Protein AF-A0A7Y2MSS5-F1 (afdb_monomer)

Radius of gyration: 19.68 Å; Cα contacts (8 Å, |Δi|>4): 894; chains: 1; bounding box: 60×48×48 Å

Sequence (369 aa):
PKYGGGDYNYGVVEWKIPSDATVAIIGDIGTGTDVAAAVLLSALSFNPDVILHVGDVYYSGTRQEFKNYFVGLIQAVYKDQGVKVPMYTLPGNHEYFTGAIPYFECLDSNDLIFEDSQKQQASFFKLETEDGGWQFLGMDTSYHGHYMGGPQSKLDQALKDLHLNPDNAFNPVVPPDMVYVRPDEVDWHHYHLNQHKGRTILFGHHQLYSANQKVGIPQKMKDGKPDPLDYNRPGVNTRLWQAFGAYFHKVAAWYWGHEHNLCIYEDNFRPEGWPEASDAPDGQFKTLVKGRCVGHSAIPVAEAEEPYKINNPIPFVRDDLKLDLYNGWYNRGFEILKLNGSGNPSEVAYYQVKGADPTPIKIYQETIQ

Structure (mmCIF, N/CA/C/O backbone):
data_AF-A0A7Y2MSS5-F1
#
_entry.id   AF-A0A7Y2MSS5-F1
#
loop_
_atom_site.group_PDB
_atom_site.id
_atom_site.type_symbol
_atom_site.label_atom_id
_atom_site.label_alt_id
_atom_site.label_comp_id
_atom_site.label_asym_id
_atom_site.label_entity_id
_atom_site.label_seq_id
_atom_site.pdbx_PDB_ins_code
_atom_site.Cartn_x
_atom_site.Cartn_y
_atom_site.Cartn_z
_atom_site.occupancy
_atom_site.B_iso_or_equiv
_atom_site.auth_seq_id
_atom_site.auth_comp_id
_atom_site.auth_asym_id
_atom_site.auth_atom_id
_atom_site.pdbx_PDB_model_num
ATOM 1 N N . PRO A 1 1 ? 10.684 16.271 9.448 1.00 71.12 1 PRO A N 1
ATOM 2 C CA . PRO A 1 1 ? 10.082 16.611 8.131 1.00 71.12 1 PRO A CA 1
ATOM 3 C C . PRO A 1 1 ? 9.940 18.133 7.899 1.00 71.12 1 PRO A C 1
ATOM 5 O O . PRO A 1 1 ? 9.497 18.863 8.786 1.00 71.12 1 PRO A O 1
ATOM 8 N N . LYS A 1 2 ? 10.300 18.627 6.704 1.00 74.69 2 LYS A N 1
ATOM 9 C CA . LYS A 1 2 ? 10.288 20.068 6.371 1.00 74.69 2 LYS A CA 1
ATOM 10 C C . LYS A 1 2 ? 8.868 20.645 6.403 1.00 74.69 2 LYS A C 1
ATOM 12 O O . LYS A 1 2 ? 8.663 21.732 6.935 1.00 74.69 2 LYS A O 1
ATOM 17 N N . TYR A 1 3 ? 7.897 19.905 5.866 1.00 73.19 3 TYR A N 1
ATOM 18 C CA . TYR A 1 3 ? 6.498 20.342 5.759 1.00 73.19 3 TYR A CA 1
ATOM 19 C C . TYR A 1 3 ? 5.711 20.261 7.076 1.00 73.19 3 TYR A C 1
ATOM 21 O O . TYR A 1 3 ? 4.705 20.943 7.218 1.00 73.19 3 TYR A O 1
ATOM 29 N N . GLY A 1 4 ? 6.224 19.529 8.070 1.00 80.81 4 GLY A N 1
ATOM 30 C CA . GLY A 1 4 ? 5.731 19.558 9.453 1.00 80.81 4 GLY A CA 1
ATOM 31 C C . GLY A 1 4 ? 6.396 20.629 10.323 1.00 80.81 4 GLY A C 1
ATOM 32 O O . GLY A 1 4 ? 6.397 20.509 11.541 1.00 80.81 4 GLY A O 1
ATOM 33 N N . GLY A 1 5 ? 7.077 21.621 9.733 1.00 87.19 5 GLY A N 1
ATOM 34 C CA . GLY A 1 5 ? 7.812 22.641 10.494 1.00 87.19 5 GLY A CA 1
ATOM 35 C C . GLY A 1 5 ? 8.981 22.087 11.320 1.00 87.19 5 GLY A C 1
ATOM 36 O O . GLY A 1 5 ? 9.402 22.715 12.286 1.00 87.19 5 GLY A O 1
ATOM 37 N N . GLY A 1 6 ? 9.499 20.908 10.958 1.00 89.25 6 GLY A N 1
ATOM 38 C CA . GLY A 1 6 ? 10.510 20.182 11.728 1.00 89.25 6 GLY A CA 1
ATOM 39 C C . GLY A 1 6 ? 9.949 19.264 12.819 1.00 89.25 6 GLY A C 1
ATOM 40 O O . GLY A 1 6 ? 10.729 18.536 13.427 1.00 89.25 6 GLY A O 1
ATOM 41 N N . ASP A 1 7 ? 8.632 19.237 13.041 1.00 94.06 7 ASP A N 1
ATOM 42 C CA . ASP A 1 7 ? 8.001 18.347 14.018 1.00 94.06 7 ASP A CA 1
ATOM 43 C C . ASP A 1 7 ? 7.898 16.913 13.477 1.00 94.06 7 ASP A C 1
ATOM 45 O O . ASP A 1 7 ? 7.280 16.661 12.443 1.00 94.06 7 ASP A O 1
ATOM 49 N N . TYR A 1 8 ? 8.509 15.956 14.175 1.00 95.31 8 TYR A N 1
ATOM 50 C CA . TYR A 1 8 ? 8.428 14.533 13.831 1.00 95.31 8 TYR A CA 1
ATOM 51 C C . TYR A 1 8 ? 7.119 13.875 14.280 1.00 95.31 8 TYR A C 1
ATOM 53 O O . TYR A 1 8 ? 6.833 12.759 13.848 1.00 95.31 8 TYR A O 1
ATOM 61 N N . ASN A 1 9 ? 6.303 14.557 15.085 1.00 96.19 9 ASN A N 1
ATOM 62 C CA . ASN A 1 9 ? 4.940 14.127 15.382 1.00 96.19 9 ASN A CA 1
ATOM 63 C C . ASN A 1 9 ? 3.952 14.514 14.274 1.00 96.19 9 ASN A C 1
ATOM 65 O O . ASN A 1 9 ? 2.871 13.941 14.216 1.00 96.19 9 ASN A O 1
ATOM 69 N N . TYR A 1 10 ? 4.314 15.422 13.358 1.00 95.94 10 TYR A N 1
ATOM 70 C CA . TYR A 1 10 ? 3.486 15.701 12.185 1.00 95.94 10 TYR A CA 1
ATOM 71 C C . TYR A 1 10 ? 3.357 14.437 11.322 1.00 95.94 10 TYR A C 1
ATOM 73 O O . TYR A 1 10 ? 4.369 13.876 10.897 1.00 95.94 10 TYR A O 1
ATOM 81 N N . GLY A 1 11 ? 2.122 13.987 11.091 1.00 95.56 11 GLY A N 1
ATOM 82 C CA . GLY A 1 11 ? 1.825 12.716 10.416 1.00 95.56 11 GLY A CA 1
ATOM 83 C C . GLY A 1 11 ? 1.740 11.502 11.353 1.00 95.56 11 GLY A C 1
ATOM 84 O O . GLY A 1 11 ? 1.427 10.405 10.899 1.00 95.56 11 GLY A O 1
ATOM 85 N N . VAL A 1 12 ? 1.979 11.661 12.657 1.00 98.31 12 VAL A N 1
ATOM 86 C CA . VAL A 1 12 ? 1.646 10.628 13.647 1.00 98.31 12 VAL A CA 1
ATOM 87 C C . VAL A 1 12 ? 0.182 10.793 14.028 1.00 98.31 12 VAL A C 1
ATOM 89 O O . VAL A 1 12 ? -0.224 11.854 14.495 1.00 98.31 12 VAL A O 1
ATOM 92 N N . VAL A 1 13 ? -0.607 9.744 13.833 1.00 98.56 13 VAL A N 1
ATOM 93 C CA . VAL A 1 13 ? -2.001 9.720 14.277 1.00 98.56 13 VAL A CA 1
ATOM 94 C C . VAL A 1 13 ? -2.027 9.485 15.787 1.00 98.56 13 VAL A C 1
ATOM 96 O O . VAL A 1 13 ? -1.298 8.635 16.306 1.00 98.56 13 VAL A O 1
ATOM 99 N N . GLU A 1 14 ? -2.835 10.268 16.501 1.00 98.38 14 GLU A N 1
ATOM 100 C CA . GLU A 1 14 ? -2.912 10.216 17.965 1.00 98.38 14 GLU A CA 1
ATOM 101 C C . GLU A 1 14 ? -3.629 8.950 18.448 1.00 98.38 14 GLU A C 1
ATOM 103 O O . GLU A 1 14 ? -3.189 8.309 19.407 1.00 98.38 14 GLU A O 1
ATOM 108 N N . TRP A 1 15 ? -4.705 8.573 17.757 1.00 98.56 15 TRP A N 1
ATOM 109 C CA . TRP A 1 15 ? -5.456 7.354 18.016 1.00 98.56 15 TRP A CA 1
ATOM 110 C C . TRP A 1 15 ? -4.578 6.108 17.849 1.00 98.56 15 TRP A C 1
ATOM 112 O O . TRP A 1 15 ? -3.803 5.981 16.895 1.00 98.56 15 TRP A O 1
ATOM 122 N N . LYS A 1 16 ? -4.715 5.171 18.790 1.00 98.38 16 LYS A N 1
ATOM 123 C CA . LYS A 1 16 ? -4.016 3.885 18.783 1.00 98.38 16 LYS A CA 1
ATOM 124 C C . LYS A 1 16 ? -4.956 2.787 18.315 1.00 98.38 16 LYS A C 1
ATOM 126 O O . LYS A 1 16 ? -6.105 2.729 18.737 1.00 98.38 16 LYS A O 1
ATOM 131 N N . ILE A 1 17 ? -4.433 1.906 17.472 1.00 98.06 17 ILE A N 1
ATOM 132 C CA . ILE A 1 17 ? -5.155 0.724 17.000 1.00 98.06 17 ILE A CA 1
ATOM 133 C C . ILE A 1 17 ? -5.218 -0.303 18.150 1.00 98.06 17 ILE A C 1
ATOM 135 O O . ILE A 1 17 ? -4.201 -0.478 18.832 1.00 98.06 17 ILE A O 1
ATOM 139 N N . PRO A 1 18 ? -6.337 -1.022 18.362 1.00 98.50 18 PRO A N 1
ATOM 140 C CA . PRO A 1 18 ? -6.382 -2.127 19.317 1.00 98.50 18 PRO A CA 1
ATOM 141 C C . PRO A 1 18 ? -5.242 -3.130 19.104 1.00 98.50 18 PRO A C 1
ATOM 143 O O . PRO A 1 18 ? -4.830 -3.418 17.978 1.00 98.50 18 PRO A O 1
ATOM 146 N N . SER A 1 19 ? -4.710 -3.678 20.192 1.00 98.25 19 SER A N 1
ATOM 147 C CA . SER A 1 19 ? -3.548 -4.582 20.122 1.00 98.25 19 SER A CA 1
ATOM 148 C C . SER A 1 19 ? -3.843 -5.898 19.377 1.00 98.25 19 SER A C 1
ATOM 150 O O . SER A 1 19 ? -2.940 -6.519 18.814 1.00 98.25 19 SER A O 1
ATOM 152 N N . ASP A 1 20 ? -5.109 -6.309 19.343 1.00 97.88 20 ASP A N 1
ATOM 153 C CA . ASP A 1 20 ? -5.662 -7.480 18.653 1.00 97.88 20 ASP A CA 1
ATOM 154 C C . ASP A 1 20 ? -6.546 -7.103 17.448 1.00 97.88 20 ASP A C 1
ATOM 156 O O . ASP A 1 20 ? -7.421 -7.868 17.038 1.00 97.88 20 ASP A O 1
ATOM 160 N N . ALA A 1 21 ? -6.320 -5.918 16.874 1.00 98.62 21 ALA A N 1
ATOM 161 C CA . ALA A 1 21 ? -7.165 -5.385 15.816 1.00 98.62 21 ALA A CA 1
ATOM 162 C C . ALA A 1 21 ? -7.261 -6.277 14.572 1.00 98.62 21 ALA A C 1
ATOM 164 O O . ALA A 1 21 ? -6.292 -6.897 14.116 1.00 98.62 21 ALA A O 1
ATOM 165 N N . THR A 1 22 ? -8.438 -6.231 13.954 1.00 98.88 22 THR A N 1
ATOM 166 C CA . THR A 1 22 ? -8.667 -6.646 12.574 1.00 98.88 22 THR A CA 1
ATOM 167 C C . THR A 1 22 ? -8.479 -5.440 11.655 1.00 98.88 22 THR A C 1
ATOM 169 O O . THR A 1 22 ? -9.254 -4.488 11.675 1.00 98.88 22 THR A O 1
ATOM 172 N N . VAL A 1 23 ? -7.446 -5.483 10.823 1.00 98.88 23 VAL A N 1
ATOM 173 C CA . VAL A 1 23 ? -7.101 -4.453 9.842 1.00 98.88 23 VAL A CA 1
ATOM 174 C C . VAL A 1 23 ? -7.523 -4.934 8.458 1.00 98.88 23 VAL A C 1
ATOM 176 O O . VAL A 1 23 ? -7.053 -5.972 7.992 1.00 98.88 23 VAL A O 1
ATOM 179 N N . ALA A 1 24 ? -8.384 -4.178 7.784 1.00 98.94 24 ALA A N 1
ATOM 180 C CA . ALA A 1 24 ? -8.685 -4.410 6.374 1.00 98.94 24 ALA A CA 1
ATOM 181 C C . ALA A 1 24 ? -7.743 -3.578 5.493 1.00 98.94 24 ALA A C 1
ATOM 183 O O . ALA A 1 24 ? -7.527 -2.396 5.760 1.00 98.94 24 ALA A O 1
ATOM 184 N N . ILE A 1 25 ? -7.187 -4.182 4.445 1.00 98.88 25 ILE A N 1
ATOM 185 C CA . ILE A 1 25 ? -6.351 -3.495 3.454 1.00 98.88 25 ILE A CA 1
ATOM 186 C C . ILE A 1 25 ? -7.088 -3.529 2.118 1.00 98.88 25 ILE A C 1
ATOM 188 O O . ILE A 1 25 ? -7.626 -4.561 1.720 1.00 98.88 25 ILE A O 1
ATOM 192 N N . ILE A 1 26 ? -7.151 -2.375 1.462 1.00 98.38 26 ILE A N 1
ATOM 193 C CA . ILE A 1 26 ? -7.777 -2.193 0.152 1.00 98.38 26 ILE A CA 1
ATOM 194 C C . ILE A 1 26 ? -6.871 -1.327 -0.724 1.00 98.38 26 ILE A C 1
ATOM 196 O O . ILE A 1 26 ? -6.189 -0.429 -0.230 1.00 98.38 26 ILE A O 1
ATOM 200 N N . GLY A 1 27 ? -6.870 -1.557 -2.031 1.00 95.50 27 GLY A N 1
ATOM 201 C CA . GLY A 1 27 ? -6.058 -0.795 -2.978 1.00 95.50 27 GLY A CA 1
ATOM 202 C C . GLY A 1 27 ? -6.808 -0.540 -4.268 1.00 95.50 27 GLY A C 1
ATOM 203 O O . GLY A 1 27 ? -7.504 -1.431 -4.752 1.00 95.50 27 GLY A O 1
ATOM 204 N N . ASP A 1 28 ? -6.684 0.668 -4.816 1.00 95.81 28 ASP A N 1
ATOM 205 C CA . ASP A 1 28 ? -7.232 1.000 -6.130 1.00 95.81 28 ASP A CA 1
ATOM 206 C C . ASP A 1 28 ? -8.770 0.858 -6.163 1.00 95.81 28 ASP A C 1
ATOM 208 O O . ASP A 1 28 ? -9.378 0.398 -7.137 1.00 95.81 28 ASP A O 1
ATOM 212 N N . ILE A 1 29 ? -9.426 1.196 -5.042 1.00 96.75 29 ILE A N 1
ATOM 213 C CA . ILE A 1 29 ? -10.869 0.984 -4.851 1.00 96.75 29 ILE A CA 1
ATOM 214 C C . ILE A 1 29 ? -11.719 2.107 -5.458 1.00 96.75 29 ILE A C 1
ATOM 216 O O . ILE A 1 29 ? -12.901 1.898 -5.743 1.00 96.75 29 ILE A O 1
ATOM 220 N N . GLY A 1 30 ? -11.149 3.304 -5.644 1.00 95.94 30 GLY A N 1
ATOM 221 C CA . GLY A 1 30 ? -11.873 4.552 -5.904 1.00 95.94 30 GLY A CA 1
ATOM 222 C C . GLY A 1 30 ? -12.423 4.694 -7.326 1.00 95.94 30 GLY A C 1
ATOM 223 O O . GLY A 1 30 ? -12.192 5.703 -7.979 1.00 95.94 30 GLY A O 1
ATOM 224 N N . THR A 1 31 ? -13.161 3.692 -7.805 1.00 95.56 31 THR A N 1
ATOM 225 C CA . THR A 1 31 ? -13.783 3.635 -9.141 1.00 95.56 31 THR A CA 1
ATOM 226 C C . THR A 1 31 ? -15.278 3.962 -9.130 1.00 95.56 31 THR A C 1
ATOM 228 O O . THR A 1 31 ? -15.861 4.202 -10.185 1.00 95.56 31 THR A O 1
ATOM 231 N N . GLY A 1 32 ? -15.924 3.940 -7.956 1.00 94.69 32 GLY A N 1
ATOM 232 C CA . GLY A 1 32 ? -17.359 4.211 -7.815 1.00 94.69 32 GLY A CA 1
ATOM 233 C C . GLY A 1 32 ? -18.273 3.114 -8.368 1.00 94.69 32 GLY A C 1
ATOM 234 O O . GLY A 1 32 ? -19.457 3.360 -8.594 1.00 94.69 32 GLY A O 1
ATOM 235 N N . THR A 1 33 ? -17.729 1.924 -8.626 1.00 96.25 33 THR A N 1
ATOM 236 C CA . THR A 1 33 ? -18.457 0.794 -9.216 1.00 96.25 33 THR A CA 1
ATOM 237 C C . THR A 1 33 ? -19.195 -0.041 -8.167 1.00 96.25 33 THR A C 1
ATOM 239 O O . THR A 1 33 ? -18.909 0.014 -6.970 1.00 96.25 33 THR A O 1
ATOM 242 N N . ASP A 1 34 ? -20.138 -0.864 -8.622 1.00 96.62 34 ASP A N 1
ATOM 243 C CA . ASP A 1 34 ? -20.795 -1.885 -7.801 1.00 96.62 34 ASP A CA 1
ATOM 244 C C . ASP A 1 34 ? -19.811 -2.954 -7.296 1.00 96.62 34 ASP A C 1
ATOM 246 O O . ASP A 1 34 ? -19.942 -3.419 -6.168 1.00 96.62 34 ASP A O 1
ATOM 250 N N . VAL A 1 35 ? -18.783 -3.289 -8.081 1.00 96.88 35 VAL A N 1
ATOM 251 C CA . VAL A 1 35 ? -17.679 -4.167 -7.660 1.00 96.88 35 VAL A CA 1
ATOM 252 C C . VAL A 1 35 ? -16.877 -3.545 -6.514 1.00 96.88 35 VAL A C 1
ATOM 254 O O . VAL A 1 35 ? -16.602 -4.233 -5.535 1.00 96.88 35 VAL A O 1
ATOM 257 N N . ALA A 1 36 ? -16.555 -2.247 -6.584 1.00 98.00 36 ALA A N 1
ATOM 258 C CA . ALA A 1 36 ? -15.891 -1.542 -5.483 1.00 98.00 36 ALA A CA 1
ATOM 259 C C . ALA A 1 36 ? -16.736 -1.579 -4.198 1.00 98.00 36 ALA A C 1
ATOM 261 O O . ALA A 1 36 ? -16.220 -1.855 -3.114 1.00 98.00 36 ALA A O 1
ATOM 262 N N . ALA A 1 37 ? -18.050 -1.363 -4.322 1.00 98.38 37 ALA A N 1
ATOM 263 C CA . ALA A 1 37 ? -18.974 -1.491 -3.200 1.00 98.38 37 ALA A CA 1
ATOM 264 C C . ALA A 1 37 ? -19.029 -2.931 -2.662 1.00 98.38 37 ALA A C 1
ATOM 266 O O . ALA A 1 37 ? -19.015 -3.119 -1.448 1.00 98.38 37 ALA A O 1
ATOM 267 N N . ALA A 1 38 ? -19.038 -3.943 -3.534 1.00 98.56 38 ALA A N 1
ATOM 268 C CA . ALA A 1 38 ? -19.030 -5.349 -3.138 1.00 98.56 38 ALA A CA 1
ATOM 269 C C . ALA A 1 38 ? -17.749 -5.733 -2.385 1.00 98.56 38 ALA A C 1
ATOM 271 O O . ALA A 1 38 ? -17.838 -6.405 -1.361 1.00 98.56 38 ALA A O 1
ATOM 272 N N . VAL A 1 39 ? -16.577 -5.266 -2.832 1.00 98.75 39 VAL A N 1
ATOM 273 C CA . VAL A 1 39 ? -15.308 -5.454 -2.110 1.00 98.75 39 VAL A CA 1
ATOM 274 C C . VAL A 1 39 ? -15.356 -4.799 -0.735 1.00 98.75 39 VAL A C 1
ATOM 276 O O . VAL A 1 39 ? -15.031 -5.456 0.253 1.00 98.75 39 VAL A O 1
ATOM 279 N N . LEU A 1 40 ? -15.814 -3.546 -0.639 1.00 98.75 40 LEU A N 1
ATOM 280 C CA . LEU A 1 40 ? -15.914 -2.858 0.649 1.00 98.75 40 LEU A CA 1
ATOM 281 C C . LEU A 1 40 ? -16.898 -3.561 1.598 1.00 98.75 40 LEU A C 1
ATOM 283 O O . LEU A 1 40 ? -16.570 -3.783 2.760 1.00 98.75 40 LEU A O 1
ATOM 287 N N . LEU A 1 41 ? -18.073 -3.969 1.110 1.00 98.75 41 LEU A N 1
ATOM 288 C CA . LEU A 1 41 ? -19.046 -4.758 1.876 1.00 98.75 41 LEU A CA 1
ATOM 289 C C . LEU A 1 41 ? -18.444 -6.082 2.364 1.00 98.75 41 LEU A C 1
ATOM 291 O O . LEU A 1 41 ? -18.631 -6.471 3.516 1.00 98.75 41 LEU A O 1
ATOM 295 N N . SER A 1 42 ? -17.690 -6.756 1.496 1.00 98.81 42 SER A N 1
ATOM 296 C CA . SER A 1 42 ? -17.010 -8.006 1.817 1.00 98.81 42 SER A CA 1
ATOM 297 C C . SER A 1 42 ? -15.960 -7.818 2.913 1.00 98.81 42 SER A C 1
ATOM 299 O O . SER A 1 42 ? -15.965 -8.560 3.894 1.00 98.81 42 SER A O 1
ATOM 301 N N . ALA A 1 43 ? -15.127 -6.778 2.816 1.00 98.81 43 ALA A N 1
ATOM 302 C CA . ALA A 1 43 ? -14.146 -6.425 3.839 1.00 98.81 43 ALA A CA 1
ATOM 303 C C . ALA A 1 43 ? -14.810 -6.081 5.181 1.00 98.81 43 ALA A C 1
ATOM 305 O O . ALA A 1 43 ? -14.390 -6.573 6.229 1.00 98.81 43 ALA A O 1
ATOM 306 N N . LEU A 1 44 ? -15.900 -5.307 5.154 1.00 98.81 44 LEU A N 1
ATOM 307 C CA . LEU A 1 44 ? -16.661 -4.938 6.350 1.00 98.81 44 LEU A CA 1
ATOM 308 C C . LEU A 1 44 ? -17.310 -6.141 7.048 1.00 98.81 44 LEU A C 1
ATOM 310 O O . LEU A 1 44 ? -17.486 -6.100 8.263 1.00 98.81 44 LEU A O 1
ATOM 314 N N . SER A 1 45 ? -17.594 -7.236 6.331 1.00 98.56 45 SER A N 1
ATOM 315 C CA . SER A 1 45 ? -18.141 -8.463 6.935 1.00 98.56 45 SER A CA 1
ATOM 316 C C . SER A 1 45 ? -17.207 -9.119 7.966 1.00 98.56 45 SER A C 1
ATOM 318 O O . SER A 1 45 ? -17.654 -9.927 8.782 1.00 98.56 45 SER A O 1
ATOM 320 N N . PHE A 1 46 ? -15.923 -8.742 7.973 1.00 98.75 46 PHE A N 1
ATOM 321 C CA . PHE A 1 46 ? -14.935 -9.181 8.960 1.00 98.75 46 PHE A CA 1
ATOM 322 C C . PHE A 1 46 ? -14.861 -8.281 10.200 1.00 98.75 46 PHE A C 1
ATOM 324 O O . PHE A 1 46 ? -14.060 -8.570 11.085 1.00 98.75 46 PHE A O 1
ATOM 331 N N . ASN A 1 47 ? -15.702 -7.243 10.290 1.00 98.56 47 ASN A N 1
ATOM 332 C CA . ASN A 1 47 ? -15.722 -6.249 11.368 1.00 98.56 47 ASN A CA 1
ATOM 333 C C . ASN A 1 47 ? -14.341 -5.610 11.626 1.00 98.56 47 ASN A C 1
ATOM 335 O O . ASN A 1 47 ? -13.825 -5.726 12.737 1.00 98.56 47 ASN A O 1
ATOM 339 N N . PRO A 1 48 ? -13.709 -4.980 10.617 1.00 98.81 48 PRO A N 1
ATOM 340 C CA . PRO A 1 48 ? -12.407 -4.352 10.805 1.00 98.81 48 PRO A CA 1
ATOM 341 C C . PRO A 1 48 ? -12.481 -3.178 11.791 1.00 98.81 48 PRO A C 1
ATOM 343 O O . PRO A 1 48 ? -13.418 -2.382 11.749 1.00 98.81 48 PRO A O 1
ATOM 346 N N . ASP A 1 49 ? -11.452 -3.039 12.624 1.00 98.81 49 ASP A N 1
ATOM 347 C CA . ASP A 1 49 ? -11.244 -1.895 13.519 1.00 98.81 49 ASP A CA 1
ATOM 348 C C . ASP A 1 49 ? -10.695 -0.678 12.764 1.00 98.81 49 ASP A C 1
ATOM 350 O O . ASP A 1 49 ? -10.877 0.465 13.180 1.00 98.81 49 ASP A O 1
ATOM 354 N N . VAL A 1 50 ? -10.007 -0.919 11.646 1.00 98.88 50 VAL A N 1
ATOM 355 C CA . VAL A 1 50 ? -9.414 0.110 10.788 1.00 98.88 50 VAL A CA 1
ATOM 356 C C . VAL A 1 50 ? -9.284 -0.402 9.354 1.00 98.88 50 VAL A C 1
ATOM 358 O O . VAL A 1 50 ? -9.020 -1.586 9.124 1.00 98.88 50 VAL A O 1
ATOM 361 N N . ILE A 1 51 ? -9.449 0.498 8.382 1.00 98.88 51 ILE A N 1
ATOM 362 C CA . ILE A 1 51 ? -9.168 0.234 6.967 1.00 98.88 51 ILE A CA 1
ATOM 363 C C . ILE A 1 51 ? -7.944 1.040 6.520 1.00 98.88 51 ILE A C 1
ATOM 365 O O . ILE A 1 51 ? -7.851 2.242 6.770 1.00 98.88 51 ILE A O 1
ATOM 369 N N . LEU A 1 52 ? -7.013 0.381 5.831 1.00 98.81 52 LEU A N 1
ATOM 370 C CA . LEU A 1 52 ? -5.844 0.997 5.209 1.00 98.81 52 LEU A CA 1
ATOM 371 C C . LEU A 1 52 ? -5.988 0.942 3.688 1.00 98.81 52 LEU A C 1
ATOM 373 O O . LEU A 1 52 ? -6.063 -0.136 3.101 1.00 98.81 52 LEU A O 1
ATOM 377 N N . HIS A 1 53 ? -6.024 2.111 3.056 1.00 98.62 53 HIS A N 1
ATOM 378 C CA . HIS A 1 53 ? -6.143 2.265 1.612 1.00 98.62 53 HIS A CA 1
ATOM 379 C C . HIS A 1 53 ? -4.793 2.634 0.981 1.00 98.62 53 HIS A C 1
ATOM 381 O O . HIS A 1 53 ? -4.193 3.650 1.343 1.00 98.62 53 HIS A O 1
ATOM 387 N N . VAL A 1 54 ? -4.319 1.836 0.017 1.00 98.06 54 VAL A N 1
ATOM 388 C CA . VAL A 1 54 ? -3.014 2.034 -0.651 1.00 98.06 54 VAL A CA 1
ATOM 389 C C . VAL A 1 54 ? -3.070 2.904 -1.917 1.00 98.06 54 VAL A C 1
ATOM 391 O O . VAL A 1 54 ? -2.153 2.859 -2.733 1.00 98.06 54 VAL A O 1
ATOM 394 N N . GLY A 1 55 ? -4.099 3.742 -2.057 1.00 96.00 55 GLY A N 1
ATOM 395 C CA . GLY A 1 55 ? -4.183 4.792 -3.079 1.00 96.00 55 GLY A CA 1
ATOM 396 C C . GLY A 1 55 ? -4.968 4.426 -4.337 1.00 96.00 55 GLY A C 1
ATOM 397 O O . GLY A 1 55 ? -5.487 3.321 -4.455 1.00 96.00 55 GLY A O 1
ATOM 398 N N . ASP A 1 56 ? -5.037 5.401 -5.246 1.00 96.19 56 ASP A N 1
ATOM 399 C CA . ASP A 1 56 ? -5.787 5.429 -6.507 1.00 96.19 56 ASP A CA 1
ATOM 400 C C . ASP A 1 56 ? -7.316 5.562 -6.403 1.00 96.19 56 ASP A C 1
ATOM 402 O O . ASP A 1 56 ? -8.110 4.621 -6.513 1.00 96.19 56 ASP A O 1
ATOM 406 N N . VAL A 1 57 ? -7.738 6.823 -6.321 1.00 93.69 57 VAL A N 1
ATOM 407 C CA . VAL A 1 57 ? -9.055 7.311 -6.724 1.00 93.69 57 VAL A CA 1
ATOM 408 C C . VAL A 1 57 ? -9.036 7.624 -8.224 1.00 93.69 57 VAL A C 1
ATOM 410 O O . VAL A 1 57 ? -8.573 8.668 -8.692 1.00 93.69 57 VAL A O 1
ATOM 413 N N . TYR A 1 58 ? -9.546 6.666 -8.987 1.00 84.19 58 TYR A N 1
ATOM 414 C CA . TYR A 1 58 ? -9.479 6.602 -10.443 1.00 84.19 58 TYR A CA 1
ATOM 415 C C . TYR A 1 58 ? -10.506 7.537 -11.118 1.00 84.19 58 TYR A C 1
ATOM 417 O O . TYR A 1 58 ? -11.637 7.656 -10.651 1.00 84.19 58 TYR A O 1
ATOM 425 N N . TYR A 1 59 ? -10.203 8.200 -12.245 1.00 81.50 59 TYR A N 1
ATOM 426 C CA . TYR A 1 59 ? -9.000 8.135 -13.094 1.00 81.50 59 TYR A CA 1
ATOM 427 C C . TYR A 1 59 ? -8.044 9.316 -12.940 1.00 81.50 59 TYR A C 1
ATOM 429 O O . TYR A 1 59 ? -6.988 9.330 -13.559 1.00 81.50 59 TYR A O 1
ATOM 437 N N . SER A 1 60 ? -8.372 10.390 -12.241 1.00 83.69 60 SER A N 1
ATOM 438 C CA . SER A 1 60 ? -7.434 11.520 -12.126 1.00 83.69 60 SER A CA 1
ATOM 439 C C . SER A 1 60 ? -7.495 12.187 -10.762 1.00 83.69 60 SER A C 1
ATOM 441 O O . SER A 1 60 ? -7.047 13.323 -10.613 1.00 83.69 60 SER A O 1
ATOM 443 N N . GLY A 1 61 ? -8.070 11.500 -9.770 1.00 85.50 61 GLY A N 1
ATOM 444 C CA . GLY A 1 61 ? -8.232 12.007 -8.417 1.00 85.50 61 GLY A CA 1
ATOM 445 C C . GLY A 1 61 ? -8.952 13.350 -8.359 1.00 85.50 61 GLY A C 1
ATOM 446 O O . GLY A 1 61 ? -8.638 14.178 -7.511 1.00 85.50 61 GLY A O 1
ATOM 447 N N . THR A 1 62 ? -9.880 13.619 -9.278 1.00 88.44 62 THR A N 1
ATOM 448 C CA . THR A 1 62 ? -10.625 14.881 -9.317 1.00 88.44 62 THR A CA 1
ATOM 449 C C . THR A 1 62 ? -11.571 15.013 -8.123 1.00 88.44 62 THR A C 1
ATOM 451 O O . THR A 1 62 ? -11.975 14.030 -7.506 1.00 88.44 62 THR A O 1
ATOM 454 N N . ARG A 1 63 ? -12.028 16.239 -7.831 1.00 92.12 63 ARG A N 1
ATOM 455 C CA . ARG A 1 63 ? -13.043 16.483 -6.783 1.00 92.12 63 ARG A CA 1
ATOM 456 C C . ARG A 1 63 ? -14.306 15.650 -6.975 1.00 92.12 63 ARG A C 1
ATOM 458 O O . ARG A 1 63 ? -14.891 15.195 -6.000 1.00 92.12 63 ARG A O 1
ATOM 465 N N . GLN A 1 64 ? -14.734 15.466 -8.222 1.00 92.94 64 GLN A N 1
ATOM 466 C CA . GLN A 1 64 ? -15.917 14.672 -8.536 1.00 92.94 64 GLN A CA 1
ATOM 467 C C . GLN A 1 64 ? -15.689 13.187 -8.231 1.00 92.94 64 GLN A C 1
ATOM 469 O O . GLN A 1 64 ? -16.579 12.540 -7.685 1.00 92.94 64 GLN A O 1
ATOM 474 N N . GLU A 1 65 ? -14.507 12.665 -8.563 1.00 94.81 65 GLU A N 1
ATOM 475 C CA . GLU A 1 65 ? -14.127 11.274 -8.295 1.00 94.81 65 GLU A CA 1
ATOM 476 C C . GLU A 1 65 ? -13.998 11.036 -6.787 1.00 94.81 65 GLU A C 1
ATOM 478 O O . GLU A 1 65 ? -14.634 10.128 -6.263 1.00 94.81 65 GLU A O 1
ATOM 483 N N . PHE A 1 66 ? -13.328 11.917 -6.041 1.00 96.25 66 PHE A N 1
ATOM 484 C CA . PHE A 1 66 ? -13.306 11.828 -4.576 1.00 96.25 66 PHE A CA 1
ATOM 485 C C . PHE A 1 66 ? -14.708 11.866 -3.971 1.00 96.25 66 PHE A C 1
ATOM 487 O O . PHE A 1 66 ? -15.059 11.005 -3.166 1.00 96.25 66 PHE A O 1
ATOM 494 N N . LYS A 1 67 ? -15.534 12.828 -4.391 1.00 95.62 67 LYS A N 1
ATOM 495 C CA . LYS A 1 67 ? -16.884 13.001 -3.852 1.00 95.62 67 LYS A CA 1
ATOM 496 C C . LYS A 1 67 ? -17.787 11.802 -4.131 1.00 95.62 67 LYS A C 1
ATOM 498 O O . LYS A 1 67 ? -18.558 11.426 -3.257 1.00 95.62 67 LYS A O 1
ATOM 503 N N . ASN A 1 68 ? -17.734 11.225 -5.328 1.00 94.94 68 ASN A N 1
ATOM 504 C CA . ASN A 1 68 ? -18.700 10.203 -5.734 1.00 94.94 68 ASN A CA 1
ATOM 505 C C . ASN A 1 68 ? -18.153 8.781 -5.672 1.00 94.94 68 ASN A C 1
ATOM 507 O O . ASN A 1 68 ? -18.893 7.870 -5.318 1.00 94.94 68 ASN A O 1
ATOM 511 N N . TYR A 1 69 ? -16.901 8.579 -6.077 1.00 96.88 69 TYR A N 1
ATOM 512 C CA . TYR A 1 69 ? -16.324 7.251 -6.288 1.00 96.88 69 TYR A CA 1
ATOM 513 C C . TYR A 1 69 ? -15.620 6.725 -5.048 1.00 96.88 69 TYR A C 1
ATOM 515 O O . TYR A 1 69 ? -15.606 5.516 -4.834 1.00 96.88 69 TYR A O 1
ATOM 523 N N . PHE A 1 70 ? -15.066 7.627 -4.237 1.00 97.56 70 PHE A N 1
ATOM 524 C CA . PHE A 1 70 ? -14.374 7.276 -3.006 1.00 97.56 70 PHE A CA 1
ATOM 525 C C . PHE A 1 70 ? -15.224 7.599 -1.773 1.00 97.56 70 PHE A C 1
ATOM 527 O O . PHE A 1 70 ? -15.918 6.720 -1.267 1.00 97.56 70 PHE A O 1
ATOM 534 N N . VAL A 1 71 ? -15.263 8.862 -1.336 1.00 97.19 71 VAL A N 1
ATOM 535 C CA . VAL A 1 71 ? -15.970 9.288 -0.115 1.00 97.19 71 VAL A CA 1
ATOM 536 C C . VAL A 1 71 ? -17.458 8.955 -0.189 1.00 97.19 71 VAL A C 1
ATOM 538 O O . VAL A 1 71 ? -17.999 8.347 0.729 1.00 97.19 71 VAL A O 1
ATOM 541 N N . GLY A 1 72 ? -18.124 9.295 -1.296 1.00 96.56 72 GLY A N 1
ATOM 542 C CA . GLY A 1 72 ? -19.555 9.041 -1.461 1.00 96.56 72 GLY A CA 1
ATOM 543 C C . GLY A 1 72 ? -19.915 7.556 -1.423 1.00 96.56 72 GLY A C 1
ATOM 544 O O . GLY A 1 72 ? -20.903 7.188 -0.787 1.00 96.56 72 GLY A O 1
ATOM 545 N N . LEU A 1 73 ? -19.103 6.699 -2.052 1.00 97.44 73 LEU A N 1
ATOM 546 C CA . LEU A 1 73 ? -19.286 5.247 -2.012 1.00 97.44 73 LEU A CA 1
ATOM 547 C C . LEU A 1 73 ? -19.079 4.711 -0.592 1.00 97.44 73 LEU A C 1
ATOM 549 O O . LEU A 1 73 ? -19.939 3.987 -0.090 1.00 97.44 73 LEU A O 1
ATOM 553 N N . ILE A 1 74 ? -17.988 5.106 0.072 1.00 97.69 74 ILE A N 1
ATOM 554 C CA . ILE A 1 74 ? -17.677 4.688 1.447 1.00 97.69 74 ILE A CA 1
ATOM 555 C C . ILE A 1 74 ? -18.807 5.095 2.392 1.00 97.69 74 ILE A C 1
ATOM 557 O O . ILE A 1 74 ? -19.334 4.254 3.114 1.00 97.69 74 ILE A O 1
ATOM 561 N N . GLN A 1 75 ? -19.244 6.356 2.350 1.00 97.19 75 GLN A N 1
ATOM 562 C CA . GLN A 1 75 ? -20.323 6.854 3.202 1.00 97.19 75 GLN A CA 1
ATOM 563 C C . GLN A 1 75 ? -21.654 6.150 2.933 1.00 97.19 75 GLN A C 1
ATOM 565 O O . GLN A 1 75 ? -22.394 5.864 3.877 1.00 97.19 75 GLN A O 1
ATOM 570 N N . ALA A 1 76 ? -21.973 5.855 1.669 1.00 97.62 76 ALA A N 1
ATOM 571 C CA . ALA A 1 76 ? -23.180 5.114 1.321 1.00 97.62 76 ALA A CA 1
ATOM 572 C C . ALA A 1 76 ? -23.153 3.697 1.911 1.00 97.62 76 ALA A C 1
ATOM 574 O O . ALA A 1 76 ? -24.116 3.300 2.568 1.00 97.62 76 ALA A O 1
ATOM 575 N N . VAL A 1 77 ? -22.039 2.977 1.742 1.00 98.06 77 VAL A N 1
ATOM 576 C CA . VAL A 1 77 ? -21.853 1.629 2.295 1.00 98.06 77 VAL A CA 1
ATOM 577 C C . VAL A 1 77 ? -21.861 1.656 3.825 1.00 98.06 77 VAL A C 1
ATOM 579 O O . VAL A 1 77 ? -22.574 0.876 4.446 1.00 98.06 77 VAL A O 1
ATOM 582 N N . TYR A 1 78 ? -21.142 2.585 4.458 1.00 97.88 78 TYR A N 1
ATOM 583 C CA . TYR A 1 78 ? -21.096 2.698 5.919 1.00 97.88 78 TYR A CA 1
ATOM 584 C C . TYR A 1 78 ? -22.469 2.985 6.517 1.00 97.88 78 TYR A C 1
ATOM 586 O O . TYR A 1 78 ? -22.845 2.390 7.525 1.00 97.88 78 TYR A O 1
ATOM 594 N N . LYS A 1 79 ? -23.236 3.878 5.884 1.00 97.62 79 LYS A N 1
ATOM 595 C CA . LYS A 1 79 ? -24.598 4.200 6.308 1.00 97.62 79 LYS A CA 1
ATOM 596 C C . LYS A 1 79 ? -25.530 2.998 6.183 1.00 97.62 79 LYS A C 1
ATOM 598 O O . LYS A 1 79 ? -26.333 2.782 7.085 1.00 97.62 79 LYS A O 1
ATOM 603 N N . ASP A 1 80 ? -25.441 2.258 5.081 1.00 97.56 80 ASP A N 1
ATOM 604 C CA . ASP A 1 80 ? -26.245 1.057 4.841 1.00 97.56 80 ASP A CA 1
ATOM 605 C C . ASP A 1 80 ? -25.930 -0.051 5.858 1.00 97.56 80 ASP A C 1
ATOM 607 O O . ASP A 1 80 ? -26.838 -0.634 6.446 1.00 97.56 80 ASP A O 1
ATOM 611 N N . GLN A 1 81 ? -24.644 -0.267 6.145 1.00 97.81 81 GLN A N 1
ATOM 612 C CA . GLN A 1 81 ? -24.181 -1.284 7.093 1.00 97.81 81 GLN A CA 1
ATOM 613 C C . GLN A 1 81 ? -24.242 -0.837 8.564 1.00 97.81 81 GLN A C 1
ATOM 615 O O . GLN A 1 81 ? -24.084 -1.655 9.468 1.00 97.81 81 GLN A O 1
ATOM 620 N N . GLY A 1 82 ? -24.468 0.452 8.832 1.00 97.50 82 GLY A N 1
ATOM 621 C CA . GLY A 1 82 ? -24.498 1.006 10.188 1.00 97.50 82 GLY A CA 1
ATOM 622 C C . GLY A 1 82 ? -23.148 0.951 10.912 1.00 97.50 82 GLY A C 1
ATOM 623 O O . GLY A 1 82 ? -23.124 0.850 12.139 1.00 97.50 82 GLY A O 1
ATOM 624 N N . VAL A 1 83 ? -22.036 1.010 10.174 1.00 97.31 83 VAL A N 1
ATOM 625 C CA . VAL A 1 83 ? -20.672 0.865 10.712 1.00 97.31 83 VAL A CA 1
ATOM 626 C C . VAL A 1 83 ? -19.936 2.199 10.807 1.00 97.31 83 VAL A C 1
ATOM 628 O O . VAL A 1 83 ? -20.262 3.173 10.125 1.00 97.31 83 VAL A O 1
ATOM 631 N N . LYS A 1 84 ? -18.913 2.231 11.663 1.00 95.88 84 LYS A N 1
ATOM 632 C CA . LYS A 1 84 ? -17.987 3.354 11.821 1.00 95.88 84 LYS A CA 1
ATOM 633 C C . LYS A 1 84 ? -16.569 2.814 11.932 1.00 95.88 84 LYS A C 1
ATOM 635 O O . LYS A 1 84 ? -16.143 2.452 13.023 1.00 95.88 84 LYS A O 1
ATOM 640 N N . VAL A 1 85 ? -15.877 2.723 10.801 1.00 98.44 85 VAL A N 1
ATOM 641 C CA . VAL A 1 85 ? -14.509 2.193 10.735 1.00 98.44 85 VAL A CA 1
ATOM 642 C C . VAL A 1 85 ? -13.588 3.280 10.187 1.00 98.44 85 VAL A C 1
ATOM 644 O O . VAL A 1 85 ? -13.792 3.685 9.035 1.00 98.44 85 VAL A O 1
ATOM 647 N N . PRO A 1 86 ? -12.633 3.808 10.977 1.00 98.44 86 PRO A N 1
ATOM 648 C CA . PRO A 1 86 ? -11.713 4.825 10.489 1.00 98.44 86 PRO A CA 1
ATOM 649 C C . PRO A 1 86 ? -10.907 4.289 9.304 1.00 98.44 86 PRO A C 1
ATOM 651 O O . PRO A 1 86 ? -10.486 3.127 9.295 1.00 98.44 86 PRO A O 1
ATOM 654 N N . MET A 1 87 ? -10.699 5.140 8.303 1.00 98.44 87 MET A N 1
ATOM 655 C CA . MET A 1 87 ? -9.934 4.808 7.108 1.00 98.44 87 MET A CA 1
ATOM 656 C C . MET A 1 87 ? -8.744 5.752 6.953 1.00 98.44 87 MET A C 1
ATOM 658 O O . MET A 1 87 ? -8.911 6.969 6.919 1.00 98.44 87 MET A O 1
ATOM 662 N N . TYR A 1 88 ? -7.554 5.176 6.802 1.00 98.62 88 TYR A N 1
ATOM 663 C CA . TYR A 1 88 ? -6.324 5.905 6.491 1.00 98.62 88 TYR A CA 1
ATOM 664 C C . TYR A 1 88 ? -5.934 5.613 5.055 1.00 98.62 88 TYR A C 1
ATOM 666 O O . TYR A 1 88 ? -5.980 4.464 4.613 1.00 98.62 88 TYR A O 1
ATOM 674 N N . THR A 1 89 ? -5.571 6.649 4.311 1.00 98.00 89 THR A N 1
ATOM 675 C CA . THR A 1 89 ? -5.396 6.553 2.862 1.00 98.00 89 THR A CA 1
ATOM 676 C C . THR A 1 89 ? -4.062 7.137 2.446 1.00 98.00 89 THR A C 1
ATOM 678 O O . THR A 1 89 ? -3.652 8.175 2.953 1.00 98.00 89 THR A O 1
ATOM 681 N N . LEU A 1 90 ? -3.389 6.473 1.511 1.00 98.31 90 LEU A N 1
ATOM 682 C CA . LEU A 1 90 ? -2.261 7.031 0.768 1.00 98.31 90 LEU A CA 1
ATOM 683 C C . LEU A 1 90 ? -2.750 7.634 -0.551 1.00 98.31 90 LEU A C 1
ATOM 685 O O . LEU A 1 90 ? -3.786 7.201 -1.058 1.00 98.31 90 LEU A O 1
ATOM 689 N N . PRO A 1 91 ? -2.041 8.618 -1.127 1.00 96.50 91 PRO A N 1
ATOM 690 C CA . PRO A 1 91 ? -2.285 9.021 -2.501 1.00 96.50 91 PRO A CA 1
ATOM 691 C C . PRO A 1 91 ? -1.641 8.013 -3.461 1.00 96.50 91 PRO A C 1
ATOM 693 O O . PRO A 1 91 ? -0.497 7.584 -3.267 1.00 96.50 91 PRO A O 1
ATOM 696 N N . GLY A 1 92 ? -2.346 7.676 -4.531 1.00 95.50 92 GLY A N 1
ATOM 697 C CA . GLY A 1 92 ? -1.777 7.034 -5.704 1.00 95.50 92 GLY A CA 1
ATOM 698 C C . GLY A 1 92 ? -1.273 8.051 -6.728 1.00 95.50 92 GLY A C 1
ATOM 699 O O . GLY A 1 92 ? -1.214 9.260 -6.461 1.00 95.50 92 GLY A O 1
ATOM 700 N N . ASN A 1 93 ? -0.825 7.584 -7.895 1.00 91.19 93 ASN A N 1
ATOM 701 C CA . ASN A 1 93 ? -0.388 8.508 -8.948 1.00 91.19 93 ASN A CA 1
ATOM 702 C C . ASN A 1 93 ? -1.558 9.338 -9.488 1.00 91.19 93 ASN A C 1
ATOM 704 O O . ASN A 1 93 ? -1.350 10.483 -9.896 1.00 91.19 93 ASN A O 1
ATOM 708 N N . HIS A 1 94 ? -2.771 8.783 -9.466 1.00 90.50 94 HIS A N 1
ATOM 709 C CA . HIS A 1 94 ? -3.957 9.431 -10.005 1.00 90.50 94 HIS A CA 1
ATOM 710 C C . HIS A 1 94 ? -4.339 10.699 -9.226 1.00 90.50 94 HIS A C 1
ATOM 712 O O . HIS A 1 94 ? -4.666 11.712 -9.842 1.00 90.50 94 HIS A O 1
ATOM 718 N N . GLU A 1 95 ? -4.195 10.715 -7.899 1.00 91.19 95 GLU A N 1
ATOM 719 C CA . GLU A 1 95 ? -4.413 11.896 -7.050 1.00 91.19 95 GLU A CA 1
ATOM 720 C C . GLU A 1 95 ? -3.569 13.097 -7.475 1.00 91.19 95 GLU A C 1
ATOM 722 O O . GLU A 1 95 ? -4.034 14.241 -7.491 1.00 91.19 95 GLU A O 1
ATOM 727 N N . TYR A 1 96 ? -2.316 12.852 -7.849 1.00 87.69 96 TYR A N 1
ATOM 728 C CA . TYR A 1 96 ? -1.389 13.916 -8.206 1.00 87.69 96 TYR A CA 1
ATOM 729 C C . TYR A 1 96 ? -1.630 14.506 -9.598 1.00 87.69 96 TYR A C 1
ATOM 731 O O . TYR A 1 96 ? -1.124 15.594 -9.877 1.00 87.69 96 TYR A O 1
ATOM 739 N N . PHE A 1 97 ? -2.472 13.899 -10.441 1.00 81.31 97 PHE A N 1
ATOM 740 C CA . PHE A 1 97 ? -2.896 14.525 -11.703 1.00 81.31 97 PHE A CA 1
ATOM 741 C C . PHE A 1 97 ? -3.709 15.805 -11.475 1.00 81.31 97 PHE A C 1
ATOM 743 O O . PHE A 1 97 ? -3.751 16.672 -12.348 1.00 81.31 97 PHE A O 1
ATOM 750 N N . THR A 1 98 ? -4.274 15.972 -10.274 1.00 78.62 98 THR A N 1
ATOM 751 C CA . THR A 1 98 ? -4.884 17.225 -9.807 1.00 78.62 98 THR A CA 1
ATOM 752 C C . THR A 1 98 ? -4.082 17.928 -8.708 1.00 78.62 98 THR A C 1
ATOM 754 O O . THR A 1 98 ? -4.616 18.732 -7.942 1.00 78.62 98 THR A O 1
ATOM 757 N N . GLY A 1 99 ? -2.784 17.622 -8.613 1.00 77.31 99 GLY A N 1
ATOM 758 C CA . GLY A 1 99 ? -1.891 18.114 -7.563 1.00 77.31 99 GLY A CA 1
ATOM 759 C C . GLY A 1 99 ? -2.264 17.640 -6.159 1.00 77.31 99 GLY A C 1
ATOM 760 O O . GLY A 1 99 ? -1.915 18.314 -5.193 1.00 77.31 99 GLY A O 1
ATOM 761 N N . ALA A 1 100 ? -2.998 16.526 -6.044 1.00 87.88 100 ALA A N 1
ATOM 762 C CA . ALA A 1 100 ? -3.513 15.964 -4.796 1.00 87.88 100 ALA A CA 1
ATOM 763 C C . ALA A 1 100 ? -4.424 16.913 -3.991 1.00 87.88 100 ALA A C 1
ATOM 765 O O . ALA A 1 100 ? -4.701 16.653 -2.822 1.00 87.88 100 ALA A O 1
ATOM 766 N N . ILE A 1 101 ? -4.942 17.992 -4.596 1.00 87.31 101 ILE A N 1
ATOM 767 C CA . ILE A 1 101 ? -5.849 18.922 -3.902 1.00 87.31 101 ILE A CA 1
ATOM 768 C C . ILE A 1 101 ? -7.085 18.185 -3.360 1.00 87.31 101 ILE A C 1
ATOM 770 O O . ILE A 1 101 ? -7.356 18.310 -2.166 1.00 87.31 101 ILE A O 1
ATOM 774 N N . PRO A 1 102 ? -7.821 17.390 -4.163 1.00 92.69 102 PRO A N 1
ATOM 775 C CA . PRO A 1 102 ? -9.025 16.718 -3.670 1.00 92.69 102 PRO A CA 1
ATOM 776 C C . PRO A 1 102 ? -8.718 15.650 -2.617 1.00 92.69 102 PRO A C 1
ATOM 778 O O . PRO A 1 102 ? -9.522 15.421 -1.718 1.00 92.69 102 PRO A O 1
ATOM 781 N N . TYR A 1 103 ? -7.530 15.047 -2.696 1.00 95.31 103 TYR A N 1
ATOM 782 C CA . TYR A 1 103 ? -7.020 14.134 -1.682 1.00 95.31 103 TYR A CA 1
ATOM 783 C C . TYR A 1 103 ? -6.842 14.836 -0.328 1.00 95.31 103 TYR A C 1
ATOM 785 O O . TYR A 1 103 ? -7.363 14.363 0.679 1.00 95.31 103 TYR A O 1
ATOM 793 N N . PHE A 1 104 ? -6.176 15.995 -0.285 1.00 94.81 104 PHE A N 1
ATOM 794 C CA . PHE A 1 104 ? -6.002 16.732 0.973 1.00 94.81 104 PHE A CA 1
ATOM 795 C C . PHE A 1 104 ? -7.325 17.280 1.517 1.00 94.81 104 PHE A C 1
ATOM 797 O O . PHE A 1 104 ? -7.548 17.238 2.722 1.00 94.81 104 PHE A O 1
ATOM 804 N N . GLU A 1 105 ? -8.243 17.707 0.648 1.00 95.25 105 GLU A N 1
ATOM 805 C CA . GLU A 1 105 ? -9.597 18.084 1.071 1.00 95.25 105 GLU A CA 1
ATOM 806 C C . GLU A 1 105 ? -10.371 16.913 1.677 1.00 95.25 105 GLU A C 1
ATOM 808 O O . GLU A 1 105 ? -11.119 17.106 2.633 1.00 95.25 105 GLU A O 1
ATOM 813 N N . CYS A 1 106 ? -10.178 15.700 1.154 1.00 96.50 106 CYS A N 1
ATOM 814 C CA . CYS A 1 106 ? -10.730 14.491 1.751 1.00 96.50 106 CYS A CA 1
ATOM 815 C C . CYS A 1 106 ? -10.165 14.265 3.161 1.00 96.50 106 CYS A C 1
ATOM 817 O O . CYS A 1 106 ? -10.950 14.038 4.081 1.00 96.50 106 CYS A O 1
ATOM 819 N N . LEU A 1 107 ? -8.853 14.416 3.372 1.00 96.12 107 LEU A N 1
ATOM 820 C CA . LEU A 1 107 ? -8.264 14.315 4.715 1.00 96.12 107 LEU A CA 1
ATOM 821 C C . LEU A 1 107 ? -8.803 15.389 5.678 1.00 96.12 107 LEU A C 1
ATOM 823 O O . LEU A 1 107 ? -9.077 15.095 6.839 1.00 96.12 107 LEU A O 1
ATOM 827 N N . ASP A 1 108 ? -8.995 16.621 5.199 1.00 95.38 108 ASP A N 1
ATOM 828 C CA . ASP A 1 108 ? -9.488 17.741 6.012 1.00 95.38 108 ASP A CA 1
ATOM 829 C C . ASP A 1 108 ? -11.000 17.704 6.283 1.00 95.38 108 ASP A C 1
ATOM 831 O O . ASP A 1 108 ? -11.474 18.362 7.212 1.00 95.38 108 ASP A O 1
ATOM 835 N N . SER A 1 109 ? -11.765 16.941 5.497 1.00 94.75 109 SER A N 1
ATOM 836 C CA . SER A 1 109 ? -13.224 16.823 5.639 1.00 94.75 109 SER A CA 1
ATOM 837 C C . SER A 1 109 ? -13.667 16.083 6.903 1.00 94.75 109 SER A C 1
ATOM 839 O O . SER A 1 109 ? -14.802 16.253 7.344 1.00 94.75 109 SER A O 1
ATOM 841 N N . ASN A 1 110 ? -12.780 15.259 7.472 1.00 91.19 110 ASN A N 1
ATOM 842 C CA . ASN A 1 110 ? -13.077 14.262 8.501 1.00 91.19 110 ASN A CA 1
ATOM 843 C C . ASN A 1 110 ? -14.099 13.180 8.076 1.00 91.19 110 ASN A C 1
ATOM 845 O O . ASN A 1 110 ? -14.573 12.432 8.926 1.00 91.19 110 ASN A O 1
ATOM 849 N N . ASP A 1 111 ? -14.415 13.036 6.783 1.00 95.50 111 ASP A N 1
ATOM 850 C CA . ASP A 1 111 ? -15.405 12.060 6.294 1.00 95.50 111 ASP A CA 1
ATOM 851 C C . ASP A 1 111 ? -14.971 10.589 6.470 1.00 95.50 111 ASP A C 1
ATOM 853 O O . ASP A 1 111 ? -15.802 9.683 6.372 1.00 95.50 111 ASP A O 1
ATOM 857 N N . LEU A 1 112 ? -13.679 10.348 6.722 1.00 96.62 112 LEU A N 1
ATOM 858 C CA . LEU A 1 112 ? -13.075 9.022 6.897 1.00 96.62 112 LEU A CA 1
ATOM 859 C C . LEU A 1 112 ? -12.793 8.654 8.364 1.00 96.62 112 LEU A C 1
ATOM 861 O O . LEU A 1 112 ? -12.262 7.575 8.628 1.00 96.62 112 LEU A O 1
ATOM 865 N N . ILE A 1 113 ? -13.121 9.533 9.314 1.00 97.25 113 ILE A N 1
ATOM 866 C CA . ILE A 1 113 ? -12.817 9.371 10.743 1.00 97.25 113 ILE A CA 1
ATOM 867 C C . ILE A 1 113 ? -14.044 9.689 11.609 1.00 97.25 113 ILE A C 1
ATOM 869 O O . ILE A 1 113 ? -15.040 10.228 11.130 1.00 97.25 113 ILE A O 1
ATOM 873 N N . PHE A 1 114 ? -13.984 9.360 12.901 1.00 96.94 114 PHE A N 1
ATOM 874 C CA . PHE A 1 114 ? -15.117 9.485 13.830 1.00 96.94 114 PHE A CA 1
ATOM 875 C C . PHE A 1 114 ? -14.796 10.228 15.134 1.00 96.94 114 PHE A C 1
ATOM 877 O O . PHE A 1 114 ? -15.709 10.484 15.921 1.00 96.94 114 PHE A O 1
ATOM 884 N N . GLU A 1 115 ? -13.536 10.599 15.353 1.00 96.50 115 GLU A N 1
ATOM 885 C CA . GLU A 1 115 ? -13.061 11.418 16.472 1.00 96.50 115 GLU A CA 1
ATOM 886 C C . GLU A 1 115 ? -11.774 12.160 16.081 1.00 96.50 115 GLU A C 1
ATOM 888 O O . GLU A 1 115 ? -11.049 11.727 15.186 1.00 96.50 115 GLU A O 1
ATOM 893 N N . ASP A 1 116 ? -11.474 13.276 16.749 1.00 96.81 116 ASP A N 1
ATOM 894 C CA . ASP A 1 116 ? -10.358 14.156 16.367 1.00 96.81 116 ASP A CA 1
ATOM 895 C C . ASP A 1 116 ? -8.983 13.471 16.463 1.00 96.81 116 ASP A C 1
ATOM 897 O O . ASP A 1 116 ? -8.091 13.756 15.662 1.00 96.81 116 ASP A O 1
ATOM 901 N N . SER A 1 117 ? -8.814 12.529 17.397 1.00 97.81 117 SER A N 1
ATOM 902 C CA . SER A 1 117 ? -7.566 11.771 17.580 1.00 97.81 117 SER A CA 1
ATOM 903 C C . SER A 1 117 ? -7.233 10.867 16.383 1.00 97.81 117 SER A C 1
ATOM 905 O O . SER A 1 117 ? -6.076 10.495 16.195 1.00 97.81 117 SER A O 1
ATOM 907 N N . GLN A 1 118 ? -8.214 10.541 15.535 1.00 98.31 118 GLN A N 1
ATOM 908 C CA . GLN A 1 118 ? -8.031 9.727 14.328 1.00 98.31 118 GLN A CA 1
ATOM 909 C C . GLN A 1 118 ? -7.528 10.538 13.125 1.00 98.31 118 GLN A C 1
ATOM 911 O O . GLN A 1 118 ? -7.355 9.993 12.037 1.00 98.31 118 GLN A O 1
ATOM 916 N N . LYS A 1 119 ? -7.299 11.848 13.272 1.00 97.44 119 LYS A N 1
ATOM 917 C CA . LYS A 1 119 ? -6.952 12.707 12.139 1.00 97.44 119 LYS A CA 1
ATOM 918 C C . LYS A 1 119 ? -5.623 12.314 11.482 1.00 97.44 119 LYS A C 1
ATOM 920 O O . LYS A 1 119 ? -4.559 12.369 12.097 1.00 97.44 119 LYS A O 1
ATOM 925 N N . GLN A 1 120 ? -5.675 12.045 10.177 1.00 97.19 120 GLN A N 1
ATOM 926 C CA . GLN A 1 120 ? -4.501 11.974 9.310 1.00 97.19 120 GLN A CA 1
ATOM 927 C C 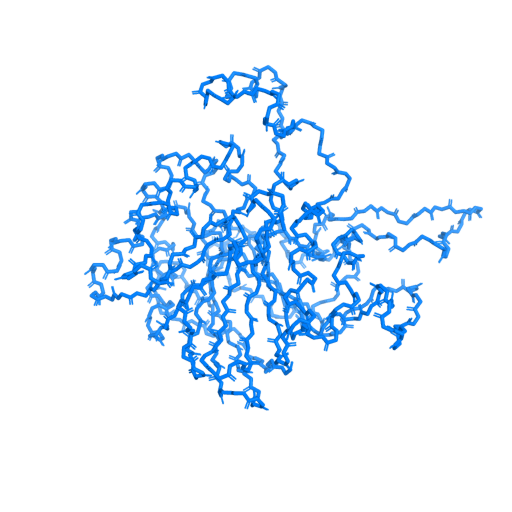. GLN A 1 120 ? -4.123 13.382 8.825 1.00 97.19 120 GLN A C 1
ATOM 929 O O . GLN A 1 120 ? -4.934 14.085 8.231 1.00 97.19 120 GLN A O 1
ATOM 934 N N . GLN A 1 121 ? -2.884 13.809 9.077 1.00 94.62 121 GLN A N 1
ATOM 935 C CA . GLN A 1 121 ? -2.447 15.191 8.815 1.00 94.62 121 GLN A CA 1
ATOM 936 C C . GLN A 1 121 ? -1.700 15.391 7.490 1.00 94.62 121 GLN A C 1
ATOM 938 O O . GLN A 1 121 ? -1.506 16.531 7.067 1.00 94.62 121 GLN A O 1
ATOM 943 N N . ALA A 1 122 ? -1.211 14.310 6.883 1.00 95.56 122 ALA A N 1
ATOM 944 C CA . ALA A 1 122 ? -0.288 14.356 5.756 1.00 95.56 122 ALA A CA 1
ATOM 945 C C . ALA A 1 122 ? -0.561 13.224 4.751 1.00 95.56 122 ALA A C 1
ATOM 947 O O . ALA A 1 122 ? -1.354 12.317 5.003 1.00 95.56 122 ALA A O 1
ATOM 948 N N . SER A 1 123 ? 0.113 13.269 3.596 1.00 96.25 123 SER A N 1
ATOM 949 C CA . SER A 1 123 ? 0.083 12.195 2.588 1.00 96.25 123 SER A CA 1
ATOM 950 C C . SER A 1 123 ? 0.796 10.910 3.025 1.00 96.25 123 SER A C 1
ATOM 952 O O . SER A 1 123 ? 0.654 9.876 2.383 1.00 96.25 123 SER A O 1
ATOM 954 N N . PHE A 1 124 ? 1.532 10.983 4.128 1.00 97.88 124 PHE A N 1
ATOM 955 C CA . PHE A 1 124 ? 2.159 9.878 4.838 1.00 97.88 124 PHE A CA 1
ATOM 956 C C . PHE A 1 124 ? 1.613 9.845 6.265 1.00 97.88 124 PHE A C 1
ATOM 958 O O . PHE A 1 124 ? 1.122 10.858 6.773 1.00 97.88 124 PHE A O 1
ATOM 965 N N . PHE A 1 125 ? 1.699 8.695 6.925 1.00 98.56 125 PHE A N 1
ATOM 966 C CA . PHE A 1 125 ? 1.208 8.572 8.292 1.00 98.56 125 PHE A CA 1
ATOM 967 C C . PHE A 1 125 ? 1.923 7.484 9.089 1.00 98.56 125 PHE A C 1
ATOM 969 O O . PHE A 1 125 ? 2.524 6.566 8.527 1.00 98.56 125 PHE A O 1
ATOM 976 N N . LYS A 1 126 ? 1.807 7.575 10.416 1.00 98.75 126 LYS A N 1
ATOM 977 C CA . LYS A 1 126 ? 2.126 6.501 11.357 1.00 98.75 126 LYS A CA 1
ATOM 978 C C . LYS A 1 126 ? 0.900 6.174 12.194 1.00 98.75 126 LYS A C 1
ATOM 980 O O . LYS A 1 126 ? 0.358 7.061 12.851 1.00 98.75 126 LYS A O 1
ATOM 985 N N . LEU A 1 127 ? 0.556 4.891 12.229 1.00 98.75 127 LEU A N 1
ATOM 986 C CA . LEU A 1 127 ? -0.323 4.296 13.234 1.00 98.75 127 LEU A CA 1
ATOM 987 C C . LEU A 1 127 ? 0.500 3.379 14.134 1.00 98.75 127 LEU A C 1
ATOM 989 O O . LEU A 1 127 ? 1.540 2.856 13.729 1.00 98.75 127 LEU A O 1
ATOM 993 N N . GLU A 1 128 ? 0.030 3.164 15.353 1.00 98.44 128 GLU A N 1
ATOM 994 C CA . GLU A 1 128 ? 0.668 2.267 16.314 1.00 98.44 128 GLU A CA 1
ATOM 995 C C . GLU A 1 128 ? -0.404 1.565 17.144 1.00 98.44 128 GLU A C 1
ATOM 997 O O . GLU A 1 128 ? -1.451 2.156 17.425 1.00 98.44 128 GLU A O 1
ATOM 1002 N N . THR A 1 129 ? -0.149 0.316 17.529 1.00 98.62 129 THR A N 1
ATOM 1003 C CA . THR A 1 129 ? -1.036 -0.403 18.445 1.00 98.62 129 THR A CA 1
ATOM 1004 C C . THR A 1 129 ? -0.920 0.127 19.871 1.00 98.62 129 THR A C 1
ATOM 1006 O O . THR A 1 129 ? 0.111 0.682 20.258 1.00 98.62 129 THR A O 1
ATOM 1009 N N . GLU A 1 130 ? -1.965 -0.050 20.678 1.00 98.50 130 GLU A N 1
ATOM 1010 C CA . GLU A 1 130 ? -1.993 0.377 22.088 1.00 98.50 130 GLU A CA 1
AT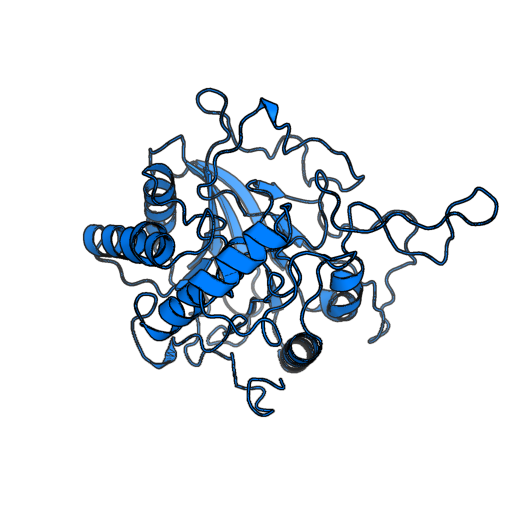OM 1011 C C . GLU A 1 130 ? -0.810 -0.171 22.904 1.00 98.50 130 GLU A C 1
ATOM 1013 O O . GLU A 1 130 ? -0.259 0.524 23.758 1.00 98.50 130 GLU A O 1
ATOM 1018 N N . ASP A 1 131 ? -0.391 -1.404 22.621 1.00 97.81 131 ASP A N 1
ATOM 1019 C CA . ASP A 1 131 ? 0.735 -2.073 23.274 1.00 97.81 131 ASP A CA 1
ATOM 1020 C C . ASP A 1 131 ? 2.111 -1.772 22.647 1.00 97.81 131 ASP A C 1
ATOM 1022 O O . ASP A 1 131 ? 3.132 -2.287 23.115 1.00 97.81 131 ASP A O 1
ATOM 1026 N N . GLY A 1 132 ? 2.159 -0.963 21.582 1.00 97.31 132 GLY A N 1
ATOM 1027 C CA . GLY A 1 132 ? 3.379 -0.649 20.837 1.00 97.31 132 GLY A CA 1
ATOM 1028 C C . GLY A 1 132 ? 4.039 -1.858 20.162 1.00 97.31 132 GLY A C 1
ATOM 1029 O O . GLY A 1 132 ? 5.222 -1.792 19.821 1.00 97.31 132 GLY A O 1
ATOM 1030 N N . GLY A 1 133 ? 3.317 -2.972 19.999 1.00 96.69 133 GLY A N 1
ATOM 1031 C CA . GLY A 1 133 ? 3.798 -4.178 19.328 1.00 96.69 133 GLY A CA 1
ATOM 1032 C C . GLY A 1 133 ? 3.941 -4.016 17.817 1.00 96.69 133 GLY A C 1
ATOM 1033 O O . GLY A 1 133 ? 4.867 -4.584 17.229 1.00 96.69 133 GLY A O 1
ATOM 1034 N N . TRP A 1 134 ? 3.066 -3.210 17.212 1.00 98.06 134 TRP A N 1
ATOM 1035 C CA . TRP A 1 134 ? 3.066 -2.922 15.783 1.00 98.06 134 TRP A CA 1
ATOM 1036 C C . TRP A 1 134 ? 3.037 -1.422 15.508 1.00 98.06 134 TRP A C 1
ATOM 1038 O O . TRP A 1 134 ? 2.308 -0.670 16.157 1.00 98.06 134 TRP A O 1
ATOM 1048 N N . GLN A 1 135 ? 3.780 -1.003 14.486 1.00 98.31 135 GLN A N 1
ATOM 1049 C CA . GLN A 1 135 ? 3.577 0.268 13.801 1.00 98.31 135 GLN A CA 1
ATOM 1050 C C . GLN A 1 135 ? 3.247 0.041 12.325 1.00 98.31 135 GLN A C 1
ATOM 1052 O O . GLN A 1 135 ? 3.777 -0.868 11.681 1.00 98.31 135 GLN A O 1
ATOM 1057 N N . PHE A 1 136 ? 2.418 0.920 11.777 1.00 98.81 136 PHE A N 1
ATOM 1058 C CA . PHE A 1 136 ? 2.066 0.962 10.363 1.00 98.81 136 PHE A CA 1
ATOM 1059 C C . PHE A 1 136 ? 2.577 2.287 9.816 1.00 98.81 136 PHE A C 1
ATOM 1061 O O . PHE A 1 136 ? 2.191 3.339 10.326 1.00 98.81 136 PHE A O 1
ATOM 1068 N N . LEU A 1 137 ? 3.457 2.244 8.817 1.00 98.88 137 LEU A N 1
ATOM 1069 C CA . LEU A 1 137 ? 4.005 3.443 8.184 1.00 98.88 137 LEU A CA 1
ATOM 1070 C C . LEU A 1 137 ? 3.516 3.527 6.743 1.00 98.88 137 LEU A C 1
ATOM 1072 O O . LEU A 1 137 ? 3.904 2.716 5.901 1.00 98.88 137 LEU A O 1
ATOM 1076 N N . GLY A 1 138 ? 2.670 4.514 6.474 1.00 98.62 138 GLY A N 1
ATOM 1077 C CA . GLY A 1 138 ? 2.219 4.852 5.133 1.00 98.62 138 GLY A CA 1
ATOM 1078 C C . GLY A 1 138 ? 3.159 5.858 4.476 1.00 98.62 138 GLY A C 1
ATOM 1079 O O . GLY A 1 138 ? 3.428 6.905 5.059 1.00 98.62 138 GLY A O 1
ATOM 1080 N N . MET A 1 139 ? 3.650 5.546 3.276 1.00 97.81 139 MET A N 1
ATOM 1081 C CA . MET A 1 139 ? 4.608 6.349 2.511 1.00 97.81 139 MET A CA 1
ATOM 1082 C C . MET A 1 139 ? 3.974 6.960 1.265 1.00 97.81 139 MET A C 1
ATOM 1084 O O . MET A 1 139 ? 3.367 6.266 0.446 1.00 97.81 139 MET A O 1
ATOM 1088 N N . ASP A 1 140 ? 4.233 8.245 1.051 1.00 97.19 140 ASP A N 1
ATOM 1089 C CA . ASP A 1 140 ? 3.852 8.961 -0.159 1.00 97.19 140 ASP A CA 1
ATOM 1090 C C . ASP A 1 140 ? 4.867 8.683 -1.277 1.00 97.19 140 ASP A C 1
ATOM 1092 O O . ASP A 1 140 ? 5.758 9.469 -1.610 1.00 97.19 140 ASP A O 1
ATOM 1096 N N . THR A 1 141 ? 4.736 7.497 -1.865 1.00 96.75 141 THR A N 1
ATOM 1097 C CA . THR A 1 141 ? 5.507 7.105 -3.053 1.00 96.75 141 THR A CA 1
ATOM 1098 C C . THR A 1 141 ? 5.050 7.837 -4.318 1.00 96.75 141 THR A C 1
ATOM 1100 O O . THR A 1 141 ? 5.746 7.819 -5.327 1.00 96.75 141 THR A O 1
ATOM 1103 N N . SER A 1 142 ? 3.885 8.482 -4.293 1.00 93.50 142 SER A N 1
ATOM 1104 C CA . SER A 1 142 ? 3.221 8.985 -5.498 1.00 93.50 142 SER A CA 1
ATOM 1105 C C . SER A 1 142 ? 3.595 10.423 -5.836 1.00 93.50 142 SER A C 1
ATOM 1107 O O . SER A 1 142 ? 3.561 10.804 -7.008 1.00 93.50 142 SER A O 1
ATOM 1109 N N . TYR A 1 143 ? 4.087 11.192 -4.859 1.00 90.12 143 TYR A N 1
ATOM 1110 C CA . TYR A 1 143 ? 4.585 12.549 -5.086 1.00 90.12 143 TYR A CA 1
ATOM 1111 C C . TYR A 1 143 ? 5.641 12.645 -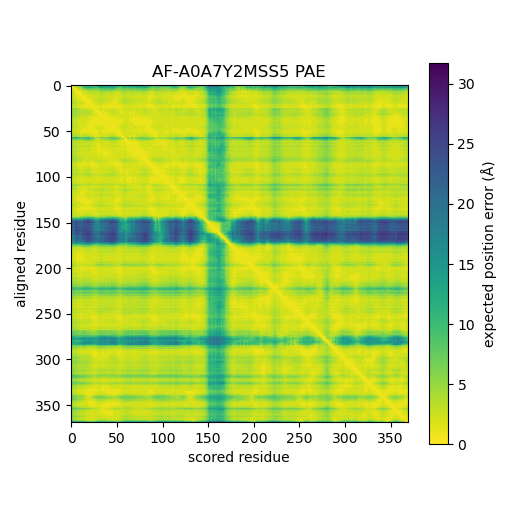6.201 1.00 90.12 143 TYR A C 1
ATOM 1113 O O . TYR A 1 143 ? 5.670 13.638 -6.915 1.00 90.12 143 TYR A O 1
ATOM 1121 N N . HIS A 1 144 ? 6.479 11.623 -6.401 1.00 87.94 144 HIS A N 1
ATOM 1122 C CA . HIS A 1 144 ? 7.394 11.545 -7.555 1.00 87.94 144 HIS A CA 1
ATOM 1123 C C . HIS A 1 144 ? 7.079 10.378 -8.506 1.00 87.94 144 HIS A C 1
ATOM 1125 O O . HIS A 1 144 ? 7.851 10.120 -9.427 1.00 87.94 144 HIS A O 1
ATOM 1131 N N . GLY A 1 145 ? 5.991 9.645 -8.261 1.00 82.69 145 GLY A N 1
ATOM 1132 C CA . GLY A 1 145 ? 5.542 8.524 -9.091 1.00 82.69 145 GLY A CA 1
ATOM 1133 C C . GLY A 1 145 ? 4.442 8.882 -10.087 1.00 82.69 145 GLY A C 1
ATOM 1134 O O . GLY A 1 145 ? 4.120 8.088 -10.962 1.00 82.69 145 GLY A O 1
ATOM 1135 N N . HIS A 1 146 ? 3.887 10.091 -10.014 1.00 76.25 146 HIS A N 1
ATOM 1136 C CA . HIS A 1 146 ? 2.861 10.530 -10.949 1.00 76.25 146 HIS A CA 1
ATOM 1137 C C . HIS A 1 146 ? 3.460 11.045 -12.260 1.00 76.25 146 HIS A C 1
ATOM 1139 O O . HIS A 1 146 ? 4.245 11.994 -12.300 1.00 76.25 146 HIS A O 1
ATOM 1145 N N . TYR A 1 147 ? 3.052 10.422 -13.359 1.00 71.06 147 TYR A N 1
ATOM 1146 C CA . TYR A 1 147 ? 3.426 10.829 -14.704 1.00 71.06 147 TYR A CA 1
ATOM 1147 C C . TYR A 1 147 ? 2.207 10.769 -15.617 1.00 71.06 147 TYR A C 1
ATOM 1149 O O . TYR A 1 147 ? 1.494 9.767 -15.640 1.00 71.06 147 TYR A O 1
ATOM 1157 N N . MET A 1 148 ? 1.991 11.826 -16.402 1.00 63.28 148 MET A N 1
ATOM 1158 C CA . MET A 1 148 ? 1.015 11.805 -17.489 1.00 63.28 148 MET A CA 1
ATOM 1159 C C . MET A 1 148 ? 1.744 11.792 -18.827 1.00 63.28 148 MET A C 1
ATOM 1161 O O . MET A 1 148 ? 2.388 12.766 -19.218 1.00 63.28 148 MET A O 1
ATOM 1165 N N . GLY A 1 149 ? 1.596 10.693 -19.566 1.00 51.19 149 GLY A N 1
ATOM 1166 C CA . GLY A 1 149 ? 2.008 10.626 -20.962 1.00 51.19 149 GLY A CA 1
ATOM 1167 C C . GLY A 1 149 ? 1.085 11.488 -21.817 1.00 51.19 149 GLY A C 1
ATOM 1168 O O . GLY A 1 149 ? -0.014 11.068 -22.166 1.00 51.19 149 GLY A O 1
ATOM 1169 N N . GLY A 1 150 ? 1.506 12.704 -22.161 1.00 55.25 150 GLY A N 1
ATOM 1170 C CA . GLY A 1 150 ? 0.710 13.591 -23.005 1.00 55.25 150 GLY A CA 1
ATOM 1171 C C . GLY A 1 150 ? 1.473 14.826 -23.485 1.00 55.25 150 GLY A C 1
ATOM 1172 O O . GLY A 1 150 ? 2.552 15.132 -22.978 1.00 55.25 150 GLY A O 1
ATOM 1173 N N . PRO A 1 151 ? 0.944 15.561 -24.481 1.00 56.50 151 PRO A N 1
ATOM 1174 C CA . PRO A 1 151 ? 1.543 16.819 -24.914 1.00 56.50 151 PRO A CA 1
ATOM 1175 C C . PRO A 1 151 ? 1.583 17.819 -23.750 1.00 56.50 151 PRO A C 1
ATOM 1177 O O . PRO A 1 151 ? 0.537 18.087 -23.156 1.00 56.50 151 PRO A O 1
ATOM 1180 N N . GLN A 1 152 ? 2.748 18.425 -23.478 1.00 61.75 152 GLN A N 1
ATOM 1181 C CA . GLN A 1 152 ? 2.938 19.439 -22.422 1.00 61.75 152 GLN A CA 1
ATOM 1182 C C . GLN A 1 152 ? 1.830 20.506 -22.430 1.00 61.75 152 GLN A C 1
ATOM 1184 O O . GLN A 1 152 ? 1.316 20.865 -21.384 1.00 61.75 152 GLN A O 1
ATOM 1189 N N . SER A 1 153 ? 1.365 20.939 -23.606 1.00 63.69 153 SER A N 1
ATOM 1190 C CA . SER A 1 153 ? 0.298 21.941 -23.736 1.00 63.69 153 SER A CA 1
ATOM 1191 C C . SER A 1 153 ? -1.064 21.513 -23.175 1.00 63.69 153 SER A C 1
ATOM 1193 O O . SER A 1 153 ? -1.836 22.363 -22.733 1.00 63.69 153 SER A O 1
ATOM 1195 N N . LYS A 1 154 ? -1.388 20.214 -23.191 1.00 60.56 154 LYS A N 1
ATOM 1196 C CA . LYS A 1 154 ? -2.616 19.672 -22.585 1.00 60.56 154 LYS A CA 1
ATOM 1197 C C . LYS A 1 154 ? -2.496 19.614 -21.069 1.00 60.56 154 LYS A C 1
ATOM 1199 O O . LYS A 1 154 ? -3.465 19.917 -20.382 1.00 60.56 154 LYS A O 1
ATOM 1204 N N . LEU A 1 155 ? -1.307 19.288 -20.572 1.00 59.91 155 LEU A N 1
ATOM 1205 C CA . LEU A 1 155 ? -1.012 19.333 -19.151 1.00 59.91 155 LEU A CA 1
ATOM 1206 C C . LEU A 1 155 ? -1.005 20.774 -18.630 1.00 59.91 155 LEU A C 1
ATOM 1208 O O . LEU A 1 155 ? -1.633 21.043 -17.618 1.00 59.91 155 LEU A O 1
ATOM 1212 N N . ASP A 1 156 ? -0.371 21.711 -19.332 1.00 61.91 156 ASP A N 1
ATOM 1213 C CA . ASP A 1 156 ? -0.368 23.130 -18.963 1.00 61.91 156 ASP A CA 1
ATOM 1214 C C . ASP A 1 156 ? -1.795 23.683 -18.893 1.00 61.91 156 ASP A C 1
ATOM 1216 O O . ASP A 1 156 ? -2.101 24.514 -18.041 1.00 61.91 156 ASP A O 1
ATOM 1220 N N . GLN A 1 157 ? -2.681 23.226 -19.786 1.00 64.19 157 GLN A N 1
ATOM 1221 C CA . GLN A 1 157 ? -4.100 23.562 -19.729 1.00 64.19 157 GLN A CA 1
ATOM 1222 C C . GLN A 1 157 ? -4.777 22.937 -18.503 1.00 64.19 157 GLN A C 1
ATOM 1224 O O . GLN A 1 157 ? -5.460 23.654 -17.784 1.00 64.19 157 GLN A O 1
ATOM 1229 N N . ALA A 1 158 ? -4.540 21.653 -18.218 1.00 57.44 158 ALA A N 1
ATOM 1230 C CA . ALA A 1 158 ? -5.072 21.001 -17.022 1.00 57.44 158 ALA A CA 1
ATOM 1231 C C . ALA A 1 158 ? -4.588 21.690 -15.733 1.00 57.44 158 ALA A C 1
ATOM 1233 O O . ALA A 1 158 ? -5.396 22.012 -14.873 1.00 57.44 158 ALA A O 1
ATOM 1234 N N . LEU A 1 159 ? -3.295 22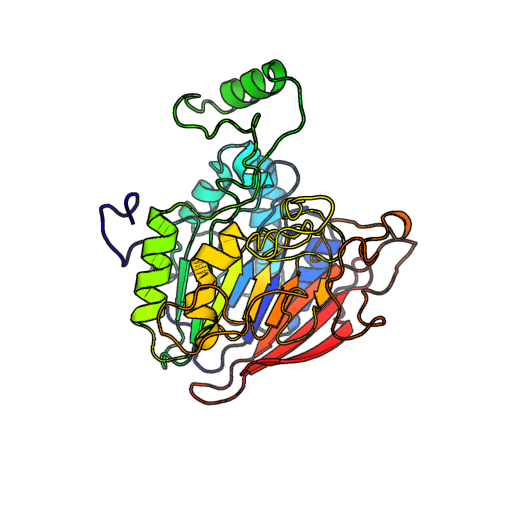.007 -15.619 1.00 57.12 159 LEU A N 1
ATOM 1235 C CA . LEU A 1 159 ? -2.712 22.719 -14.476 1.00 57.12 159 LEU A CA 1
ATOM 1236 C C . LEU A 1 159 ? -3.284 24.138 -14.318 1.00 57.12 159 LEU A C 1
ATOM 1238 O O . LEU A 1 159 ? -3.510 24.576 -13.189 1.00 57.12 159 LEU A O 1
ATOM 1242 N N . LYS A 1 160 ? -3.568 24.837 -15.428 1.00 61.62 160 LYS A N 1
ATOM 1243 C CA . LYS A 1 160 ? -4.287 26.126 -15.420 1.00 61.62 160 LYS A CA 1
ATOM 1244 C C . LYS A 1 160 ? -5.726 25.974 -14.939 1.00 61.62 160 LYS A C 1
ATOM 1246 O O . LYS A 1 160 ? -6.150 26.755 -14.095 1.00 61.62 160 LYS A O 1
ATOM 1251 N N . ASP A 1 161 ? -6.450 24.971 -15.431 1.00 56.94 161 ASP A N 1
ATOM 1252 C CA . ASP A 1 161 ? -7.828 24.686 -15.011 1.00 56.94 161 ASP A CA 1
ATOM 1253 C C . ASP A 1 161 ? -7.878 24.295 -13.519 1.00 56.94 161 ASP A C 1
ATOM 1255 O O . ASP A 1 161 ? -8.809 24.652 -12.795 1.00 56.94 161 ASP A O 1
ATOM 1259 N N . LEU A 1 162 ? -6.824 23.638 -13.030 1.00 51.00 162 LEU A N 1
ATOM 1260 C CA . LEU A 1 162 ? -6.628 23.245 -11.633 1.00 51.00 162 LEU A CA 1
ATOM 1261 C C . LEU A 1 162 ? -6.041 24.355 -10.744 1.00 51.00 162 LEU A C 1
ATOM 1263 O O . LEU A 1 162 ? -5.952 24.167 -9.533 1.00 51.00 162 LEU A O 1
ATOM 1267 N N . HIS A 1 163 ? -5.683 25.512 -11.313 1.00 51.78 163 HIS A N 1
ATOM 1268 C CA . HIS A 1 163 ? -5.156 26.689 -10.606 1.00 51.78 163 HIS A CA 1
ATOM 1269 C C . HIS A 1 163 ? -3.904 26.420 -9.744 1.00 51.78 163 HIS A C 1
ATOM 1271 O O . HIS A 1 163 ? -3.656 27.113 -8.755 1.00 51.78 163 HIS A O 1
ATOM 1277 N N . LEU A 1 164 ? -3.088 25.433 -10.118 1.00 53.09 164 LEU A N 1
ATOM 1278 C CA . LEU A 1 164 ? -1.827 25.143 -9.439 1.00 53.09 164 LEU A CA 1
ATOM 1279 C C . LEU A 1 164 ? -0.723 26.056 -9.971 1.00 53.09 164 LEU A C 1
ATOM 1281 O O . LEU A 1 164 ? -0.579 26.219 -11.182 1.00 53.09 164 LEU A O 1
ATOM 1285 N N . ASN A 1 165 ? 0.081 26.634 -9.072 1.00 51.00 165 ASN A N 1
ATOM 1286 C CA . ASN A 1 165 ? 1.288 27.345 -9.486 1.00 51.00 165 ASN A CA 1
ATOM 1287 C C . ASN A 1 165 ? 2.252 26.336 -10.149 1.00 51.00 165 ASN A C 1
ATOM 1289 O O . ASN A 1 165 ? 2.696 25.416 -9.455 1.00 51.00 165 ASN A O 1
ATOM 1293 N N . PRO A 1 166 ? 2.606 26.505 -11.437 1.00 48.09 166 PRO A N 1
ATOM 1294 C CA . PRO A 1 166 ? 3.523 25.610 -12.143 1.00 48.09 166 PRO A CA 1
ATOM 1295 C C . PRO A 1 166 ? 4.898 25.479 -11.476 1.00 48.09 166 PRO A C 1
ATOM 1297 O O . PRO A 1 166 ? 5.541 24.450 -11.632 1.00 48.09 166 PRO A O 1
ATOM 1300 N N . ASP A 1 167 ? 5.326 26.484 -10.705 1.00 51.75 167 ASP A N 1
ATOM 1301 C CA . ASP A 1 167 ? 6.605 26.464 -9.981 1.00 51.75 167 ASP A CA 1
ATOM 1302 C C . ASP A 1 167 ? 6.565 25.591 -8.708 1.00 51.75 167 ASP A C 1
ATOM 1304 O O . ASP A 1 167 ? 7.609 25.183 -8.200 1.00 51.75 167 ASP A O 1
ATOM 1308 N N . ASN A 1 168 ? 5.365 25.303 -8.184 1.00 49.41 168 ASN A N 1
ATOM 1309 C CA . ASN A 1 168 ? 5.143 24.457 -7.001 1.00 49.41 168 ASN A CA 1
ATOM 1310 C C . ASN A 1 168 ? 4.646 23.050 -7.362 1.00 49.41 168 ASN A C 1
ATOM 1312 O O . ASN A 1 168 ? 4.760 22.130 -6.550 1.00 49.41 168 ASN A O 1
ATOM 1316 N N . ALA A 1 169 ? 4.053 22.888 -8.545 1.00 49.53 169 ALA A N 1
ATOM 1317 C CA . ALA A 1 169 ? 3.640 21.596 -9.059 1.00 49.53 169 ALA A CA 1
ATOM 1318 C C . ALA A 1 169 ? 4.881 20.849 -9.559 1.00 49.53 169 ALA A C 1
ATOM 1320 O O . ALA A 1 169 ? 5.626 21.355 -10.398 1.00 49.53 169 ALA A O 1
ATOM 1321 N N . PHE A 1 170 ? 5.117 19.641 -9.045 1.00 54.75 170 PHE A N 1
ATOM 1322 C CA . PHE A 1 170 ? 6.094 18.736 -9.642 1.00 54.75 170 PHE A CA 1
ATOM 1323 C C . PHE A 1 170 ? 5.801 18.630 -11.144 1.00 54.75 170 PHE A C 1
ATOM 1325 O O . PHE A 1 170 ? 4.650 18.425 -11.520 1.00 54.75 170 PHE A O 1
ATOM 1332 N N . ASN A 1 171 ? 6.814 18.833 -11.993 1.00 54.22 171 ASN A N 1
ATOM 1333 C CA . ASN A 1 171 ? 6.638 18.777 -13.441 1.00 54.22 171 ASN A CA 1
ATOM 1334 C C . ASN A 1 171 ? 6.424 17.307 -13.857 1.00 54.22 171 ASN A C 1
ATOM 1336 O O . ASN A 1 171 ? 7.404 16.570 -13.980 1.00 54.22 171 ASN A O 1
ATOM 1340 N N . PRO A 1 172 ? 5.182 16.871 -14.129 1.00 54.06 172 PRO A N 1
ATOM 1341 C CA . PRO A 1 172 ? 4.847 15.481 -14.405 1.00 54.06 172 PRO A CA 1
ATOM 1342 C C . PRO A 1 172 ? 5.198 15.059 -15.838 1.00 54.06 172 PRO A C 1
ATOM 1344 O O . PRO A 1 172 ? 4.706 14.037 -16.306 1.00 54.06 172 PRO A O 1
ATOM 1347 N N . VAL A 1 173 ? 6.007 15.840 -16.567 1.00 55.56 173 VAL A N 1
ATOM 1348 C CA . VAL A 1 173 ? 6.400 15.553 -17.960 1.00 55.56 173 VAL A CA 1
ATOM 1349 C C . VAL A 1 173 ? 7.766 14.886 -18.065 1.00 55.56 173 VAL A C 1
ATOM 1351 O O . VAL A 1 173 ? 8.032 14.188 -19.044 1.00 55.56 173 VAL A O 1
ATOM 1354 N N . VAL A 1 174 ? 8.625 15.038 -17.056 1.00 66.81 174 VAL A N 1
ATOM 1355 C CA . VAL A 1 174 ? 9.904 14.322 -16.988 1.00 66.81 174 VAL A CA 1
ATOM 1356 C C . VAL A 1 174 ? 9.894 13.478 -15.720 1.00 66.81 174 VAL A C 1
ATOM 1358 O O . VAL A 1 174 ? 10.258 13.981 -14.656 1.00 66.81 174 VAL A O 1
ATOM 1361 N N . PRO A 1 175 ? 9.444 12.215 -15.804 1.00 72.62 175 PRO A N 1
ATOM 1362 C CA . PRO A 1 175 ? 9.415 11.360 -14.635 1.00 72.62 175 PRO A CA 1
ATOM 1363 C C . PRO A 1 175 ? 10.852 11.086 -14.183 1.00 72.62 175 PRO A C 1
ATOM 1365 O O . PRO A 1 175 ? 11.770 11.052 -15.018 1.00 72.62 175 PRO A O 1
ATOM 1368 N N . PRO A 1 176 ? 11.080 10.869 -12.877 1.00 85.06 176 PRO A N 1
ATOM 1369 C CA . PRO A 1 176 ? 12.343 10.303 -12.456 1.00 85.06 176 PRO A CA 1
ATOM 1370 C C . PRO A 1 176 ? 12.502 8.916 -13.093 1.00 85.06 176 PRO A C 1
ATOM 1372 O O . PRO A 1 176 ? 11.539 8.220 -13.402 1.00 85.06 176 PRO A O 1
ATOM 1375 N N . ASP A 1 177 ? 13.746 8.496 -13.260 1.00 88.81 177 ASP A N 1
ATOM 1376 C CA . ASP A 1 177 ? 14.127 7.152 -13.693 1.00 88.81 177 ASP A CA 1
ATOM 1377 C C . ASP A 1 177 ? 13.568 6.043 -12.790 1.00 88.81 177 ASP A C 1
ATOM 1379 O O . ASP A 1 177 ? 13.365 4.926 -13.263 1.00 88.81 177 ASP A O 1
ATOM 1383 N N . MET A 1 178 ? 13.321 6.352 -11.512 1.00 93.81 178 MET A N 1
ATOM 1384 C CA . MET A 1 178 ? 12.660 5.487 -10.534 1.00 93.81 178 MET A CA 1
ATOM 1385 C C . MET A 1 178 ? 11.883 6.321 -9.517 1.00 93.81 178 MET A C 1
ATOM 1387 O O . MET A 1 178 ? 12.345 7.389 -9.100 1.00 93.81 178 MET A O 1
ATOM 1391 N N . VAL A 1 179 ? 10.749 5.790 -9.060 1.00 94.25 179 VAL A N 1
ATOM 1392 C CA . VAL A 1 179 ? 9.955 6.373 -7.970 1.00 94.25 179 VAL A CA 1
ATOM 1393 C C . VAL A 1 179 ? 10.796 6.479 -6.697 1.00 94.25 179 VAL A C 1
ATOM 1395 O O . VAL A 1 179 ? 11.555 5.567 -6.371 1.00 94.25 179 VAL A O 1
ATOM 1398 N N . TYR A 1 180 ? 10.665 7.581 -5.960 1.00 94.81 180 TYR A N 1
ATOM 1399 C CA . TYR A 1 180 ? 11.338 7.766 -4.676 1.00 94.81 180 TYR A CA 1
ATOM 1400 C C . TYR A 1 180 ? 10.502 8.623 -3.723 1.00 94.81 180 TYR A C 1
ATOM 1402 O O . TYR A 1 180 ? 9.812 9.557 -4.134 1.00 94.81 180 TYR A O 1
ATOM 1410 N N . VAL A 1 181 ? 10.612 8.324 -2.430 1.00 95.31 181 VAL A N 1
ATOM 1411 C CA . VAL A 1 181 ? 10.006 9.114 -1.351 1.00 95.31 181 VAL A CA 1
ATOM 1412 C C . VAL A 1 181 ? 10.826 10.391 -1.137 1.00 95.31 181 VAL A C 1
ATOM 1414 O O . VAL A 1 181 ? 12.053 10.376 -1.275 1.00 95.31 181 VAL A O 1
ATOM 1417 N N . ARG A 1 182 ? 10.168 11.516 -0.822 1.00 93.44 182 ARG A N 1
ATOM 1418 C CA . ARG A 1 182 ? 10.863 12.793 -0.579 1.00 93.44 182 ARG A CA 1
ATOM 1419 C C . ARG A 1 182 ? 11.925 12.632 0.521 1.00 93.44 182 ARG A C 1
ATOM 1421 O O . ARG A 1 182 ? 11.636 12.000 1.535 1.00 93.44 182 ARG A O 1
ATOM 1428 N N . PRO A 1 183 ? 13.122 13.235 0.391 1.00 93.56 183 PRO A N 1
ATOM 1429 C CA . PRO A 1 183 ? 14.181 13.074 1.390 1.00 93.56 183 PRO A CA 1
ATOM 1430 C C . PRO A 1 183 ? 13.779 13.447 2.826 1.00 93.56 183 PRO A C 1
ATOM 1432 O O . PRO A 1 183 ? 14.204 12.783 3.764 1.00 93.56 183 PRO A O 1
ATOM 1435 N N . ASP A 1 184 ? 12.945 14.474 3.012 1.00 93.44 184 ASP A N 1
ATOM 1436 C CA . ASP A 1 184 ? 12.486 14.897 4.341 1.00 93.44 184 ASP A CA 1
ATOM 1437 C C . ASP A 1 184 ? 11.423 13.969 4.951 1.00 93.44 184 ASP A C 1
ATOM 1439 O O . ASP A 1 184 ? 11.237 13.961 6.169 1.00 93.44 184 ASP A O 1
ATOM 1443 N N . GLU A 1 185 ? 10.737 13.192 4.115 1.00 96.44 185 GLU A N 1
ATOM 1444 C CA . GLU A 1 185 ? 9.837 12.123 4.540 1.00 96.44 185 GLU A CA 1
ATOM 1445 C C . GLU A 1 185 ? 10.608 10.823 4.809 1.00 96.44 185 GLU A C 1
ATOM 1447 O O . GLU A 1 185 ? 10.328 10.150 5.795 1.00 96.44 185 GLU A O 1
ATOM 1452 N N . VAL A 1 186 ? 11.633 10.495 4.012 1.00 97.31 186 VAL A N 1
ATOM 1453 C CA . VAL A 1 186 ? 12.555 9.381 4.312 1.00 97.31 186 VAL A CA 1
ATOM 1454 C C . VAL A 1 186 ? 13.178 9.564 5.698 1.00 97.31 186 VAL A C 1
ATOM 1456 O O . VAL A 1 186 ? 13.152 8.641 6.507 1.00 97.31 186 VAL A O 1
ATOM 1459 N N . ASP A 1 187 ? 13.668 10.768 5.997 1.00 96.94 187 ASP A N 1
ATOM 1460 C CA . ASP A 1 187 ? 14.191 11.152 7.314 1.00 96.94 187 ASP A CA 1
ATOM 1461 C C . ASP A 1 187 ? 13.153 10.957 8.439 1.00 96.94 187 ASP A C 1
ATOM 1463 O O . ASP A 1 187 ? 13.455 10.404 9.499 1.00 96.94 187 ASP A O 1
ATOM 1467 N N . TRP A 1 188 ? 11.892 11.315 8.184 1.00 98.19 188 TRP A N 1
ATOM 1468 C CA . TRP A 1 188 ? 10.793 11.094 9.124 1.00 98.19 188 TRP A CA 1
ATOM 1469 C C . TRP A 1 188 ? 10.508 9.606 9.373 1.00 98.19 188 TRP A C 1
ATOM 1471 O O . TRP A 1 188 ? 10.385 9.187 10.527 1.00 98.19 188 TRP A O 1
ATOM 1481 N N . HIS A 1 189 ? 10.467 8.781 8.323 1.00 98.44 189 HIS A N 1
ATOM 1482 C CA . HIS A 1 189 ? 10.289 7.332 8.469 1.00 98.44 189 HIS A CA 1
ATOM 1483 C C . HIS A 1 189 ? 11.469 6.699 9.202 1.00 98.44 189 HIS A C 1
ATOM 1485 O O . HIS A 1 189 ? 11.270 5.864 10.082 1.00 98.44 189 HIS A O 1
ATOM 1491 N N . HIS A 1 190 ? 12.699 7.121 8.896 1.00 97.62 190 HIS A N 1
ATOM 1492 C CA . HIS A 1 190 ? 13.908 6.667 9.590 1.00 97.62 190 HIS A CA 1
ATOM 1493 C C . HIS A 1 190 ? 13.848 6.989 11.078 1.00 97.62 190 HIS A C 1
ATOM 1495 O O . HIS A 1 190 ? 14.182 6.134 11.898 1.00 97.62 190 HIS A O 1
ATOM 1501 N N . TYR A 1 191 ? 13.390 8.185 11.449 1.00 97.88 191 TYR A N 1
ATOM 1502 C CA . TYR A 1 191 ? 13.184 8.545 12.848 1.00 97.88 191 TYR A CA 1
ATOM 1503 C C . TYR A 1 191 ? 12.242 7.555 13.549 1.00 97.88 191 TYR A C 1
ATOM 1505 O O . TYR A 1 191 ? 12.625 6.968 14.563 1.00 97.88 191 TYR A O 1
ATOM 1513 N N . HIS A 1 192 ? 11.058 7.283 12.989 1.00 98.31 192 HIS A N 1
ATOM 1514 C CA . HIS A 1 192 ? 10.082 6.379 13.616 1.00 98.31 192 HIS A CA 1
ATOM 1515 C C . HIS A 1 192 ? 10.516 4.911 13.613 1.00 98.31 192 HIS A C 1
ATOM 1517 O O . HIS A 1 192 ? 10.360 4.229 14.626 1.00 98.31 192 HIS A O 1
ATOM 1523 N N . LEU A 1 193 ? 11.156 4.439 12.540 1.00 98.00 193 LEU A N 1
ATOM 1524 C CA . LEU A 1 193 ? 11.793 3.118 12.484 1.00 98.00 193 LEU A CA 1
ATOM 1525 C C . LEU A 1 193 ? 12.884 2.965 13.552 1.00 98.00 193 LEU A C 1
ATOM 1527 O O . LEU A 1 193 ? 13.071 1.877 14.098 1.00 98.00 193 LEU A O 1
ATOM 1531 N N . ASN A 1 194 ? 13.612 4.035 13.876 1.00 97.25 194 ASN A N 1
ATOM 1532 C CA . ASN A 1 194 ? 14.620 4.022 14.933 1.00 97.25 194 ASN A CA 1
ATOM 1533 C C . ASN A 1 194 ? 14.016 4.013 16.341 1.00 97.25 194 ASN A C 1
ATOM 1535 O O . ASN A 1 194 ? 14.552 3.316 17.202 1.00 97.25 194 ASN A O 1
ATOM 1539 N N . GLN A 1 195 ? 12.921 4.743 16.574 1.00 97.06 195 GLN A N 1
ATOM 1540 C CA . GLN A 1 195 ? 12.282 4.824 17.894 1.00 97.06 195 GLN A CA 1
ATOM 1541 C C . GLN A 1 195 ? 11.440 3.591 18.248 1.00 97.06 195 GLN A C 1
ATOM 1543 O O . GLN A 1 195 ? 11.349 3.224 19.422 1.00 97.06 195 GLN A O 1
ATOM 1548 N N . HIS A 1 196 ? 10.801 2.962 17.262 1.00 97.50 196 HIS A N 1
ATOM 1549 C CA . HIS A 1 196 ? 9.881 1.860 17.514 1.00 97.50 196 HIS A CA 1
ATOM 1550 C C . HIS A 1 196 ? 10.627 0.566 17.877 1.00 97.50 196 HIS A C 1
ATOM 1552 O O . HIS A 1 196 ? 11.641 0.209 17.270 1.00 97.50 196 HIS A O 1
ATOM 1558 N N . LYS A 1 197 ? 10.113 -0.130 18.895 1.00 95.19 197 LYS A N 1
ATOM 1559 C CA . LYS A 1 197 ? 10.700 -1.366 19.442 1.00 95.19 197 LYS A CA 1
ATOM 1560 C C . LYS A 1 197 ? 10.017 -2.633 18.927 1.00 95.19 197 LYS A C 1
ATOM 1562 O O . LYS A 1 197 ? 10.613 -3.703 19.018 1.00 95.19 197 LYS A O 1
ATOM 1567 N N . GLY A 1 198 ? 8.777 -2.505 18.459 1.00 95.06 198 GLY A N 1
ATOM 1568 C CA . GLY A 1 198 ? 8.002 -3.581 17.863 1.00 95.06 198 GLY A CA 1
ATOM 1569 C C . GLY A 1 198 ? 8.316 -3.761 16.380 1.00 95.06 198 GLY A C 1
ATOM 1570 O O . GLY A 1 198 ? 9.421 -3.473 15.910 1.00 95.06 198 GLY A O 1
ATOM 1571 N N . ARG A 1 199 ? 7.327 -4.252 15.638 1.00 95.31 199 ARG A N 1
ATOM 1572 C CA . ARG A 1 199 ? 7.449 -4.572 14.214 1.00 95.31 199 ARG A CA 1
ATOM 1573 C C . ARG A 1 199 ? 6.736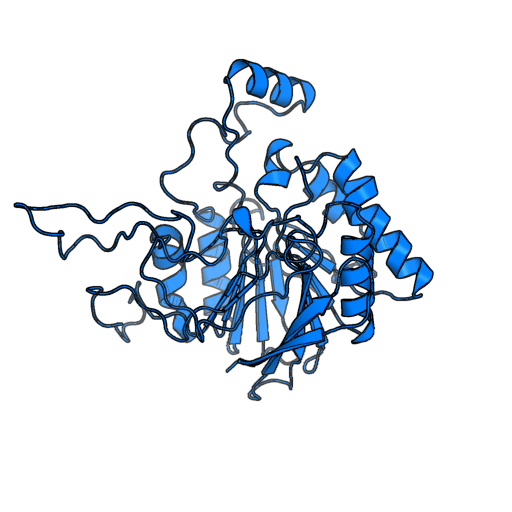 -3.548 13.356 1.00 95.31 199 ARG A C 1
ATOM 1575 O O . ARG A 1 199 ? 5.721 -2.979 13.738 1.00 95.31 199 ARG A O 1
ATOM 1582 N N . THR A 1 200 ? 7.274 -3.336 12.166 1.00 98.12 200 THR A N 1
ATOM 1583 C CA . THR A 1 200 ? 6.754 -2.350 11.220 1.00 98.12 200 THR A CA 1
ATOM 1584 C C . THR A 1 200 ? 6.091 -3.059 10.053 1.00 98.12 200 THR A C 1
ATOM 1586 O O . THR A 1 200 ? 6.681 -3.973 9.476 1.00 98.12 200 THR A O 1
ATOM 1589 N N . ILE A 1 201 ? 4.910 -2.597 9.660 1.00 98.62 201 ILE A N 1
ATOM 1590 C CA . ILE A 1 201 ? 4.348 -2.865 8.339 1.00 98.62 201 ILE A CA 1
ATOM 1591 C C . ILE A 1 201 ? 4.427 -1.575 7.528 1.00 98.62 201 ILE A C 1
ATOM 1593 O O . ILE A 1 201 ? 3.985 -0.514 7.972 1.00 98.62 201 ILE A O 1
ATOM 1597 N N . LEU A 1 202 ? 5.040 -1.669 6.355 1.00 98.81 202 LEU A N 1
ATOM 1598 C CA . LEU A 1 202 ? 5.170 -0.564 5.420 1.00 98.81 202 LEU A CA 1
ATOM 1599 C C . LEU A 1 202 ? 4.022 -0.583 4.409 1.00 98.81 202 LEU A C 1
ATOM 1601 O O . LEU A 1 202 ? 3.633 -1.642 3.920 1.00 98.81 202 LEU A O 1
ATOM 1605 N N . PHE A 1 203 ? 3.531 0.599 4.055 1.00 98.81 203 PHE A N 1
ATOM 1606 C CA . PHE A 1 203 ? 2.562 0.799 2.984 1.00 98.81 203 PHE A CA 1
ATOM 1607 C C . PHE A 1 203 ? 3.094 1.850 2.020 1.00 98.81 203 PHE A C 1
ATOM 1609 O O . PHE A 1 203 ? 3.639 2.868 2.438 1.00 98.81 203 PHE A O 1
ATOM 1616 N N . GLY A 1 204 ? 2.935 1.608 0.728 1.00 98.19 204 GLY A N 1
ATOM 1617 C CA . GLY A 1 204 ? 3.144 2.591 -0.330 1.00 98.19 204 GLY A CA 1
ATOM 1618 C C . GLY A 1 204 ? 2.088 2.397 -1.407 1.00 98.19 204 GLY A C 1
ATOM 1619 O O . GLY A 1 204 ? 1.327 1.441 -1.349 1.00 98.19 204 GLY A O 1
ATOM 1620 N N . HIS A 1 205 ? 2.052 3.270 -2.404 1.00 98.44 205 HIS A N 1
ATOM 1621 C CA . HIS A 1 205 ? 1.251 3.005 -3.597 1.00 98.44 205 HIS A CA 1
ATOM 1622 C C . HIS A 1 205 ? 2.086 2.284 -4.664 1.00 98.44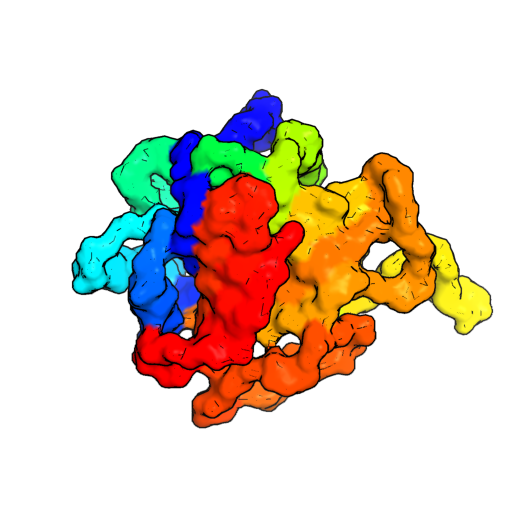 205 HIS A C 1
ATOM 1624 O O . HIS A 1 205 ? 1.688 1.237 -5.161 1.00 98.44 205 HIS A O 1
ATOM 1630 N N . HIS A 1 206 ? 3.287 2.795 -4.951 1.00 98.06 206 HIS A N 1
ATOM 1631 C CA . HIS A 1 206 ? 4.189 2.234 -5.955 1.00 98.06 206 HIS A CA 1
ATOM 1632 C C . HIS A 1 206 ? 5.043 1.090 -5.403 1.00 98.06 206 HIS A C 1
ATOM 1634 O O . HIS A 1 206 ? 5.323 0.991 -4.206 1.00 98.06 206 HIS A O 1
ATOM 1640 N N . GLN A 1 207 ? 5.511 0.253 -6.319 1.00 97.69 207 GLN A N 1
ATOM 1641 C CA . GLN A 1 207 ? 6.168 -1.007 -6.020 1.00 97.69 207 GLN A CA 1
ATOM 1642 C C . GLN A 1 207 ? 7.627 -0.828 -5.592 1.00 97.69 207 GLN A C 1
ATOM 1644 O O . GLN A 1 207 ? 8.397 -0.079 -6.203 1.00 97.69 207 GLN A O 1
ATOM 1649 N N . LEU A 1 208 ? 8.053 -1.624 -4.607 1.00 97.62 208 LEU A N 1
ATOM 1650 C CA . LEU A 1 208 ? 9.477 -1.864 -4.363 1.00 97.62 208 LEU A CA 1
ATOM 1651 C C . LEU A 1 208 ? 10.080 -2.740 -5.476 1.00 97.62 208 LEU A C 1
ATOM 1653 O O . LEU A 1 208 ? 11.220 -2.533 -5.896 1.00 97.62 208 LEU A O 1
ATOM 1657 N N . TYR A 1 209 ? 9.312 -3.713 -5.962 1.00 98.00 209 TYR A N 1
ATOM 1658 C CA . TYR A 1 209 ? 9.668 -4.584 -7.077 1.00 98.00 209 TYR A CA 1
ATOM 1659 C C . TYR A 1 209 ? 8.416 -5.131 -7.773 1.00 98.00 209 TYR A C 1
ATOM 1661 O O . TYR A 1 209 ? 7.364 -5.232 -7.150 1.00 98.00 209 TYR A O 1
ATOM 1669 N N . SER A 1 210 ? 8.532 -5.492 -9.053 1.00 98.12 210 SER A N 1
ATOM 1670 C CA . SER A 1 210 ? 7.441 -6.095 -9.828 1.00 98.12 210 SER A CA 1
ATOM 1671 C C . SER A 1 210 ? 7.934 -7.163 -10.804 1.00 98.12 210 SER A C 1
ATOM 1673 O O . SER A 1 210 ? 8.883 -6.949 -11.566 1.00 98.12 210 SER A O 1
ATOM 1675 N N . ALA A 1 211 ? 7.249 -8.310 -10.831 1.00 97.81 211 ALA A N 1
ATOM 1676 C CA . ALA A 1 211 ? 7.497 -9.356 -11.824 1.00 97.81 211 ALA A CA 1
ATOM 1677 C C . ALA A 1 211 ? 7.086 -8.928 -13.241 1.00 97.81 211 ALA A C 1
ATOM 1679 O O . ALA A 1 211 ? 7.691 -9.383 -14.211 1.00 97.81 211 ALA A O 1
ATOM 1680 N N . ASN A 1 212 ? 6.094 -8.047 -13.378 1.00 97.75 212 ASN A N 1
ATOM 1681 C CA . ASN A 1 212 ? 5.511 -7.681 -14.667 1.00 97.75 212 ASN A CA 1
ATOM 1682 C C . ASN A 1 212 ? 5.990 -6.313 -15.171 1.00 97.75 212 ASN A C 1
ATOM 1684 O O . ASN A 1 212 ? 6.429 -6.194 -16.318 1.00 97.75 212 ASN A O 1
ATOM 1688 N N . GLN A 1 213 ? 5.932 -5.292 -14.315 1.00 96.31 213 GLN A N 1
ATOM 1689 C CA . GLN A 1 213 ? 6.233 -3.909 -14.662 1.00 96.31 213 GLN A CA 1
ATOM 1690 C C . GLN A 1 213 ? 7.717 -3.577 -14.489 1.00 96.31 213 GLN A C 1
ATOM 1692 O O . GLN A 1 213 ? 8.419 -4.097 -13.621 1.00 96.31 213 GLN A O 1
ATOM 1697 N N . LYS A 1 214 ? 8.214 -2.656 -15.315 1.00 95.50 214 LYS A N 1
ATOM 1698 C CA . LYS A 1 214 ? 9.553 -2.088 -15.153 1.00 95.50 214 LYS A CA 1
ATOM 1699 C C . LYS A 1 214 ? 9.494 -0.935 -14.150 1.00 95.50 214 LYS A C 1
ATOM 1701 O O . LYS A 1 214 ? 9.085 0.163 -14.509 1.00 95.50 214 LYS A O 1
ATOM 1706 N N . VAL A 1 215 ? 9.948 -1.184 -12.926 1.00 95.94 215 VAL A N 1
ATOM 1707 C CA . VAL A 1 215 ? 9.951 -0.208 -11.815 1.00 95.94 215 VAL A CA 1
ATOM 1708 C C . VAL A 1 215 ? 11.353 0.307 -11.466 1.00 95.94 215 VAL A C 1
ATOM 1710 O O . VAL A 1 215 ? 11.516 1.202 -10.639 1.00 95.94 215 VAL A O 1
ATOM 1713 N N . GLY A 1 216 ? 12.374 -0.266 -12.103 1.00 96.00 216 GLY A N 1
ATOM 1714 C CA . GLY A 1 216 ? 13.780 0.078 -11.962 1.00 96.00 216 GLY A CA 1
ATOM 1715 C C . GLY A 1 216 ? 14.464 0.367 -13.295 1.00 96.00 216 GLY A C 1
ATOM 1716 O O . GLY A 1 216 ? 13.883 0.256 -14.382 1.00 96.00 216 GLY A O 1
ATOM 1717 N N . ILE A 1 217 ? 15.758 0.678 -13.229 1.00 95.94 217 ILE A N 1
ATOM 1718 C CA . ILE A 1 217 ? 16.612 0.794 -14.417 1.00 95.94 217 ILE A CA 1
ATOM 1719 C C . ILE A 1 217 ? 17.455 -0.476 -14.630 1.00 95.94 217 ILE A C 1
ATOM 1721 O O . ILE A 1 217 ? 17.721 -1.208 -13.679 1.00 95.94 217 ILE A O 1
ATOM 1725 N N . PRO A 1 218 ? 17.866 -0.798 -15.871 1.00 95.06 218 PRO A N 1
ATOM 1726 C CA . PRO A 1 218 ? 18.737 -1.945 -16.120 1.00 95.06 218 PRO A CA 1
ATOM 1727 C C . PRO A 1 218 ? 20.121 -1.785 -15.482 1.00 95.06 218 PRO A C 1
ATOM 1729 O O . PRO A 1 218 ? 20.663 -0.681 -15.448 1.00 95.06 218 PRO A O 1
ATOM 1732 N N . GLN A 1 219 ? 20.710 -2.906 -15.056 1.00 95.06 219 GLN A N 1
ATOM 1733 C CA . GLN A 1 219 ? 22.121 -2.979 -14.678 1.00 95.06 219 GLN A CA 1
ATOM 1734 C C . GLN A 1 219 ? 23.000 -2.508 -15.842 1.00 95.06 219 GLN A C 1
ATOM 1736 O O . GLN A 1 219 ? 22.801 -2.923 -16.988 1.00 95.06 219 GLN A O 1
ATOM 1741 N N . LYS A 1 220 ? 23.989 -1.659 -15.563 1.00 95.75 220 LYS A N 1
ATOM 1742 C CA . LYS A 1 220 ? 24.980 -1.249 -16.560 1.00 95.75 220 LYS A CA 1
ATOM 1743 C C . LYS A 1 220 ? 25.810 -2.432 -17.036 1.00 95.75 220 LYS A C 1
ATOM 1745 O O . LYS A 1 220 ? 26.098 -3.364 -16.291 1.00 95.75 220 LYS A O 1
ATOM 1750 N N . MET A 1 221 ? 26.257 -2.338 -18.283 1.00 95.31 221 MET A N 1
ATOM 1751 C CA . MET A 1 221 ? 27.222 -3.264 -18.864 1.00 95.31 221 MET A CA 1
ATOM 1752 C C . MET A 1 221 ? 28.614 -2.628 -18.844 1.00 95.31 221 MET A C 1
ATOM 1754 O O . MET A 1 221 ? 28.785 -1.492 -19.287 1.00 95.31 221 MET A O 1
ATOM 1758 N N . LYS A 1 222 ?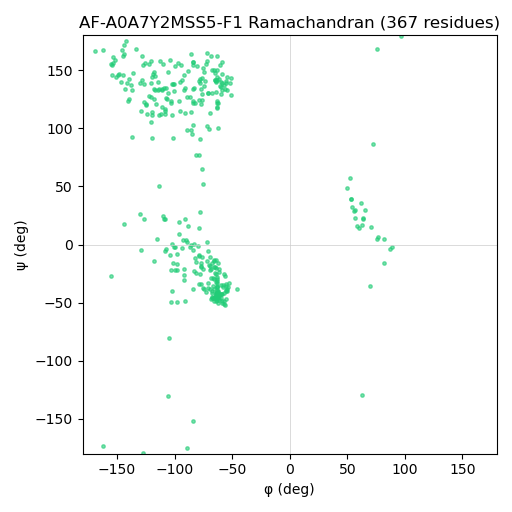 29.611 -3.377 -18.375 1.00 94.56 222 LYS A N 1
ATOM 1759 C CA . LYS A 1 222 ? 31.032 -3.023 -18.381 1.00 94.56 222 LYS A CA 1
ATOM 1760 C C . LYS A 1 222 ? 31.807 -4.130 -19.096 1.00 94.56 222 LYS A C 1
ATOM 1762 O O . LYS A 1 222 ? 31.713 -5.296 -18.723 1.00 94.56 222 LYS A O 1
ATOM 1767 N N . ASP A 1 223 ? 32.513 -3.780 -20.171 1.00 94.25 223 ASP A N 1
ATOM 1768 C CA . ASP A 1 223 ? 33.288 -4.721 -21.000 1.00 94.25 223 ASP A CA 1
ATOM 1769 C C . ASP A 1 223 ? 32.472 -5.931 -21.509 1.00 94.25 223 ASP A C 1
ATOM 1771 O O . ASP A 1 223 ? 32.940 -7.070 -21.542 1.00 94.25 223 ASP A O 1
ATOM 1775 N N . GLY A 1 224 ? 31.211 -5.688 -21.886 1.00 93.69 224 GLY A N 1
ATOM 1776 C CA . GLY A 1 224 ? 30.300 -6.718 -22.401 1.00 93.69 224 GLY A CA 1
ATOM 1777 C C . GLY A 1 224 ? 29.705 -7.650 -21.339 1.00 93.69 224 GLY A C 1
ATOM 1778 O O . GLY A 1 224 ? 29.008 -8.596 -21.697 1.00 93.69 224 GLY A O 1
ATOM 1779 N N . LYS A 1 225 ? 29.941 -7.390 -20.047 1.00 92.62 225 LYS A N 1
ATOM 1780 C CA . LYS A 1 225 ? 29.369 -8.139 -18.916 1.00 92.62 225 LYS A CA 1
ATOM 1781 C C . LYS A 1 225 ? 28.577 -7.208 -17.991 1.00 92.62 225 LYS A C 1
ATOM 1783 O O . LYS A 1 225 ? 28.863 -6.013 -17.981 1.00 92.62 225 LYS A O 1
ATOM 1788 N N . PRO A 1 226 ? 27.601 -7.709 -17.217 1.00 92.12 226 PRO A N 1
ATOM 1789 C CA . PRO A 1 226 ? 26.927 -6.887 -16.217 1.00 92.12 226 PRO A CA 1
ATOM 1790 C C . PRO A 1 226 ? 27.929 -6.341 -15.190 1.00 92.12 226 PRO A C 1
ATOM 1792 O O . PRO A 1 226 ? 28.780 -7.088 -14.706 1.00 92.12 226 PRO A O 1
ATOM 1795 N N . ASP A 1 227 ? 27.862 -5.042 -14.887 1.00 94.25 227 ASP A N 1
ATOM 1796 C CA . ASP A 1 227 ? 28.745 -4.392 -13.916 1.00 94.25 227 ASP A CA 1
ATOM 1797 C C . ASP A 1 227 ? 28.409 -4.895 -12.502 1.00 94.25 227 ASP A C 1
ATOM 1799 O O . ASP A 1 227 ? 27.320 -4.598 -11.999 1.00 94.25 227 ASP A O 1
ATOM 1803 N N . PRO A 1 228 ? 29.307 -5.639 -11.828 1.00 87.69 228 PRO A N 1
ATOM 1804 C CA . PRO A 1 228 ? 29.025 -6.197 -10.507 1.00 87.69 228 PRO A CA 1
ATOM 1805 C C . PRO A 1 228 ? 28.856 -5.126 -9.418 1.00 87.69 228 PRO A C 1
ATOM 1807 O O . PRO A 1 228 ? 28.387 -5.448 -8.331 1.00 87.69 228 PRO A O 1
ATOM 1810 N N . LEU A 1 229 ? 29.230 -3.869 -9.687 1.00 89.38 229 LEU A N 1
ATOM 1811 C CA . LEU A 1 229 ? 29.042 -2.740 -8.771 1.00 89.38 229 LEU A CA 1
ATOM 1812 C C . LEU A 1 229 ? 27.734 -1.975 -9.020 1.00 89.38 229 LEU A C 1
ATOM 1814 O O . LEU A 1 229 ? 27.433 -1.028 -8.293 1.00 89.38 229 LEU A O 1
ATOM 1818 N N . ASP A 1 230 ? 26.962 -2.365 -10.038 1.00 91.75 230 ASP A N 1
ATOM 1819 C CA . ASP A 1 230 ? 25.650 -1.800 -10.325 1.00 91.75 230 ASP A CA 1
ATOM 1820 C C . ASP A 1 230 ? 24.530 -2.743 -9.857 1.00 91.75 230 ASP A C 1
ATOM 1822 O O . ASP A 1 230 ? 24.292 -3.828 -10.400 1.00 91.75 230 ASP A O 1
ATOM 1826 N N . TYR A 1 231 ? 23.811 -2.309 -8.827 1.00 91.50 231 TYR A N 1
ATOM 1827 C CA . TYR A 1 231 ? 22.738 -3.084 -8.208 1.00 91.50 231 TYR A CA 1
ATOM 1828 C C . TYR A 1 231 ? 21.379 -2.891 -8.888 1.00 91.50 231 TYR A C 1
ATOM 1830 O O . TYR A 1 231 ? 20.409 -3.545 -8.514 1.00 91.50 231 TYR A O 1
ATOM 1838 N N . ASN A 1 232 ? 21.286 -2.041 -9.911 1.00 94.94 232 ASN A N 1
ATOM 1839 C CA . ASN A 1 232 ? 20.033 -1.789 -10.613 1.00 94.94 232 ASN A CA 1
ATOM 1840 C C . ASN A 1 232 ? 19.491 -3.033 -11.325 1.00 94.94 232 ASN A C 1
ATOM 1842 O O . ASN A 1 232 ? 20.247 -3.829 -11.887 1.00 94.94 232 ASN A O 1
ATOM 1846 N N . ARG A 1 233 ? 18.167 -3.212 -11.303 1.00 95.44 233 ARG A N 1
ATOM 1847 C CA . ARG A 1 233 ? 17.446 -4.252 -12.050 1.00 95.44 233 ARG A CA 1
ATOM 1848 C C . ARG A 1 233 ? 16.156 -3.647 -12.613 1.00 95.44 233 ARG A C 1
ATOM 1850 O O . ARG A 1 233 ? 15.515 -2.881 -11.900 1.00 95.44 233 ARG A O 1
ATOM 1857 N N . PRO A 1 234 ? 15.717 -4.011 -13.833 1.00 96.12 234 PRO A N 1
ATOM 1858 C CA . PRO A 1 234 ? 14.506 -3.432 -14.423 1.00 96.12 234 PRO A CA 1
ATOM 1859 C C . PRO A 1 234 ? 13.244 -3.624 -13.569 1.00 96.12 234 PRO A C 1
ATOM 1861 O O . PRO A 1 234 ? 12.403 -2.734 -13.520 1.00 96.12 234 PRO A O 1
ATOM 1864 N N . GLY A 1 235 ? 13.127 -4.753 -12.867 1.00 97.12 235 GLY A N 1
ATOM 1865 C CA . GLY A 1 235 ? 11.990 -5.048 -11.993 1.00 97.12 235 GLY A CA 1
ATOM 1866 C C . GLY A 1 235 ? 12.139 -4.586 -10.545 1.00 97.12 235 GLY A C 1
ATOM 1867 O O . GLY A 1 235 ? 11.270 -4.899 -9.746 1.00 97.12 235 GLY A O 1
ATOM 1868 N N . VAL A 1 236 ? 13.218 -3.890 -10.168 1.00 97.25 236 VAL A N 1
ATOM 1869 C CA . VAL A 1 236 ? 13.485 -3.516 -8.767 1.00 97.25 236 VAL A CA 1
ATOM 1870 C C . VAL A 1 236 ? 13.721 -2.022 -8.664 1.00 97.25 236 VAL A C 1
ATOM 1872 O O . VAL A 1 236 ? 14.657 -1.492 -9.263 1.00 97.25 236 VAL A O 1
ATOM 1875 N N . ASN A 1 237 ? 12.923 -1.352 -7.842 1.00 97.12 237 ASN A N 1
ATOM 1876 C CA . ASN A 1 237 ? 13.139 0.041 -7.513 1.00 97.12 237 ASN A CA 1
ATOM 1877 C C . ASN A 1 237 ? 14.271 0.155 -6.482 1.00 97.12 237 ASN A C 1
ATOM 1879 O O . ASN A 1 237 ? 14.072 0.104 -5.264 1.00 97.12 237 ASN A O 1
ATOM 1883 N N . THR A 1 238 ? 15.494 0.308 -6.979 1.00 95.19 238 THR A N 1
ATOM 1884 C CA . THR A 1 238 ? 16.686 0.396 -6.132 1.00 95.19 238 THR A CA 1
ATOM 1885 C C . THR A 1 238 ? 16.747 1.675 -5.312 1.00 95.19 238 THR A C 1
ATOM 1887 O O . THR A 1 238 ? 17.404 1.664 -4.276 1.00 95.19 238 THR A O 1
ATOM 1890 N N . ARG A 1 239 ? 16.038 2.748 -5.692 1.00 94.69 239 ARG A N 1
ATOM 1891 C CA . ARG A 1 239 ? 15.958 3.968 -4.870 1.00 94.69 239 ARG A CA 1
ATOM 1892 C C . ARG A 1 239 ? 15.170 3.735 -3.595 1.00 94.69 239 ARG A C 1
ATOM 1894 O O . ARG A 1 239 ? 15.642 4.096 -2.520 1.00 94.69 239 ARG A O 1
ATOM 1901 N N . LEU A 1 240 ? 14.001 3.104 -3.701 1.00 96.44 240 LEU A N 1
ATOM 1902 C CA . LEU A 1 240 ? 13.222 2.715 -2.526 1.00 96.44 240 LEU A CA 1
ATOM 1903 C C . LEU A 1 240 ? 13.989 1.698 -1.677 1.00 96.44 240 LEU A C 1
ATOM 1905 O O . LEU A 1 240 ? 14.041 1.834 -0.454 1.00 96.44 240 LEU A O 1
ATOM 1909 N N . TRP A 1 241 ? 14.665 0.737 -2.315 1.00 95.19 241 TRP A N 1
ATOM 1910 C CA . TRP A 1 241 ? 15.496 -0.218 -1.585 1.00 95.19 241 TRP A CA 1
ATOM 1911 C C . TRP A 1 241 ? 16.642 0.467 -0.835 1.00 95.19 241 TRP A C 1
ATOM 1913 O O . TRP A 1 241 ? 16.842 0.195 0.339 1.00 95.19 241 TRP A O 1
ATOM 1923 N N . GLN A 1 242 ? 17.372 1.392 -1.458 1.00 93.00 242 GLN A N 1
ATOM 1924 C CA . GLN A 1 242 ? 18.441 2.143 -0.790 1.00 93.00 242 GLN A CA 1
ATOM 1925 C C . GLN A 1 242 ? 17.914 3.011 0.356 1.00 93.00 242 GLN A C 1
ATOM 1927 O O . GLN A 1 242 ? 18.580 3.137 1.382 1.00 93.00 242 GLN A O 1
ATOM 1932 N N . ALA A 1 243 ? 16.720 3.588 0.198 1.00 95.06 243 ALA A N 1
ATOM 1933 C CA . ALA A 1 243 ? 16.108 4.420 1.224 1.00 95.06 243 ALA A CA 1
ATOM 1934 C C . ALA A 1 243 ? 15.717 3.615 2.473 1.00 95.06 243 ALA A C 1
ATOM 1936 O O . ALA A 1 243 ? 15.923 4.099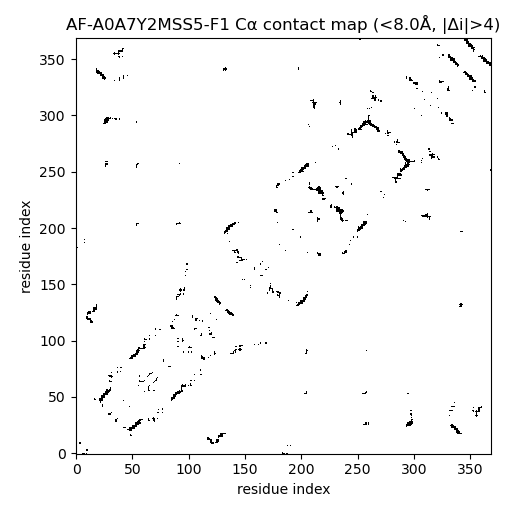 3.580 1.00 95.06 243 ALA A O 1
ATOM 1937 N N . PHE A 1 244 ? 15.187 2.398 2.331 1.00 95.69 244 PHE A N 1
ATOM 1938 C CA . PHE A 1 244 ? 14.586 1.663 3.457 1.00 95.69 244 PHE A CA 1
ATOM 1939 C C . PHE A 1 244 ? 15.270 0.339 3.805 1.00 95.69 244 PHE A C 1
ATOM 1941 O O . PHE A 1 244 ? 15.058 -0.194 4.893 1.00 95.69 244 PHE A O 1
ATOM 1948 N N . GLY A 1 245 ? 16.130 -0.181 2.936 1.00 93.62 245 GLY A N 1
ATOM 1949 C CA . GLY A 1 245 ? 16.695 -1.522 3.047 1.00 93.62 245 GLY A CA 1
ATOM 1950 C C . GLY A 1 245 ? 17.550 -1.737 4.293 1.00 93.62 245 GLY A C 1
ATOM 1951 O O . GLY A 1 245 ? 17.555 -2.838 4.833 1.00 93.62 245 GLY A O 1
ATOM 1952 N N . ALA A 1 246 ? 18.182 -0.696 4.847 1.00 92.88 246 ALA A N 1
ATOM 1953 C CA . ALA A 1 246 ? 18.878 -0.795 6.137 1.00 92.88 246 ALA A CA 1
ATOM 1954 C C . ALA A 1 246 ? 17.939 -1.159 7.307 1.00 92.88 246 ALA A C 1
ATOM 1956 O O . ALA A 1 246 ? 18.375 -1.757 8.296 1.00 92.88 246 ALA A O 1
ATOM 1957 N N . TYR A 1 247 ? 16.641 -0.874 7.169 1.00 94.50 247 TYR A N 1
ATOM 1958 C CA . TYR A 1 247 ? 15.604 -1.084 8.176 1.00 94.50 247 TYR A CA 1
ATOM 1959 C C . TYR A 1 247 ? 14.759 -2.337 7.956 1.00 94.50 247 TYR A C 1
ATOM 1961 O O . TYR A 1 247 ? 13.925 -2.629 8.804 1.00 94.50 247 TYR A O 1
ATOM 1969 N N . PHE A 1 248 ? 14.974 -3.119 6.891 1.00 94.19 248 PHE A N 1
ATOM 1970 C CA . PHE A 1 248 ? 14.124 -4.288 6.617 1.00 94.19 248 PHE A CA 1
ATOM 1971 C C . PHE A 1 248 ? 14.149 -5.358 7.718 1.00 94.19 248 PHE A C 1
ATOM 1973 O O . PHE A 1 248 ? 13.171 -6.069 7.893 1.00 94.19 248 PHE A O 1
ATOM 1980 N N . HIS A 1 249 ? 15.181 -5.382 8.564 1.00 91.81 249 HIS A N 1
ATOM 1981 C CA . HIS A 1 249 ? 15.209 -6.194 9.789 1.00 91.81 249 HIS A CA 1
ATOM 1982 C C . HIS A 1 249 ? 14.146 -5.806 10.845 1.00 91.81 249 HIS A C 1
ATOM 1984 O O . HIS A 1 249 ? 13.933 -6.552 11.795 1.00 91.81 249 HIS A O 1
ATOM 1990 N N . LYS A 1 250 ? 13.500 -4.641 10.706 1.00 94.06 250 LYS A N 1
ATOM 1991 C CA . LYS A 1 250 ? 12.373 -4.162 11.529 1.00 94.06 250 LYS A CA 1
ATOM 1992 C C . LYS A 1 250 ? 11.035 -4.198 10.783 1.00 94.06 250 LYS A C 1
ATOM 1994 O O . LYS A 1 250 ? 10.011 -3.828 11.361 1.00 94.06 250 LYS A O 1
ATOM 1999 N N . VAL A 1 251 ? 11.048 -4.568 9.500 1.00 96.75 251 VAL A N 1
ATOM 2000 C CA . VAL A 1 251 ? 9.885 -4.532 8.609 1.00 96.75 251 VAL A CA 1
ATOM 2001 C C . VAL A 1 251 ? 9.424 -5.954 8.343 1.00 96.75 251 VAL A C 1
ATOM 2003 O O . VAL A 1 251 ? 10.103 -6.725 7.671 1.00 96.75 251 VAL A O 1
ATOM 2006 N N . ALA A 1 252 ? 8.244 -6.280 8.851 1.00 97.19 252 ALA A N 1
ATOM 2007 C CA . ALA A 1 252 ? 7.659 -7.604 8.710 1.00 97.19 252 ALA A CA 1
ATOM 2008 C C . ALA A 1 252 ? 7.022 -7.813 7.326 1.00 97.19 252 ALA A C 1
ATOM 2010 O O . ALA A 1 252 ? 7.058 -8.912 6.773 1.00 97.19 252 ALA A O 1
ATOM 2011 N N . ALA A 1 253 ? 6.452 -6.748 6.756 1.00 98.38 253 ALA A N 1
ATOM 2012 C CA . ALA A 1 253 ? 5.883 -6.745 5.415 1.00 98.38 253 ALA A CA 1
ATOM 2013 C C . ALA A 1 253 ? 5.858 -5.333 4.813 1.00 98.38 253 ALA A C 1
ATOM 2015 O O . ALA A 1 253 ? 5.805 -4.340 5.543 1.00 98.38 253 ALA A O 1
ATOM 2016 N N . TRP A 1 254 ? 5.858 -5.254 3.482 1.00 98.62 254 TRP A N 1
ATOM 2017 C CA . TRP A 1 254 ? 5.545 -4.045 2.722 1.00 98.62 254 TRP A CA 1
ATOM 2018 C C . TRP A 1 254 ? 4.414 -4.341 1.728 1.00 98.62 254 TRP A C 1
ATOM 2020 O O . TRP A 1 254 ? 4.567 -5.197 0.855 1.00 98.62 254 TRP A O 1
ATOM 2030 N N . TYR A 1 255 ? 3.299 -3.624 1.866 1.00 98.81 255 TYR A N 1
ATOM 2031 C CA . TYR A 1 255 ? 2.143 -3.662 0.971 1.00 98.81 255 TYR A CA 1
ATOM 2032 C C . TYR A 1 255 ? 2.118 -2.464 0.013 1.00 98.81 255 TYR A C 1
ATOM 2034 O O . TYR A 1 255 ? 2.386 -1.332 0.424 1.00 98.81 255 TYR A O 1
ATOM 2042 N N . TRP A 1 256 ? 1.784 -2.698 -1.256 1.00 98.75 256 TRP A N 1
ATOM 2043 C CA . TRP A 1 256 ? 1.603 -1.636 -2.254 1.00 98.75 256 TRP A CA 1
ATOM 2044 C C . TRP A 1 256 ? 0.485 -1.924 -3.258 1.00 98.75 256 TRP A C 1
ATOM 2046 O O . TRP A 1 256 ? 0.036 -3.059 -3.357 1.00 98.75 256 TRP A O 1
ATOM 2056 N N . GLY A 1 257 ? 0.029 -0.909 -3.993 1.00 97.94 257 GLY A N 1
ATOM 2057 C CA . GLY A 1 257 ? -1.035 -1.006 -5.003 1.00 97.94 257 GLY A CA 1
ATOM 2058 C C . GLY A 1 257 ? -0.498 -0.936 -6.436 1.00 97.94 257 GLY A C 1
ATOM 2059 O O . GLY A 1 257 ? 0.464 -1.636 -6.770 1.00 97.94 257 GLY A O 1
ATOM 2060 N N . HIS A 1 258 ? -1.104 -0.074 -7.260 1.00 97.12 258 HIS A N 1
ATOM 2061 C CA . HIS A 1 258 ? -0.643 0.393 -8.581 1.00 97.12 258 HIS A CA 1
ATOM 2062 C C . HIS A 1 258 ? -0.668 -0.631 -9.729 1.00 97.12 258 HIS A C 1
ATOM 2064 O O . HIS A 1 258 ? -0.939 -0.286 -10.875 1.00 97.12 258 HIS A O 1
ATOM 2070 N N . GLU A 1 259 ? -0.388 -1.914 -9.474 1.00 96.19 259 GLU A N 1
ATOM 2071 C CA . GLU A 1 259 ? -0.406 -2.943 -10.532 1.00 96.19 259 GLU A CA 1
ATOM 2072 C C . GLU A 1 259 ? -1.816 -3.439 -10.877 1.00 96.19 259 GLU A C 1
ATOM 2074 O O . GLU A 1 259 ? -1.965 -4.300 -11.743 1.00 96.19 259 GLU A O 1
ATOM 2079 N N . HIS A 1 260 ? -2.843 -2.925 -10.193 1.00 97.19 260 HIS A N 1
ATOM 2080 C CA . HIS A 1 260 ? -4.243 -3.333 -10.341 1.00 97.19 260 HIS A CA 1
ATOM 2081 C C . HIS A 1 260 ? -4.479 -4.839 -10.097 1.00 97.19 260 HIS A C 1
ATOM 2083 O O . HIS A 1 260 ? -5.432 -5.430 -10.608 1.00 97.19 260 HIS A O 1
ATOM 2089 N N . ASN A 1 261 ? -3.576 -5.493 -9.360 1.00 96.75 261 ASN A N 1
ATOM 2090 C CA . ASN A 1 261 ? -3.505 -6.946 -9.249 1.00 96.75 261 ASN A CA 1
ATOM 2091 C C . ASN A 1 261 ? -3.079 -7.394 -7.842 1.00 96.75 261 ASN A C 1
ATOM 2093 O O . ASN A 1 261 ? -2.523 -6.615 -7.067 1.00 96.75 261 ASN A O 1
ATOM 2097 N N . LEU A 1 262 ? -3.333 -8.666 -7.525 1.00 98.19 262 LEU A N 1
ATOM 2098 C CA . LEU A 1 262 ? -2.786 -9.331 -6.345 1.00 98.19 262 LEU A CA 1
ATOM 2099 C C . LEU A 1 262 ? -1.521 -10.085 -6.742 1.00 98.19 262 LEU A C 1
ATOM 2101 O O . LEU A 1 262 ? -1.604 -11.072 -7.476 1.00 98.19 262 LEU A O 1
ATOM 2105 N N . CYS A 1 263 ? -0.372 -9.662 -6.214 1.00 98.25 263 CYS A N 1
ATOM 2106 C CA . CYS A 1 263 ? 0.915 -10.325 -6.422 1.00 98.25 263 CYS A CA 1
ATOM 2107 C C . CYS A 1 263 ? 1.551 -10.692 -5.078 1.00 98.25 263 CYS A C 1
ATOM 2109 O O . CYS A 1 263 ? 1.989 -9.823 -4.320 1.00 98.25 263 CYS A O 1
ATOM 2111 N N . ILE A 1 264 ? 1.644 -11.995 -4.805 1.00 98.06 264 ILE A N 1
ATOM 2112 C CA . ILE A 1 264 ? 2.243 -12.538 -3.581 1.00 98.06 264 ILE A CA 1
ATOM 2113 C C . ILE A 1 264 ? 3.654 -13.032 -3.914 1.00 98.06 264 ILE A C 1
ATOM 2115 O O . ILE A 1 264 ? 3.840 -14.165 -4.359 1.00 98.06 264 ILE A O 1
ATOM 2119 N N . TYR A 1 265 ? 4.642 -12.152 -3.752 1.00 98.06 265 TYR A N 1
ATOM 2120 C CA . TYR A 1 265 ? 6.045 -12.416 -4.090 1.00 98.06 265 TYR A CA 1
ATOM 2121 C C . TYR A 1 265 ? 6.741 -13.326 -3.076 1.00 98.06 265 TYR A C 1
ATOM 2123 O O . TYR A 1 265 ? 6.375 -13.328 -1.899 1.00 98.06 265 TYR A O 1
ATOM 2131 N N . GLU A 1 266 ? 7.748 -14.080 -3.523 1.00 97.00 266 GLU A N 1
ATOM 2132 C CA . GLU A 1 266 ? 8.520 -14.981 -2.661 1.00 97.00 266 GLU A CA 1
ATOM 2133 C C . GLU A 1 266 ? 9.050 -14.260 -1.411 1.00 97.00 266 GLU A C 1
ATOM 2135 O O . GLU A 1 266 ? 9.500 -13.109 -1.460 1.00 97.00 266 GLU A O 1
ATOM 2140 N N . ASP A 1 267 ? 8.974 -14.948 -0.273 1.00 97.00 267 ASP A N 1
ATOM 2141 C CA . ASP A 1 267 ? 9.516 -14.442 0.981 1.00 97.00 267 ASP A CA 1
ATOM 2142 C C . ASP A 1 267 ? 11.028 -14.272 0.876 1.00 97.00 267 ASP A C 1
ATOM 2144 O O . ASP A 1 267 ? 11.730 -15.085 0.280 1.00 97.00 267 ASP A O 1
ATOM 2148 N N . ASN A 1 268 ? 11.550 -13.238 1.526 1.00 94.69 268 ASN A N 1
ATOM 2149 C CA . ASN A 1 268 ? 12.976 -12.943 1.536 1.00 94.69 268 ASN A CA 1
ATOM 2150 C C . ASN A 1 268 ? 13.586 -12.767 0.129 1.00 94.69 268 ASN A C 1
ATOM 2152 O O . ASN A 1 268 ? 14.774 -13.039 -0.072 1.00 94.69 268 ASN A O 1
ATOM 2156 N N . PHE A 1 269 ? 12.793 -12.299 -0.843 1.00 92.88 269 PHE A N 1
ATOM 2157 C CA . PHE A 1 269 ? 13.279 -12.056 -2.196 1.00 92.88 269 PHE A CA 1
ATOM 2158 C C . PHE A 1 269 ? 14.505 -11.132 -2.200 1.00 92.88 269 PHE A C 1
ATOM 2160 O O . PHE A 1 269 ? 14.517 -10.057 -1.589 1.00 92.88 269 PHE A O 1
ATOM 2167 N N . ARG A 1 270 ? 15.527 -11.537 -2.957 1.00 89.31 270 ARG A N 1
ATOM 2168 C CA . ARG A 1 270 ? 16.716 -10.739 -3.251 1.00 89.31 270 ARG A CA 1
ATOM 2169 C C . ARG A 1 270 ? 17.093 -10.906 -4.724 1.00 89.31 270 ARG A C 1
ATOM 2171 O O . ARG A 1 270 ? 17.099 -12.035 -5.213 1.00 89.31 270 ARG A O 1
ATOM 2178 N N . PRO A 1 271 ? 17.467 -9.828 -5.433 1.00 90.81 271 PRO A N 1
ATOM 2179 C CA . PRO A 1 271 ? 17.912 -9.957 -6.813 1.00 90.81 271 PRO A CA 1
ATOM 2180 C C . PRO A 1 271 ? 19.204 -10.767 -6.944 1.00 90.81 271 PRO A C 1
ATOM 2182 O O . PRO A 1 271 ? 20.149 -10.593 -6.172 1.00 90.81 271 PRO A O 1
ATOM 2185 N N . GLU A 1 272 ? 19.273 -11.609 -7.974 1.00 88.00 272 GLU A N 1
ATOM 2186 C CA . GLU A 1 272 ? 20.462 -12.407 -8.267 1.00 88.00 272 GLU A CA 1
ATOM 2187 C C . GLU A 1 272 ? 21.707 -11.518 -8.463 1.00 88.00 272 GLU A C 1
ATOM 2189 O O . GLU A 1 272 ? 21.668 -10.458 -9.109 1.00 88.00 272 GLU A O 1
ATOM 2194 N N . GLY A 1 273 ? 22.827 -11.953 -7.882 1.00 86.12 273 GLY A N 1
ATOM 2195 C CA . GLY A 1 273 ? 24.117 -11.268 -7.968 1.00 86.12 273 GLY A CA 1
ATOM 2196 C C . GLY A 1 273 ? 24.247 -10.019 -7.092 1.00 86.12 273 GLY A C 1
ATOM 2197 O O . GLY A 1 273 ? 25.259 -9.328 -7.187 1.00 86.12 273 GLY A O 1
ATOM 2198 N N . TRP A 1 274 ? 23.255 -9.698 -6.255 1.00 89.00 274 TRP A N 1
ATOM 2199 C CA . TRP A 1 274 ? 23.449 -8.713 -5.190 1.00 89.00 274 TRP A CA 1
ATOM 2200 C C . TRP A 1 274 ? 24.421 -9.240 -4.127 1.00 89.00 274 TRP A C 1
ATOM 2202 O O . TRP A 1 274 ? 24.469 -10.449 -3.902 1.00 89.00 274 TRP A O 1
ATOM 2212 N N . PRO A 1 275 ? 25.183 -8.354 -3.453 1.00 82.62 275 PRO A N 1
ATOM 2213 C CA . PRO A 1 275 ? 26.079 -8.761 -2.374 1.00 82.62 275 PRO A CA 1
ATOM 2214 C C . PRO A 1 275 ? 25.283 -9.461 -1.274 1.00 82.62 275 PRO A C 1
ATOM 2216 O O . PRO A 1 275 ? 24.084 -9.213 -1.141 1.00 82.62 275 PRO A O 1
ATOM 2219 N N . GLU A 1 276 ? 25.934 -10.287 -0.460 1.00 81.50 276 GLU A N 1
ATOM 2220 C CA . GLU A 1 276 ? 25.291 -10.852 0.729 1.00 81.50 276 GLU A CA 1
ATOM 2221 C C . GLU A 1 276 ? 24.711 -9.741 1.611 1.00 81.50 276 GLU A C 1
ATOM 2223 O O . GLU A 1 276 ? 25.262 -8.635 1.704 1.00 81.50 276 GLU A O 1
ATOM 2228 N N . ALA A 1 277 ? 23.566 -10.015 2.235 1.00 78.69 277 ALA A N 1
ATOM 2229 C CA . ALA A 1 277 ? 22.996 -9.082 3.194 1.00 78.69 277 ALA A CA 1
ATOM 2230 C C . ALA A 1 277 ? 23.976 -8.935 4.366 1.00 78.69 277 ALA A C 1
ATOM 2232 O O . ALA A 1 277 ? 24.358 -9.913 5.001 1.00 78.69 277 ALA A O 1
ATOM 2233 N N . SER A 1 278 ? 24.416 -7.705 4.625 1.00 77.75 278 SER A N 1
ATOM 2234 C CA . SER A 1 278 ? 25.280 -7.418 5.764 1.00 77.75 278 SER A CA 1
ATOM 2235 C C . SER A 1 278 ? 24.434 -7.215 7.015 1.00 77.75 278 SER A C 1
ATOM 2237 O O . SER A 1 278 ? 23.482 -6.429 7.001 1.00 77.75 278 SER A O 1
ATOM 2239 N N . ASP A 1 279 ? 24.843 -7.842 8.115 1.00 77.38 279 ASP A N 1
ATOM 2240 C CA . ASP A 1 279 ? 24.295 -7.568 9.447 1.00 77.38 279 ASP A CA 1
ATOM 2241 C C . ASP A 1 279 ? 24.725 -6.193 9.985 1.00 77.38 279 ASP A C 1
ATOM 2243 O O . ASP A 1 279 ? 24.241 -5.751 11.030 1.00 77.38 279 ASP A O 1
ATOM 2247 N N . ALA A 1 280 ? 25.611 -5.483 9.272 1.00 78.00 280 ALA A N 1
ATOM 2248 C CA . ALA A 1 280 ? 26.016 -4.136 9.641 1.00 78.00 280 ALA A CA 1
ATOM 2249 C C . ALA A 1 280 ? 24.788 -3.208 9.782 1.00 78.00 280 ALA A C 1
ATOM 2251 O O . ALA A 1 280 ? 23.835 -3.293 8.990 1.00 78.00 280 ALA A O 1
ATOM 2252 N N . PRO A 1 281 ? 24.780 -2.303 10.778 1.00 69.56 281 PRO A N 1
ATOM 2253 C CA . PRO A 1 281 ? 23.664 -1.384 10.994 1.00 69.56 281 PRO A CA 1
ATOM 2254 C C . PRO A 1 281 ? 23.315 -0.541 9.758 1.00 69.56 281 PRO A C 1
ATOM 2256 O O . PRO A 1 281 ? 22.141 -0.291 9.507 1.00 69.56 281 PRO A O 1
ATOM 2259 N N . ASP A 1 282 ? 24.318 -0.172 8.962 1.00 69.38 282 ASP A N 1
ATOM 2260 C CA . ASP A 1 282 ? 24.232 0.644 7.747 1.00 69.38 282 ASP A CA 1
ATOM 2261 C C . ASP A 1 282 ? 24.169 -0.176 6.444 1.00 69.38 282 ASP A C 1
ATOM 2263 O O . ASP A 1 282 ? 24.238 0.386 5.349 1.00 69.38 282 ASP A O 1
ATOM 2267 N N . GLY A 1 283 ? 24.010 -1.502 6.532 1.00 77.06 283 GLY A N 1
ATOM 2268 C CA . GLY A 1 283 ? 23.857 -2.370 5.366 1.00 77.06 283 GLY A CA 1
ATOM 2269 C C . GLY A 1 283 ? 22.600 -2.017 4.567 1.00 77.06 283 GLY A C 1
ATOM 2270 O O . GLY A 1 283 ? 21.505 -2.430 4.926 1.00 77.06 283 GLY A O 1
ATOM 2271 N N . GLN A 1 284 ? 22.744 -1.276 3.465 1.00 73.06 284 GLN A N 1
ATOM 2272 C CA . GLN A 1 284 ? 21.612 -0.722 2.696 1.00 73.06 284 GLN A CA 1
ATOM 2273 C C . GLN A 1 284 ? 20.771 -1.768 1.957 1.00 73.06 284 GLN A C 1
ATOM 2275 O O . GLN A 1 284 ? 19.639 -1.498 1.574 1.00 73.06 284 GLN A O 1
ATOM 2280 N N . PHE A 1 285 ? 21.307 -2.968 1.759 1.00 79.50 285 PHE A N 1
ATOM 2281 C CA . PHE A 1 285 ? 20.654 -4.025 1.000 1.00 79.50 285 PHE A CA 1
ATOM 2282 C C . PHE A 1 285 ? 20.296 -5.195 1.909 1.00 79.50 285 PHE A C 1
ATOM 2284 O O . PHE A 1 285 ? 20.661 -6.323 1.595 1.00 79.50 285 PHE A O 1
ATOM 2291 N N . LYS A 1 286 ? 19.627 -4.980 3.048 1.00 89.44 286 LYS A N 1
ATOM 2292 C CA . LYS A 1 286 ? 18.999 -6.115 3.751 1.00 89.44 286 LYS A CA 1
ATOM 2293 C C . LYS A 1 286 ? 17.789 -6.590 2.956 1.00 89.44 286 LYS A C 1
ATOM 2295 O O . LYS A 1 286 ? 17.339 -5.922 2.024 1.00 89.44 286 LYS A O 1
ATOM 2300 N N . THR A 1 287 ? 17.325 -7.780 3.290 1.00 89.50 287 THR A N 1
ATOM 2301 C CA . THR A 1 287 ? 16.242 -8.459 2.589 1.00 89.50 287 THR A CA 1
ATOM 2302 C C . THR A 1 287 ? 14.904 -8.129 3.245 1.00 89.50 287 THR A C 1
ATOM 2304 O O . THR A 1 287 ? 14.797 -8.168 4.468 1.00 89.50 287 THR A O 1
ATOM 2307 N N . LEU A 1 288 ? 13.900 -7.781 2.436 1.00 93.75 288 LEU A N 1
ATOM 2308 C CA . LEU A 1 288 ? 12.528 -7.605 2.906 1.00 93.75 288 LEU A CA 1
ATOM 2309 C C . LEU A 1 288 ? 11.905 -8.984 3.116 1.00 93.75 288 LEU A C 1
ATOM 2311 O O . LEU A 1 288 ? 11.934 -9.801 2.198 1.00 93.75 288 LEU A O 1
ATOM 2315 N N . VAL A 1 289 ? 11.312 -9.224 4.285 1.00 95.12 289 VAL A N 1
ATOM 2316 C CA . VAL A 1 289 ? 10.719 -10.531 4.605 1.00 95.12 289 VAL A CA 1
ATOM 2317 C C . VAL A 1 289 ? 9.546 -10.839 3.674 1.00 95.12 289 VAL A C 1
ATOM 2319 O O . VAL A 1 289 ? 9.500 -11.920 3.093 1.00 95.12 289 VAL A O 1
ATOM 2322 N N . LYS A 1 290 ? 8.621 -9.885 3.494 1.00 97.94 290 LYS A N 1
ATOM 2323 C CA . LYS A 1 290 ? 7.417 -10.042 2.663 1.00 97.94 290 LYS A CA 1
ATOM 2324 C C . LYS A 1 290 ? 7.114 -8.770 1.881 1.00 97.94 290 LYS A C 1
ATOM 2326 O O . LYS A 1 290 ? 6.924 -7.717 2.482 1.00 97.94 290 LYS A O 1
ATOM 2331 N N . GLY A 1 291 ? 7.030 -8.863 0.557 1.00 98.00 291 GLY A N 1
ATOM 2332 C CA . GLY A 1 291 ? 6.485 -7.802 -0.295 1.00 98.00 291 GLY A CA 1
ATOM 2333 C C . GLY A 1 291 ? 5.251 -8.285 -1.042 1.00 98.00 291 GLY A C 1
ATOM 2334 O O . GLY A 1 291 ? 5.236 -9.408 -1.553 1.00 98.00 291 GLY A O 1
ATOM 2335 N N . ARG A 1 292 ? 4.192 -7.478 -1.052 1.00 98.38 292 ARG A N 1
ATOM 2336 C CA . ARG A 1 292 ? 2.872 -7.872 -1.556 1.00 98.38 292 ARG A CA 1
ATOM 2337 C C . ARG A 1 292 ? 2.257 -6.718 -2.341 1.00 98.38 292 ARG A C 1
ATOM 2339 O O . ARG A 1 292 ? 2.108 -5.625 -1.798 1.00 98.38 292 ARG A O 1
ATOM 2346 N N . CYS A 1 293 ? 1.874 -6.972 -3.590 1.00 98.62 293 CYS A N 1
ATOM 2347 C CA . CYS A 1 293 ? 0.980 -6.068 -4.309 1.00 98.62 293 CYS A CA 1
ATOM 2348 C C . CYS A 1 293 ? -0.464 -6.452 -3.984 1.00 98.62 293 CYS A C 1
ATOM 2350 O O . CYS A 1 293 ? -0.824 -7.616 -4.144 1.00 98.62 293 CYS A O 1
ATOM 2352 N N . VAL A 1 294 ? -1.252 -5.485 -3.534 1.00 98.56 294 VAL A N 1
ATOM 2353 C CA . VAL A 1 294 ? -2.633 -5.621 -3.056 1.00 98.56 294 VAL A CA 1
ATOM 2354 C C . VAL A 1 294 ? -3.580 -4.654 -3.777 1.00 98.56 294 VAL A C 1
ATOM 2356 O O . VAL A 1 294 ? -4.663 -4.333 -3.296 1.00 98.56 294 VAL A O 1
ATOM 2359 N N . GLY A 1 295 ? -3.193 -4.196 -4.970 1.00 97.88 295 GLY A N 1
ATOM 2360 C CA . GLY A 1 295 ? -3.885 -3.140 -5.716 1.00 97.88 295 GLY A CA 1
ATOM 2361 C C . GLY A 1 295 ? -5.156 -3.563 -6.452 1.00 97.88 295 GLY A C 1
ATOM 2362 O O . GLY A 1 295 ? -5.478 -3.057 -7.515 1.00 97.88 295 GLY A O 1
ATOM 2363 N N . HIS A 1 296 ? -5.848 -4.581 -5.965 1.00 97.81 296 HIS A N 1
ATOM 2364 C CA . HIS A 1 296 ? -6.845 -5.328 -6.728 1.00 97.81 296 HIS A CA 1
ATOM 2365 C C . HIS A 1 296 ? -8.296 -5.085 -6.301 1.00 97.81 296 HIS A C 1
ATOM 2367 O O . HIS A 1 296 ? -9.148 -5.936 -6.551 1.00 97.81 296 HIS A O 1
ATOM 2373 N N . SER A 1 297 ? -8.627 -3.968 -5.647 1.00 98.12 297 SER A N 1
ATOM 2374 C CA . SER A 1 297 ? -9.971 -3.796 -5.074 1.00 98.12 297 SER A CA 1
ATOM 2375 C C . SER A 1 297 ? -11.044 -3.347 -6.060 1.00 98.12 297 SER A C 1
ATOM 2377 O O . SER A 1 297 ? -12.213 -3.638 -5.817 1.00 98.12 297 SER A O 1
ATOM 2379 N N . ALA A 1 298 ? -10.722 -2.675 -7.170 1.00 96.00 298 ALA A N 1
ATOM 2380 C CA . ALA A 1 298 ? -11.783 -2.301 -8.112 1.00 96.00 298 ALA A CA 1
ATOM 2381 C C . ALA A 1 298 ? -11.381 -2.083 -9.573 1.00 96.00 298 ALA A C 1
ATOM 2383 O O . ALA A 1 298 ? -12.232 -2.272 -10.448 1.00 96.00 298 ALA A O 1
ATOM 2384 N N . ILE A 1 299 ? -10.138 -1.690 -9.869 1.00 94.38 299 ILE A N 1
ATOM 2385 C CA . ILE A 1 299 ? -9.747 -1.415 -11.256 1.00 94.38 299 ILE A CA 1
ATOM 2386 C C . ILE A 1 299 ? -9.828 -2.698 -12.100 1.00 94.38 299 ILE A C 1
ATOM 2388 O O . ILE A 1 299 ? -9.365 -3.768 -11.684 1.00 94.38 299 ILE A O 1
ATOM 2392 N N . PRO A 1 300 ? -10.474 -2.648 -13.279 1.00 92.62 300 PRO A N 1
ATOM 2393 C CA . PRO A 1 300 ? -10.670 -3.845 -14.060 1.00 92.62 300 PRO A CA 1
ATOM 2394 C C . PRO A 1 300 ? -9.420 -4.254 -14.839 1.00 92.62 300 PRO A C 1
ATOM 2396 O O . PRO A 1 300 ? -8.943 -3.490 -15.667 1.00 92.62 300 PRO A O 1
ATOM 2399 N N . VAL A 1 301 ? -8.967 -5.495 -14.626 1.00 96.56 301 VAL A N 1
ATOM 2400 C CA . VAL A 1 301 ? -7.886 -6.123 -15.401 1.00 96.56 301 VAL A CA 1
ATOM 2401 C C . VAL A 1 301 ? -8.408 -7.353 -16.138 1.00 96.56 301 VAL A C 1
ATOM 2403 O O . VAL A 1 301 ? -9.016 -8.243 -15.531 1.00 96.56 301 VAL A O 1
ATOM 2406 N N . ALA A 1 302 ? -8.214 -7.394 -17.451 1.00 97.12 302 ALA A N 1
ATOM 2407 C CA . ALA A 1 302 ? -8.589 -8.518 -18.298 1.00 97.12 302 ALA A CA 1
ATOM 2408 C C . ALA A 1 302 ? -7.506 -9.607 -18.305 1.00 97.12 302 ALA A C 1
ATOM 2410 O O . ALA A 1 302 ? -6.316 -9.333 -18.156 1.00 97.12 302 ALA A O 1
ATOM 2411 N N . GLU A 1 303 ? -7.899 -10.854 -18.574 1.00 96.94 303 GLU A N 1
ATOM 2412 C CA . GLU A 1 303 ? -6.949 -11.964 -18.756 1.00 96.94 303 GLU A CA 1
ATOM 2413 C C . GLU A 1 303 ? -5.894 -11.647 -19.832 1.00 96.94 303 GLU A C 1
ATOM 2415 O O . GLU A 1 303 ? -4.708 -11.924 -19.651 1.00 96.94 303 GLU A O 1
ATOM 2420 N N . ALA A 1 304 ? -6.324 -10.999 -20.920 1.00 96.44 304 ALA A N 1
ATOM 2421 C CA . ALA A 1 304 ? -5.491 -10.638 -22.065 1.00 96.44 304 ALA A CA 1
ATOM 2422 C C . ALA A 1 304 ? -4.396 -9.599 -21.756 1.00 96.44 304 ALA A C 1
ATOM 2424 O O . ALA A 1 304 ? -3.494 -9.422 -22.572 1.00 96.44 304 ALA A O 1
ATOM 2425 N N . GLU A 1 305 ? -4.462 -8.916 -20.610 1.00 97.12 305 GLU A N 1
ATOM 2426 C CA . GLU A 1 305 ? -3.415 -7.989 -20.160 1.00 97.12 305 GLU A CA 1
ATOM 2427 C C . GLU A 1 305 ? -2.213 -8.724 -19.541 1.00 97.12 305 GLU A C 1
ATOM 2429 O O . GLU A 1 305 ? -1.174 -8.117 -19.301 1.00 97.12 305 GLU A O 1
ATOM 2434 N N . GLU A 1 306 ? -2.329 -10.040 -19.321 1.00 96.88 306 GLU A N 1
ATOM 2435 C CA . GLU A 1 306 ? -1.274 -10.901 -18.781 1.00 96.88 306 GLU A CA 1
ATOM 2436 C C . GLU A 1 306 ? -0.608 -10.341 -17.492 1.00 96.88 306 GLU A C 1
ATOM 2438 O O . GLU A 1 306 ? 0.625 -10.332 -17.399 1.00 96.88 306 GLU A O 1
ATOM 2443 N N . PRO A 1 307 ? -1.363 -9.902 -16.458 1.00 96.69 307 PRO A N 1
ATOM 2444 C CA . PRO A 1 307 ? -0.792 -9.202 -15.297 1.00 96.69 307 PRO A CA 1
ATOM 2445 C C . PRO A 1 307 ? 0.144 -10.082 -14.448 1.00 96.69 307 PRO A C 1
ATOM 2447 O O . PRO A 1 307 ? 0.991 -9.583 -13.715 1.00 96.69 307 PRO A O 1
ATOM 2450 N N . TYR A 1 308 ? 0.041 -11.407 -14.586 1.00 97.44 308 TYR A N 1
ATOM 2451 C CA . TYR A 1 308 ? 0.911 -12.389 -13.930 1.00 97.44 308 TYR A CA 1
ATOM 2452 C C . TYR A 1 308 ? 2.121 -12.816 -14.770 1.00 97.44 308 TYR A C 1
ATOM 2454 O O . TYR A 1 308 ? 2.864 -13.717 -14.378 1.00 97.44 308 TYR A O 1
ATOM 2462 N N . LYS A 1 309 ? 2.322 -12.229 -15.954 1.00 97.06 309 LYS A N 1
ATOM 2463 C CA . LYS A 1 309 ? 3.476 -12.547 -16.795 1.00 97.06 309 LYS A CA 1
ATOM 2464 C C . LYS A 1 309 ? 4.762 -12.069 -16.137 1.00 97.06 309 LYS A C 1
ATOM 2466 O O . LYS A 1 309 ? 4.880 -10.907 -15.754 1.00 97.06 309 LYS A O 1
ATOM 2471 N N . ILE A 1 310 ? 5.736 -12.970 -16.073 1.00 96.94 310 ILE A N 1
ATOM 2472 C CA . ILE A 1 310 ? 7.060 -12.719 -15.508 1.00 96.94 310 ILE A CA 1
ATOM 2473 C C . ILE A 1 310 ? 7.942 -12.101 -16.601 1.00 96.94 310 ILE A C 1
ATOM 2475 O O . ILE A 1 310 ? 8.521 -12.807 -17.426 1.00 96.94 310 ILE A O 1
ATOM 2479 N N . ASN A 1 311 ? 8.020 -10.771 -16.622 1.00 97.56 311 ASN A N 1
ATOM 2480 C CA . ASN A 1 311 ? 8.937 -10.007 -17.475 1.00 97.56 311 ASN A CA 1
ATOM 2481 C C . ASN A 1 311 ? 10.272 -9.720 -16.767 1.00 97.56 311 ASN A C 1
ATOM 2483 O O . ASN A 1 311 ? 11.303 -9.556 -17.418 1.00 97.56 311 ASN A O 1
ATOM 2487 N N . ASN A 1 312 ? 10.256 -9.675 -15.434 1.00 96.94 312 ASN A N 1
ATOM 2488 C CA . ASN A 1 312 ? 11.421 -9.527 -14.570 1.00 96.94 312 ASN A CA 1
ATOM 2489 C C . ASN A 1 312 ? 11.561 -10.775 -13.689 1.00 96.94 312 ASN A C 1
ATOM 2491 O O . ASN A 1 312 ? 10.540 -11.305 -13.260 1.00 96.94 312 ASN A O 1
ATOM 2495 N N . PRO A 1 313 ? 12.785 -11.230 -13.362 1.00 94.94 313 PRO A N 1
ATOM 2496 C CA . PRO A 1 313 ? 13.022 -12.449 -12.583 1.00 94.94 313 PRO A CA 1
ATOM 2497 C C . PRO A 1 313 ? 12.733 -12.233 -11.087 1.00 94.94 313 PRO A C 1
ATOM 2499 O O . PRO A 1 313 ? 13.635 -12.245 -10.252 1.00 94.94 313 PRO A O 1
ATOM 2502 N N . ILE A 1 314 ? 11.469 -11.971 -10.764 1.00 96.19 314 ILE A N 1
ATOM 2503 C CA . ILE A 1 314 ? 10.960 -11.762 -9.411 1.00 96.19 314 ILE A CA 1
ATOM 2504 C C . ILE A 1 314 ? 9.895 -12.838 -9.181 1.00 96.19 314 ILE A C 1
ATOM 2506 O O . ILE A 1 314 ? 8.826 -12.766 -9.788 1.00 96.19 314 ILE A O 1
ATOM 2510 N N . PRO A 1 315 ? 10.201 -13.870 -8.385 1.00 96.12 315 PRO A N 1
ATOM 2511 C CA . PRO A 1 315 ? 9.330 -15.022 -8.212 1.00 96.12 315 PRO A CA 1
ATOM 2512 C C . PRO A 1 315 ? 8.114 -14.704 -7.334 1.00 96.12 315 PRO A C 1
ATOM 2514 O O . PRO A 1 315 ? 8.177 -13.901 -6.398 1.00 96.12 315 PRO A O 1
ATOM 2517 N N . PHE A 1 316 ? 7.002 -15.377 -7.625 1.00 97.50 316 PHE A N 1
ATOM 2518 C CA . PHE A 1 316 ? 5.856 -15.468 -6.722 1.00 97.50 316 PHE A CA 1
ATOM 2519 C C . PHE A 1 316 ? 6.077 -16.598 -5.711 1.00 97.50 316 PHE A C 1
ATOM 2521 O O . PHE A 1 316 ? 6.808 -17.542 -5.996 1.00 97.50 316 PHE A O 1
ATOM 2528 N N . VAL A 1 317 ? 5.410 -16.545 -4.551 1.00 96.38 317 VAL A N 1
ATOM 2529 C CA . VAL A 1 317 ? 5.433 -17.652 -3.570 1.00 96.38 317 VAL A CA 1
ATOM 2530 C C . VAL A 1 317 ? 4.995 -18.959 -4.234 1.00 96.38 317 VAL A C 1
ATOM 2532 O O . VAL A 1 317 ? 5.550 -20.020 -3.955 1.00 96.38 317 VAL A O 1
ATOM 2535 N N . ARG A 1 318 ? 3.989 -18.876 -5.112 1.00 94.81 318 ARG A N 1
ATOM 2536 C CA . ARG A 1 318 ? 3.463 -19.978 -5.919 1.00 94.81 318 ARG A CA 1
ATOM 2537 C C . ARG A 1 318 ? 2.894 -19.450 -7.234 1.00 94.81 318 ARG A C 1
ATOM 2539 O O . ARG A 1 318 ? 2.229 -18.416 -7.246 1.00 94.81 318 ARG A O 1
ATOM 2546 N N . ASP A 1 319 ? 3.055 -20.221 -8.304 1.00 90.62 319 ASP A N 1
ATOM 2547 C CA . ASP A 1 319 ? 2.565 -19.866 -9.646 1.00 90.62 319 ASP A CA 1
ATOM 2548 C C . ASP A 1 319 ? 1.034 -19.914 -9.792 1.00 90.62 319 ASP A C 1
ATOM 2550 O O . ASP A 1 319 ? 0.486 -19.369 -10.753 1.00 90.62 319 ASP A O 1
ATOM 2554 N N . ASP A 1 320 ? 0.336 -20.585 -8.873 1.00 92.00 320 ASP A N 1
ATOM 2555 C CA . ASP A 1 320 ? -1.120 -20.752 -8.883 1.00 92.00 320 ASP A CA 1
ATOM 2556 C C . ASP A 1 320 ? -1.859 -19.788 -7.940 1.00 92.00 320 ASP A C 1
ATOM 2558 O O . ASP A 1 320 ? -3.088 -19.783 -7.921 1.00 92.00 320 ASP A O 1
ATOM 2562 N N . LEU A 1 321 ? -1.140 -18.939 -7.194 1.00 94.75 321 LEU A N 1
ATOM 2563 C CA . LEU A 1 321 ? -1.735 -17.877 -6.379 1.00 94.75 321 LEU A CA 1
ATOM 2564 C C . LEU A 1 321 ? -2.126 -16.686 -7.258 1.00 94.75 321 LEU A C 1
ATOM 2566 O O . LEU A 1 321 ? -1.441 -15.665 -7.307 1.00 94.75 321 LEU A O 1
ATOM 2570 N N . LYS A 1 322 ? -3.241 -16.854 -7.970 1.00 96.38 322 LYS A N 1
ATOM 2571 C CA . LYS A 1 322 ? -3.826 -15.864 -8.875 1.00 96.38 322 LYS A CA 1
ATOM 2572 C C . LYS A 1 322 ? -5.278 -15.599 -8.513 1.00 96.38 322 LYS A C 1
ATOM 2574 O O . LYS A 1 322 ? -5.946 -16.449 -7.928 1.00 96.38 322 LYS A O 1
ATOM 2579 N N . LEU A 1 323 ? -5.763 -14.427 -8.900 1.00 98.00 323 LEU A N 1
ATOM 2580 C CA . LEU A 1 323 ? -7.187 -14.120 -8.878 1.00 98.00 323 LEU A CA 1
ATOM 2581 C C . LEU A 1 323 ? -7.925 -15.023 -9.867 1.00 98.00 323 LEU A C 1
ATOM 2583 O O . LEU A 1 323 ? -7.432 -15.289 -10.966 1.00 98.00 323 LEU A O 1
ATOM 2587 N N . ASP A 1 324 ? -9.119 -15.471 -9.489 1.00 97.94 324 ASP A N 1
ATOM 2588 C CA . ASP A 1 324 ? -9.976 -16.200 -10.417 1.00 97.94 324 ASP A CA 1
ATOM 2589 C C . ASP A 1 324 ? -10.544 -15.247 -11.471 1.00 97.94 324 ASP A C 1
ATOM 2591 O O . ASP A 1 324 ? -10.664 -14.036 -11.266 1.00 97.94 324 ASP A O 1
ATOM 2595 N N . LEU A 1 325 ? -10.939 -15.814 -12.609 1.00 96.94 325 LEU A N 1
ATOM 2596 C CA . LEU A 1 325 ? -11.571 -15.076 -13.694 1.00 96.94 325 LEU A CA 1
ATOM 2597 C C . LEU A 1 325 ? -13.097 -15.157 -13.610 1.00 96.94 325 LEU A C 1
ATOM 2599 O O . LEU A 1 325 ? -13.689 -16.220 -13.407 1.00 96.94 325 LEU A O 1
ATOM 2603 N N . TYR A 1 326 ? -13.747 -14.034 -13.891 1.00 94.25 326 TYR A N 1
ATOM 2604 C CA . TYR A 1 326 ? -15.174 -13.946 -14.149 1.00 94.25 326 TYR A CA 1
ATOM 2605 C C . TYR A 1 326 ? -15.410 -13.186 -15.456 1.00 94.25 326 TYR A C 1
ATOM 2607 O O . TYR A 1 326 ? -15.096 -12.005 -15.578 1.00 94.25 326 TYR A O 1
ATOM 2615 N N . ASN A 1 327 ? -15.956 -13.879 -16.462 1.00 93.06 327 ASN A N 1
ATOM 2616 C CA . ASN A 1 327 ? -16.212 -13.331 -17.801 1.00 93.06 327 ASN A CA 1
ATOM 2617 C C . ASN A 1 327 ? -14.976 -12.681 -18.464 1.00 93.06 327 ASN A C 1
ATOM 2619 O O . ASN A 1 327 ? -15.098 -11.645 -19.112 1.00 93.06 327 ASN A O 1
ATOM 2623 N N . GLY A 1 328 ? -13.791 -13.282 -18.300 1.00 94.56 328 GLY A N 1
ATOM 2624 C CA . GLY A 1 328 ? -12.534 -12.797 -18.894 1.00 94.56 328 GLY A CA 1
ATOM 2625 C C . GLY A 1 328 ? -11.842 -11.667 -18.122 1.00 94.56 328 GLY A C 1
ATOM 2626 O O . GLY A 1 328 ? -10.820 -11.159 -18.579 1.00 94.56 328 GLY A O 1
ATOM 2627 N N . TRP A 1 329 ? -12.369 -11.293 -16.954 1.00 96.62 329 TRP A N 1
ATOM 2628 C CA . TRP A 1 329 ? -11.785 -10.302 -16.054 1.00 96.62 329 TRP A CA 1
ATOM 2629 C C . TRP A 1 329 ? -11.352 -10.956 -14.752 1.00 96.62 329 TRP A C 1
ATOM 2631 O O . TRP A 1 329 ? -12.086 -11.792 -14.225 1.00 96.62 329 TRP A O 1
ATOM 2641 N N . TYR A 1 330 ? -10.205 -10.557 -14.209 1.00 97.94 330 TYR A N 1
ATOM 2642 C CA . TYR A 1 330 ? -9.809 -10.989 -12.873 1.00 97.94 330 TYR A CA 1
ATOM 2643 C C . TYR A 1 330 ? -10.791 -10.448 -11.833 1.00 97.94 330 TYR A C 1
ATOM 2645 O O . TYR A 1 330 ? -11.283 -9.322 -11.942 1.00 97.94 330 TYR A O 1
ATOM 2653 N N . ASN A 1 331 ? -11.109 -11.275 -10.844 1.00 98.19 331 ASN A N 1
ATOM 2654 C CA . ASN A 1 331 ? -11.878 -10.873 -9.675 1.00 98.19 331 ASN A CA 1
ATOM 2655 C C . ASN A 1 331 ? -11.134 -9.812 -8.862 1.00 98.19 331 ASN A C 1
ATOM 2657 O O . ASN A 1 331 ? -9.936 -9.604 -9.027 1.00 98.19 331 ASN A O 1
ATOM 2661 N N . ARG A 1 332 ? -11.873 -9.110 -8.003 1.00 97.56 332 ARG A N 1
ATOM 2662 C CA . ARG A 1 332 ? -11.370 -7.976 -7.213 1.00 97.56 332 ARG A CA 1
ATOM 2663 C C . ARG A 1 332 ? -11.369 -8.376 -5.752 1.00 97.56 332 ARG A C 1
ATOM 2665 O O . ARG A 1 332 ? -12.082 -9.308 -5.395 1.00 97.56 332 ARG A O 1
ATOM 2672 N N . GLY A 1 333 ? -10.571 -7.732 -4.917 1.00 98.25 333 GLY A N 1
ATOM 2673 C CA . GLY A 1 333 ? -10.293 -8.272 -3.598 1.00 98.25 333 GLY A CA 1
ATOM 2674 C C . GLY A 1 333 ? -9.740 -7.292 -2.583 1.00 98.25 333 GLY A C 1
ATOM 2675 O O . GLY A 1 333 ? -9.709 -6.078 -2.790 1.00 98.25 333 GLY A O 1
ATOM 2676 N N . PHE A 1 334 ? -9.377 -7.858 -1.442 1.00 98.88 334 PHE A N 1
ATOM 2677 C CA . PHE A 1 334 ? -8.929 -7.160 -0.244 1.00 98.88 334 PHE A CA 1
ATOM 2678 C C . PHE A 1 334 ? -8.206 -8.142 0.678 1.00 98.88 334 PHE A C 1
ATOM 2680 O O . PHE A 1 334 ? -8.317 -9.366 0.540 1.00 98.88 334 PHE A O 1
ATOM 2687 N N . GLU A 1 335 ? -7.520 -7.606 1.676 1.00 98.81 335 GLU A N 1
ATOM 2688 C CA . GLU A 1 335 ? -6.836 -8.390 2.694 1.00 98.81 335 GLU A CA 1
ATOM 2689 C C . GLU A 1 335 ? -7.408 -8.113 4.074 1.00 98.81 335 GLU A C 1
ATOM 2691 O O . GLU A 1 335 ? -7.831 -7.002 4.389 1.00 98.81 335 GLU A O 1
ATOM 2696 N N . ILE A 1 336 ? -7.368 -9.139 4.922 1.00 98.94 336 ILE A N 1
ATOM 2697 C CA . ILE A 1 336 ? -7.667 -9.034 6.346 1.00 98.94 336 ILE A CA 1
ATOM 2698 C C . ILE A 1 336 ? -6.434 -9.467 7.124 1.00 98.94 336 ILE A C 1
ATOM 2700 O O . ILE A 1 336 ? -6.077 -10.647 7.121 1.00 98.94 336 ILE A O 1
ATOM 2704 N N . LEU A 1 337 ? -5.810 -8.512 7.803 1.00 98.81 337 LEU A N 1
ATOM 2705 C CA . LEU A 1 337 ? -4.735 -8.719 8.761 1.00 98.81 337 LEU A CA 1
ATOM 2706 C C . LEU A 1 337 ? -5.324 -8.751 10.174 1.00 98.81 337 LEU A C 1
ATOM 2708 O O . LEU A 1 337 ? -5.965 -7.802 10.607 1.00 98.81 337 LEU A O 1
ATOM 2712 N N . LYS A 1 338 ? -5.084 -9.831 10.909 1.00 98.69 338 LYS A N 1
ATOM 2713 C CA . LYS A 1 338 ? -5.460 -9.986 12.313 1.00 98.69 338 LYS A CA 1
ATOM 2714 C C . LYS A 1 338 ? -4.221 -9.926 13.185 1.00 98.69 338 LYS A C 1
ATOM 2716 O O . LYS A 1 338 ? -3.339 -10.784 13.074 1.00 98.69 338 LYS A O 1
ATOM 2721 N N . LEU A 1 339 ? -4.168 -8.909 14.036 1.00 98.31 339 LEU A N 1
ATOM 2722 C CA . LEU A 1 339 ? -3.144 -8.769 15.059 1.00 98.31 339 LEU A CA 1
ATOM 2723 C C . LEU A 1 339 ? -3.494 -9.645 16.262 1.00 98.31 339 LEU A C 1
ATOM 2725 O O . LEU A 1 339 ? -4.657 -9.935 16.516 1.00 98.31 339 LEU A O 1
ATOM 2729 N N . ASN A 1 340 ? -2.477 -10.058 17.014 1.00 95.81 340 ASN A N 1
ATOM 2730 C CA . ASN A 1 340 ? -2.638 -10.915 18.193 1.00 95.81 340 ASN A CA 1
ATOM 2731 C C . ASN A 1 340 ? -1.891 -10.349 19.416 1.00 95.81 340 ASN A C 1
ATOM 2733 O O . ASN A 1 340 ? -1.460 -11.100 20.293 1.00 95.81 340 ASN A O 1
ATOM 2737 N N . GLY A 1 341 ? -1.682 -9.031 19.463 1.00 93.88 341 GLY A N 1
ATOM 2738 C CA . GLY A 1 341 ? -0.861 -8.364 20.469 1.00 93.88 341 GLY A CA 1
ATOM 2739 C C . GLY A 1 341 ? 0.648 -8.529 20.267 1.00 93.88 341 GLY A C 1
ATOM 2740 O O . GLY A 1 341 ? 1.139 -9.330 19.465 1.00 93.88 341 GLY A O 1
ATOM 2741 N N . SER A 1 342 ? 1.400 -7.735 21.017 1.00 94.50 342 SER A N 1
ATOM 2742 C CA . SER A 1 342 ? 2.850 -7.621 20.958 1.00 94.50 342 SER A CA 1
ATOM 2743 C C . SER A 1 342 ? 3.540 -8.952 21.239 1.00 94.50 342 SER A C 1
ATOM 2745 O O . SER A 1 342 ? 3.194 -9.690 22.162 1.00 94.50 342 SER A O 1
ATOM 2747 N N . GLY A 1 343 ? 4.545 -9.265 20.422 1.00 91.06 343 GLY A N 1
ATOM 2748 C CA . GLY A 1 343 ? 5.305 -10.512 20.508 1.00 91.06 343 GLY A CA 1
ATOM 2749 C C . GLY A 1 343 ? 4.638 -11.717 19.838 1.00 91.06 343 GLY A C 1
ATOM 2750 O O . GLY A 1 343 ? 5.342 -12.680 19.537 1.00 91.06 343 GLY A O 1
ATOM 2751 N N . ASN A 1 344 ? 3.342 -11.657 19.522 1.00 94.06 344 ASN A N 1
ATOM 2752 C CA . ASN A 1 344 ? 2.644 -12.747 18.845 1.00 94.06 344 ASN A CA 1
ATOM 2753 C C . ASN A 1 344 ? 2.667 -12.576 17.316 1.00 94.06 344 ASN A C 1
ATOM 2755 O O . ASN A 1 344 ? 2.625 -11.449 16.811 1.00 94.06 344 ASN A O 1
ATOM 2759 N N . PRO A 1 345 ? 2.728 -13.680 16.550 1.00 93.38 345 PRO A N 1
ATOM 2760 C CA . PRO A 1 345 ? 2.560 -13.619 15.106 1.00 93.38 345 PRO A CA 1
ATOM 2761 C C . PRO A 1 345 ? 1.172 -13.090 14.732 1.00 93.38 345 PRO A C 1
ATOM 2763 O O . PRO A 1 345 ? 0.181 -13.423 15.382 1.00 93.38 345 PRO A O 1
ATOM 2766 N N . SER A 1 346 ? 1.101 -12.297 13.666 1.00 96.56 346 SER A N 1
ATOM 2767 C CA . SER A 1 346 ? -0.170 -11.862 13.069 1.00 96.56 346 SER A CA 1
ATOM 2768 C C . SER A 1 346 ? -0.526 -12.755 11.885 1.00 96.56 346 SER A C 1
ATOM 2770 O O . SER A 1 346 ? 0.358 -13.362 11.280 1.00 96.56 346 SER A O 1
ATOM 2772 N N . GLU A 1 347 ? -1.803 -12.844 11.533 1.00 98.31 347 GLU A N 1
ATOM 2773 C CA . GLU A 1 347 ? -2.257 -13.601 10.361 1.00 98.31 347 GLU A CA 1
ATOM 2774 C C . GLU A 1 347 ? -2.823 -12.653 9.315 1.00 98.31 347 GLU A C 1
ATOM 2776 O O . GLU A 1 347 ? -3.642 -11.804 9.644 1.00 98.31 347 GLU A O 1
ATOM 2781 N N . VAL A 1 348 ? -2.439 -12.816 8.053 1.00 98.56 348 VAL A N 1
ATOM 2782 C CA . VAL A 1 348 ? -3.068 -12.109 6.935 1.00 98.56 348 VAL A CA 1
ATOM 2783 C C . VAL A 1 348 ? -3.711 -13.114 5.995 1.00 98.56 348 VAL A C 1
ATOM 2785 O O . VAL A 1 348 ? -3.109 -14.128 5.639 1.00 98.56 348 VAL A O 1
ATOM 2788 N N . ALA A 1 349 ? -4.951 -12.845 5.608 1.00 98.81 349 ALA A N 1
ATOM 2789 C CA . ALA A 1 349 ? -5.679 -13.610 4.610 1.00 98.81 349 ALA A CA 1
ATOM 2790 C C . ALA A 1 349 ? -6.084 -12.706 3.444 1.00 98.81 349 ALA A C 1
ATOM 2792 O O . ALA A 1 349 ? -6.516 -11.574 3.650 1.00 98.81 349 ALA A O 1
ATOM 2793 N N . TYR A 1 350 ? -5.953 -13.238 2.233 1.00 98.75 350 TYR A N 1
ATOM 2794 C CA . TYR A 1 350 ? -6.215 -12.559 0.968 1.00 98.75 350 TYR A CA 1
ATOM 2795 C C . TYR A 1 350 ? -7.525 -13.086 0.398 1.00 98.75 350 TYR A C 1
ATOM 2797 O O . TYR A 1 350 ? -7.723 -14.307 0.330 1.00 98.75 350 TYR A O 1
ATOM 2805 N N . TYR A 1 351 ? -8.413 -12.185 -0.000 1.00 98.88 351 TYR A N 1
ATOM 2806 C CA . TYR A 1 351 ? -9.758 -12.509 -0.454 1.00 98.88 351 TYR A CA 1
ATOM 2807 C C . TYR A 1 351 ? -10.044 -11.883 -1.807 1.00 98.88 351 TYR A C 1
ATOM 2809 O O . TYR A 1 351 ? -9.508 -10.839 -2.153 1.00 98.88 351 TYR A O 1
ATOM 2817 N N . GLN A 1 352 ? -10.959 -12.507 -2.537 1.00 98.62 352 GLN A N 1
ATOM 2818 C CA . GLN A 1 352 ? -11.580 -11.955 -3.731 1.00 98.62 352 GLN A CA 1
ATOM 2819 C C . GLN A 1 352 ? -13.103 -12.039 -3.635 1.00 98.62 352 GLN A C 1
ATOM 2821 O O . GLN A 1 352 ? -13.652 -12.836 -2.872 1.00 98.62 352 GLN A O 1
ATOM 2826 N N . VAL A 1 353 ? -13.771 -11.257 -4.470 1.00 98.31 353 VAL A N 1
ATOM 2827 C CA . VAL A 1 353 ? -15.206 -11.291 -4.727 1.00 98.31 353 VAL A CA 1
ATOM 2828 C C . VAL A 1 353 ? -15.454 -11.592 -6.201 1.00 98.31 353 VAL A C 1
ATOM 2830 O O . VAL A 1 353 ? -14.712 -11.150 -7.083 1.00 98.31 353 VAL A O 1
ATOM 2833 N N . LYS A 1 354 ? -16.510 -12.355 -6.491 1.00 96.62 354 LYS A N 1
ATOM 2834 C CA . LYS A 1 354 ? -16.864 -12.732 -7.863 1.00 96.62 354 LYS A CA 1
ATOM 2835 C C . LYS A 1 354 ? -17.795 -11.687 -8.477 1.00 96.62 354 LYS A C 1
ATOM 2837 O O . LYS A 1 354 ? -19.006 -11.719 -8.267 1.00 96.62 354 LYS A O 1
ATOM 2842 N N . GLY A 1 355 ? -17.244 -10.776 -9.277 1.00 92.69 355 GLY A N 1
ATOM 2843 C CA . GLY A 1 355 ? -18.013 -9.642 -9.804 1.00 92.69 355 GLY A CA 1
ATOM 2844 C C . GLY A 1 355 ? -18.502 -8.732 -8.671 1.00 92.69 355 GLY A C 1
ATOM 2845 O O . GLY A 1 355 ? -17.704 -8.344 -7.828 1.00 92.69 355 GLY A O 1
ATOM 2846 N N . ALA A 1 356 ? -19.795 -8.398 -8.651 1.00 95.81 356 ALA A N 1
ATOM 2847 C CA . ALA A 1 356 ? -20.413 -7.562 -7.612 1.00 95.81 356 ALA A CA 1
ATOM 2848 C C . ALA A 1 356 ? -21.103 -8.374 -6.486 1.00 95.81 356 ALA A C 1
ATOM 2850 O O . ALA A 1 356 ? -21.962 -7.848 -5.782 1.00 95.81 356 ALA A O 1
ATOM 2851 N N . ASP A 1 357 ? -20.771 -9.661 -6.323 1.00 97.69 357 ASP A N 1
ATOM 2852 C CA . ASP A 1 357 ? -21.229 -10.479 -5.188 1.00 97.69 357 ASP A CA 1
ATOM 2853 C C . ASP A 1 357 ? -20.283 -10.278 -3.991 1.00 97.69 357 ASP A C 1
ATOM 2855 O O . ASP A 1 357 ? -19.132 -10.702 -4.083 1.00 97.69 357 ASP A O 1
ATOM 2859 N N . PRO A 1 358 ? -20.722 -9.681 -2.866 1.00 98.25 358 PRO A N 1
ATOM 2860 C CA . PRO A 1 358 ? -19.849 -9.375 -1.730 1.00 98.25 358 PRO A CA 1
ATOM 2861 C C . PRO A 1 358 ? -19.411 -10.610 -0.923 1.00 98.25 358 PRO A C 1
ATOM 2863 O O . PRO A 1 358 ? -18.727 -10.463 0.089 1.00 98.25 358 PRO A O 1
ATOM 2866 N N . THR A 1 359 ? -19.792 -11.829 -1.314 1.00 98.56 359 THR A N 1
ATOM 2867 C CA . THR A 1 359 ? -19.372 -13.053 -0.620 1.00 98.56 359 THR A CA 1
ATOM 2868 C C . THR A 1 359 ? -17.847 -13.234 -0.707 1.00 98.56 359 THR A C 1
ATOM 2870 O O . THR A 1 359 ? -17.325 -13.417 -1.810 1.00 98.56 359 THR A O 1
ATOM 2873 N N . PRO A 1 360 ? -17.109 -13.229 0.424 1.00 98.44 360 PRO A N 1
ATOM 2874 C CA . PRO A 1 360 ? -15.656 -13.349 0.401 1.00 98.44 360 PRO A CA 1
ATOM 2875 C C . PRO A 1 360 ? -15.210 -14.759 0.006 1.00 98.44 360 PRO A C 1
ATOM 2877 O O . PRO A 1 360 ? -15.617 -15.755 0.609 1.00 98.44 360 PRO A O 1
ATOM 2880 N N . ILE A 1 361 ? -14.294 -14.842 -0.956 1.00 98.62 361 ILE A N 1
ATOM 2881 C CA . ILE A 1 361 ? -13.629 -16.079 -1.371 1.00 98.62 361 ILE A CA 1
ATOM 2882 C C . ILE A 1 361 ? -12.161 -15.972 -0.973 1.00 98.62 361 ILE A C 1
ATOM 2884 O O . ILE A 1 361 ? -11.420 -15.154 -1.512 1.00 98.62 361 ILE A O 1
ATOM 2888 N N . LYS A 1 362 ? -11.729 -16.794 -0.014 1.00 98.50 362 LYS A N 1
ATOM 2889 C CA . LYS A 1 362 ? -10.334 -16.806 0.440 1.00 98.50 362 LYS A CA 1
ATOM 2890 C C . LYS A 1 362 ? -9.426 -17.412 -0.632 1.00 98.50 362 LYS A C 1
ATOM 2892 O O . LYS A 1 362 ? -9.692 -18.517 -1.097 1.00 98.50 362 LYS A O 1
ATOM 2897 N N . ILE A 1 363 ? -8.338 -16.721 -0.953 1.00 97.19 363 ILE A N 1
ATOM 2898 C CA . ILE A 1 363 ? -7.307 -17.154 -1.906 1.00 97.19 363 ILE A CA 1
ATOM 2899 C C . ILE A 1 363 ? -6.122 -17.764 -1.164 1.00 97.19 363 ILE A C 1
ATOM 2901 O O . ILE A 1 363 ? -5.653 -18.853 -1.486 1.00 97.19 363 ILE A O 1
ATOM 2905 N N . TYR A 1 364 ? -5.630 -17.048 -0.157 1.00 98.12 364 TYR A N 1
ATOM 2906 C CA . TYR A 1 364 ? -4.390 -17.382 0.528 1.00 98.12 364 TYR A CA 1
ATOM 2907 C C . TYR A 1 364 ? -4.420 -16.893 1.972 1.00 98.12 364 TYR A C 1
ATOM 2909 O O . TYR A 1 364 ? -5.196 -16.006 2.326 1.00 98.12 364 TYR A O 1
ATOM 2917 N N . GLN A 1 365 ? -3.576 -17.484 2.810 1.00 98.12 365 GLN A N 1
ATOM 2918 C CA . GLN A 1 365 ? -3.361 -17.051 4.182 1.00 98.12 365 GLN A CA 1
ATOM 2919 C C . GLN A 1 365 ? -1.906 -17.309 4.562 1.00 98.12 365 GLN A C 1
ATOM 2921 O O . GLN A 1 365 ? -1.350 -18.354 4.224 1.00 98.12 365 GLN A O 1
ATOM 2926 N N . GLU A 1 366 ? -1.303 -16.369 5.280 1.00 97.94 366 GLU A N 1
ATOM 2927 C CA . GLU A 1 366 ? 0.059 -16.482 5.791 1.00 97.94 366 GLU A CA 1
ATOM 2928 C C . GLU A 1 366 ? 0.213 -15.796 7.150 1.00 97.94 366 GLU A C 1
ATOM 2930 O O . GLU A 1 366 ? -0.642 -15.031 7.598 1.00 97.94 366 GLU A O 1
ATOM 2935 N N . THR A 1 367 ? 1.333 -16.076 7.808 1.00 97.56 367 THR A N 1
ATOM 2936 C CA . THR A 1 367 ? 1.706 -15.461 9.080 1.00 97.56 367 THR A CA 1
ATOM 2937 C C . THR A 1 367 ? 2.724 -14.349 8.848 1.00 97.56 367 THR A C 1
ATOM 2939 O O . THR A 1 367 ? 3.670 -14.532 8.084 1.00 97.56 367 THR A O 1
ATOM 2942 N N . ILE A 1 368 ? 2.570 -13.226 9.546 1.00 93.75 368 ILE A N 1
ATOM 2943 C CA . ILE A 1 368 ? 3.524 -12.115 9.569 1.00 93.75 368 ILE A CA 1
ATOM 2944 C C . ILE A 1 368 ? 4.247 -12.119 10.920 1.00 93.75 368 ILE A C 1
ATOM 2946 O O . ILE A 1 368 ? 3.606 -12.127 11.978 1.00 93.75 368 ILE A O 1
ATOM 2950 N N . GLN A 1 369 ? 5.585 -12.146 10.869 1.00 85.94 369 GLN A N 1
ATOM 2951 C CA . GLN A 1 369 ? 6.471 -12.280 12.027 1.00 85.94 369 GLN A CA 1
ATOM 2952 C C . GLN A 1 369 ? 7.489 -11.154 12.166 1.00 85.94 369 GLN A C 1
ATOM 2954 O O . GLN A 1 369 ? 7.680 -10.375 11.219 1.00 85.94 369 GLN A O 1
#

Foldseek 3Di:
DVVVVPDLCQQEQQDAAAQFFKEWEAAQLLPLDLLSLLQVLLSCVVVGQAYEYQEHLPDQLDLVSCCRRNLVSNVVSCVVVVDQHAYDYAYALSCCLLPVPSVQVSLVVCSRHDDPSRRGRDNWHWHAHPQLQEIETEFRLNLLVHADDDDVVVSVVSCVVSVPDPVPRDSRHDHPQAGAGDPVVLVSVVVVLVPRPHAYEYGHADFQFAQAAQRWDPADDDPNHGDLPGQIHRGGRVNHLQSCVLSLVRYLEYEYADLLFKFWFAAQDDDPSHDPQDPDSNRSHHTHGTYIYQNNRDDKDFVVVVSLHGPDPTHHNDSPLGADDDPRIGFGWIKIWTRDGHPDKIKIWIWTDRRSNSNTDTRDMDIGD

Solvent-accessible surface area (backbone atoms only — not comparable to full-atom values): 18878 Å² total; per-residue (Å²): 46,72,93,43,78,59,38,75,62,58,27,47,35,73,44,57,43,61,41,58,32,34,35,30,38,38,6,26,37,16,63,52,42,64,36,24,50,15,33,52,52,30,53,51,73,69,62,37,65,32,36,43,33,26,18,26,36,46,84,39,18,39,61,67,32,41,51,50,18,34,55,40,41,51,53,52,52,30,61,74,71,72,58,87,56,39,52,48,66,33,44,15,39,27,17,46,73,51,72,30,50,42,53,51,50,49,52,72,65,47,80,45,43,89,53,82,48,56,50,62,76,50,58,32,38,35,44,36,25,71,74,49,28,41,35,39,41,39,39,41,26,18,83,45,48,31,64,60,96,68,62,66,70,61,51,54,48,49,38,56,77,66,68,53,56,71,92,76,46,78,67,38,80,66,64,60,82,46,46,41,59,55,68,45,54,50,54,39,51,50,51,50,64,68,71,54,84,43,39,29,38,39,34,23,12,55,61,59,56,32,27,52,52,77,42,20,46,67,49,48,71,50,96,91,36,76,32,85,88,44,82,40,32,36,22,30,15,52,59,44,36,56,74,46,14,46,49,18,91,45,30,35,32,37,42,18,15,82,74,41,33,62,40,56,37,30,66,52,54,71,68,88,84,56,74,79,63,48,88,53,79,79,26,37,61,34,52,44,43,33,47,36,34,47,4,16,11,39,53,88,40,47,60,91,70,47,79,85,44,73,73,26,101,50,60,51,66,47,96,79,68,62,68,56,72,55,98,60,24,47,38,28,21,39,34,43,36,37,40,59,32,60,94,46,65,24,41,37,35,36,32,32,21,68,61,60,43,38,63,75,41,80,77,50,74,50,77,45,104

Mean predicted aligned error: 4.96 Å

Nearest PDB structures (foldseek):
  1uf3-assembly1_C  TM=5.560E-01  e=6.304E-04  Thermus thermophilus
  1s8e-assembly2_B  TM=4.678E-01  e=2.445E-04  Pyrococcus furiosus DSM 3638
  5zwo-assembly1_3  TM=5.887E-01  e=9.229E+00  Sacc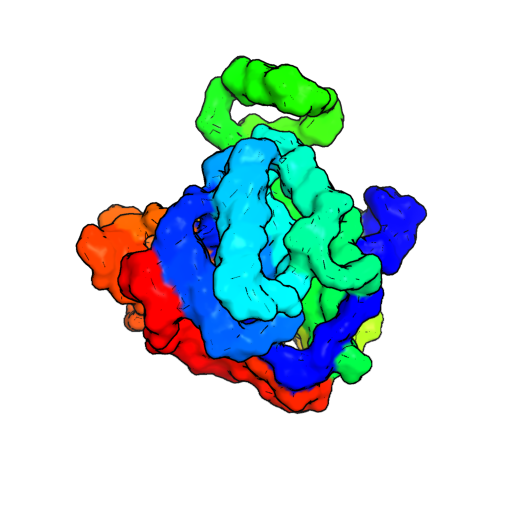haromyces cerevisiae S288C

pLDDT: mean 91.91, std 11.49, range [48.09, 98.94]

Secondary structure (DSSP, 8-state):
-TTTTT-TTTTB-SSPBPTT-EEEEE-S-BT--HHHHHHHHHHHTT--SEEEE---BTTT--HHHIIIIIIHHHHHHHHHHT----EEE---HHHHTTTTHHHHHHHHHTTT-SSGGG---SSSEEEEBTTSSEEEEE---STTT----S-HHHHHHHHHHTT--TTTS--TTS--SS----HHHHHHHHHHHHH--SEEEEE-SS-SB-SSS--SPPPPEETTEE-TT---BTTB-HHHHHHHGGGGGGEEEEEE-SSSSEEEBPTT---TTPPPPP-STT-TTPPPS-EEEE--SSS--BGGG-TT--SSS--BS-TT--PPEETTEE-EEEEEEE---TTSPEEEEEEEEETTEEEEEEEEEEEE-